Protein AF-A0AAF3J4E7-F1 (afdb_monomer_lite)

Foldseek 3Di:
DDDDDDDDDDDDDDDDDDDDDPDPPPPPPPPPPCPCVVQWDAFPQRDIDGCPPLLNQLLVLLVVLLVLLVVLLVQCVVLVHDVVLNVVSVVVSVLSVLLSLQSSDWPPHDPVSCVVSPRDLVLLVVLVVLLVVLVVVFPDDDADFDQDLDDSLNSLLVSLVSLVSSLVSCVVCVVVVGGDPSSSSNSVSSSSSSNSSSRSSSVRSVTDTHGDDDDPDPPPDDPPPPPPDRPDDVVVCVVPVPPPPCCVVVVVVPDDADQPPPDDPPQQRADAADPDLVVLCVLCVSLVHHSVQFDADDPPPPPQHRGSHGDPDDDDPVNDDPPDPPPDPVPPPPPVDDDRSVVVVPDPPPPPPPPPDCVCVDPVNVVVVCCVPVVVVVVVVCVQCVVPVCRPDPDPDDDDPDDDDPCPVDDDPDDPVVDDPDDDDPDDPDD

Secondary structure (DSSP, 8-state):
--------------------------------TTGGGGSEEE-TTS-EEETTSHHHHHHHHHHHHHHHHHHHHHHHHHTT--HHHHHHHHHHHHHHHHHHHHHTS-TTS-HHHHHHT---THHHHHHHHHHHHHHTTSPPP-S-B-S-SSHHHHHHHHHHHHHHHHHHHHHHHHHTT-S-HHHHHHHHHHHHHHHHHHHHHHHHHTPPPPB----SSTT--------------HHHHHHHHS----THHHHHTT--S---TT---TT----SPP-SHHHHHHHHHHTT--TTT--BPPTT-TTT--TT-B------GGGS-TTS-TT-SSS---SS----HHHHHT-S----SSSS-GGGG-HHHHHHHHHHHHHHHHHHHHHHHHS-TTTT------PPS---S-GGG--SSS-GGGS------------

Structure (mmCIF, N/CA/C/O backbone):
data_AF-A0AAF3J4E7-F1
#
_entry.id   AF-A0AAF3J4E7-F1
#
loop_
_atom_site.group_PDB
_atom_site.id
_atom_site.type_symbol
_atom_site.label_atom_id
_atom_site.label_alt_id
_atom_site.label_comp_id
_atom_site.label_asym_id
_atom_site.label_entity_id
_atom_site.label_seq_id
_atom_site.pdbx_PDB_ins_code
_atom_site.Cartn_x
_atom_site.Cartn_y
_atom_site.Cartn_z
_atom_site.occupancy
_atom_site.B_iso_or_equiv
_atom_site.auth_seq_id
_atom_site.auth_comp_id
_atom_site.auth_asym_id
_atom_site.auth_atom_id
_atom_site.pdbx_PDB_model_num
ATOM 1 N N . MET A 1 1 ? 50.241 21.010 -25.380 1.00 25.53 1 MET A N 1
ATOM 2 C CA . MET A 1 1 ? 51.344 21.781 -25.992 1.00 25.53 1 MET A CA 1
ATOM 3 C C . MET A 1 1 ? 50.719 22.842 -26.893 1.00 25.53 1 MET A C 1
ATOM 5 O O . MET A 1 1 ? 50.174 22.441 -27.906 1.00 25.53 1 MET A O 1
ATOM 9 N N . LYS A 1 2 ? 50.840 24.135 -26.508 1.00 25.86 2 LYS A N 1
ATOM 10 C CA . LYS A 1 2 ? 50.812 25.352 -27.366 1.00 25.86 2 LYS A CA 1
ATOM 11 C C . LYS A 1 2 ? 49.458 25.716 -28.055 1.00 25.86 2 LYS A C 1
ATOM 13 O O . LYS A 1 2 ? 48.811 24.827 -28.572 1.00 25.86 2 LYS A O 1
ATOM 18 N N . VAL A 1 3 ? 48.940 26.955 -28.160 1.00 26.55 3 VAL A N 1
ATOM 19 C CA . VAL A 1 3 ? 49.329 28.378 -27.907 1.00 26.55 3 VAL A CA 1
ATOM 20 C C . VAL A 1 3 ? 47.994 29.191 -27.952 1.00 26.55 3 VAL A C 1
ATOM 22 O O . VAL A 1 3 ? 47.077 28.736 -28.628 1.00 26.55 3 VAL A O 1
ATOM 25 N N . LEU A 1 4 ? 47.749 30.307 -27.247 1.00 24.75 4 LEU A N 1
ATOM 26 C CA . LEU A 1 4 ? 47.992 31.725 -27.637 1.00 24.75 4 LEU A CA 1
ATOM 27 C C . LEU A 1 4 ? 47.392 32.600 -26.516 1.00 24.75 4 LEU A C 1
ATOM 29 O O . LEU A 1 4 ? 46.200 32.505 -26.266 1.00 24.75 4 LEU A O 1
ATOM 33 N N . ASN A 1 5 ? 48.178 33.238 -25.641 1.00 27.92 5 ASN A N 1
ATOM 34 C CA . ASN A 1 5 ? 48.890 34.524 -25.772 1.00 27.92 5 ASN A CA 1
ATOM 35 C C . ASN A 1 5 ? 48.046 35.696 -26.291 1.00 27.92 5 ASN A C 1
ATOM 37 O O . ASN A 1 5 ? 47.769 35.747 -27.483 1.00 27.92 5 ASN A O 1
ATOM 41 N N . PHE A 1 6 ? 47.843 36.703 -25.433 1.00 25.59 6 PHE A N 1
ATOM 42 C CA . PHE A 1 6 ? 47.967 38.113 -25.814 1.00 25.59 6 PHE A CA 1
ATOM 43 C C . PHE A 1 6 ? 48.611 38.929 -24.685 1.00 25.59 6 PHE A C 1
ATOM 45 O O . PHE A 1 6 ? 48.257 38.809 -23.516 1.00 25.59 6 PHE A O 1
ATOM 52 N N . SER A 1 7 ? 49.605 39.717 -25.085 1.00 25.97 7 SER A N 1
ATOM 53 C CA . SER A 1 7 ? 50.438 40.623 -24.302 1.00 25.97 7 SER A CA 1
ATOM 54 C C . SER A 1 7 ? 50.186 42.074 -24.716 1.00 25.97 7 SER A C 1
ATOM 56 O O . SER A 1 7 ? 49.811 42.319 -25.862 1.00 25.97 7 SER A O 1
ATOM 58 N N . ASN A 1 8 ? 50.590 42.977 -23.817 1.00 25.39 8 ASN A N 1
ATOM 59 C CA . ASN A 1 8 ? 50.865 44.416 -23.953 1.00 25.39 8 ASN A CA 1
ATOM 60 C C . ASN A 1 8 ? 49.693 45.377 -23.725 1.00 25.39 8 ASN A C 1
ATOM 62 O O . ASN A 1 8 ? 48.626 45.193 -24.288 1.00 25.39 8 ASN A O 1
ATOM 66 N N . SER A 1 9 ? 49.850 46.523 -23.061 1.00 28.72 9 SER A N 1
ATOM 67 C CA . SER A 1 9 ? 50.732 47.057 -21.998 1.00 28.72 9 SER A CA 1
ATOM 68 C C . SER A 1 9 ? 50.488 48.574 -21.990 1.00 28.72 9 SER A C 1
ATOM 70 O O . SER A 1 9 ? 50.285 49.134 -23.065 1.00 28.72 9 SER A O 1
ATOM 72 N N . GLN A 1 10 ? 50.682 49.200 -20.824 1.00 25.95 10 GLN A N 1
ATOM 73 C CA . GLN A 1 10 ? 50.839 50.645 -20.564 1.00 25.95 10 GLN A CA 1
ATOM 74 C C . GLN A 1 10 ? 49.537 51.454 -20.424 1.00 25.95 10 GLN A C 1
ATOM 76 O O . GLN A 1 10 ? 48.657 51.372 -21.267 1.00 25.95 10 GLN A O 1
ATOM 81 N N . ASP A 1 11 ? 49.342 52.303 -19.415 1.00 25.92 11 ASP A N 1
ATOM 82 C CA . ASP A 1 11 ? 50.140 52.648 -18.233 1.00 25.92 11 ASP A CA 1
ATOM 83 C C . ASP A 1 11 ? 49.268 53.492 -17.272 1.00 25.92 11 ASP A C 1
ATOM 85 O O . ASP A 1 11 ? 48.255 54.067 -17.664 1.00 25.92 11 ASP A O 1
ATOM 89 N N . VAL A 1 12 ? 49.789 53.648 -16.051 1.00 26.62 12 VAL A N 1
ATOM 90 C CA . VAL A 1 12 ? 49.538 54.708 -15.053 1.00 26.62 12 VAL A CA 1
ATOM 91 C C . VAL A 1 12 ? 48.385 54.513 -14.055 1.00 26.62 12 VAL A C 1
ATOM 93 O O . VAL A 1 12 ? 47.196 54.605 -14.341 1.00 26.62 12 VAL A O 1
ATOM 96 N N . GLN A 1 13 ? 48.821 54.332 -12.808 1.00 28.34 13 GLN A N 1
ATOM 97 C CA . GLN A 1 13 ? 48.070 54.370 -11.558 1.00 28.34 13 GLN A CA 1
ATOM 98 C C . GLN A 1 13 ? 47.315 55.695 -11.355 1.00 28.34 13 GLN A C 1
ATOM 100 O O . GLN A 1 13 ? 47.895 56.762 -11.539 1.00 28.34 13 GLN A O 1
ATOM 105 N N . THR A 1 14 ? 46.107 55.653 -10.785 1.00 25.14 14 THR A N 1
ATOM 106 C CA . THR A 1 14 ? 45.877 56.140 -9.407 1.00 25.14 14 THR A CA 1
ATOM 107 C C . THR A 1 14 ? 44.448 55.884 -8.908 1.00 25.14 14 THR A C 1
ATOM 109 O O . THR A 1 14 ? 43.470 56.331 -9.492 1.00 25.14 14 THR A O 1
ATOM 112 N N . SER A 1 15 ? 44.398 55.295 -7.709 1.00 26.27 15 SER A N 1
ATOM 113 C CA . SER A 1 15 ? 43.411 55.495 -6.634 1.00 26.27 15 SER A CA 1
ATOM 114 C C . SER A 1 15 ? 42.134 54.637 -6.549 1.00 26.27 15 SER A C 1
ATOM 116 O O . SER A 1 15 ? 41.403 54.441 -7.508 1.00 26.27 15 SER A O 1
ATOM 118 N N . ALA A 1 16 ? 41.884 54.247 -5.290 1.00 29.11 16 ALA A N 1
ATOM 119 C CA . ALA A 1 16 ? 40.651 53.768 -4.660 1.00 29.11 16 ALA A CA 1
ATOM 120 C C . ALA A 1 16 ? 40.308 52.265 -4.752 1.00 29.11 16 ALA A C 1
ATOM 122 O O . ALA A 1 16 ? 39.504 51.799 -5.546 1.00 29.11 16 ALA A O 1
ATOM 123 N N . PHE A 1 17 ? 40.909 51.544 -3.805 1.00 32.06 17 PHE A N 1
ATOM 124 C CA . PHE A 1 17 ? 40.494 50.274 -3.214 1.00 32.06 17 PHE A CA 1
ATOM 125 C C . PHE A 1 17 ? 38.979 50.150 -2.957 1.00 32.06 17 PHE A C 1
ATOM 127 O O . PHE A 1 17 ? 38.441 50.898 -2.142 1.00 32.06 17 PHE A O 1
ATOM 134 N N . LEU A 1 18 ? 38.348 49.129 -3.545 1.00 30.38 18 LEU A N 1
ATOM 135 C CA . LEU A 1 18 ? 37.616 48.031 -2.879 1.00 30.38 18 LEU A CA 1
ATOM 136 C C . LEU A 1 18 ? 37.072 47.113 -3.987 1.00 30.38 18 LEU A C 1
ATOM 138 O O . LEU A 1 18 ? 36.219 47.520 -4.761 1.00 30.38 18 LEU A O 1
ATOM 142 N N . GLY A 1 19 ? 37.667 45.924 -4.113 1.00 28.09 19 GLY A N 1
ATOM 143 C CA . GLY A 1 19 ? 37.538 45.052 -5.281 1.00 28.09 19 GLY A CA 1
ATOM 144 C C . GLY A 1 19 ? 36.156 44.433 -5.470 1.00 28.09 19 GLY A C 1
ATOM 145 O O . GLY A 1 19 ? 35.598 43.837 -4.547 1.00 28.09 19 GLY A O 1
ATOM 146 N N . ASP A 1 20 ? 35.676 44.531 -6.705 1.00 31.23 20 ASP A N 1
ATOM 147 C CA . ASP A 1 20 ? 34.636 43.688 -7.274 1.00 31.23 20 ASP A CA 1
ATOM 148 C C . ASP A 1 20 ? 35.167 42.250 -7.375 1.00 31.23 20 ASP A C 1
ATOM 150 O O . ASP A 1 20 ? 36.129 41.966 -8.088 1.00 31.23 20 ASP A O 1
ATOM 154 N N . ASN A 1 21 ? 34.564 41.335 -6.616 1.00 32.72 21 ASN A N 1
ATOM 155 C CA . ASN A 1 21 ? 34.711 39.908 -6.868 1.00 32.72 21 ASN A CA 1
ATOM 156 C C . ASN A 1 21 ? 33.745 39.547 -7.999 1.00 32.72 21 ASN A C 1
ATOM 158 O O . ASN A 1 21 ? 32.543 39.408 -7.759 1.00 32.72 21 ASN A O 1
ATOM 162 N N . ASP A 1 22 ? 34.279 39.375 -9.204 1.00 33.97 22 ASP A N 1
ATOM 163 C CA . ASP A 1 22 ? 33.587 38.719 -10.309 1.00 33.97 22 ASP A CA 1
ATOM 164 C C . ASP A 1 22 ? 33.254 37.275 -9.900 1.00 33.97 22 ASP A C 1
ATOM 166 O O . ASP A 1 22 ? 34.072 36.358 -9.978 1.00 33.97 22 ASP A O 1
ATOM 170 N N . PHE A 1 23 ? 32.031 37.070 -9.411 1.00 32.59 23 PHE A N 1
ATOM 171 C CA . PHE A 1 23 ? 31.408 35.755 -9.378 1.00 32.59 23 PHE A CA 1
ATOM 172 C C . PHE A 1 23 ? 31.110 35.373 -10.831 1.00 32.59 23 PHE A C 1
ATOM 174 O O . PHE A 1 23 ? 30.171 35.900 -11.429 1.00 32.59 23 PHE A O 1
ATOM 181 N N . GLU A 1 24 ? 31.885 34.451 -11.404 1.00 37.59 24 GLU A N 1
ATOM 182 C CA . GLU A 1 24 ? 31.443 33.711 -12.585 1.00 37.59 24 GLU A CA 1
ATOM 183 C C . GLU A 1 24 ? 30.153 32.967 -12.210 1.00 37.59 24 GLU A C 1
ATOM 185 O O . GLU A 1 24 ? 30.160 31.927 -11.547 1.00 37.59 24 GLU A O 1
ATOM 190 N N . ILE A 1 25 ? 29.013 33.542 -12.589 1.00 34.62 25 ILE A N 1
ATOM 191 C CA . ILE A 1 25 ? 27.724 32.866 -12.547 1.00 34.62 25 ILE A CA 1
ATOM 192 C C . ILE A 1 25 ? 27.811 31.768 -13.607 1.00 34.62 25 ILE A C 1
ATOM 194 O O . ILE A 1 25 ? 27.752 32.044 -14.805 1.00 34.62 25 ILE A O 1
ATOM 198 N N . PHE A 1 26 ? 27.975 30.519 -13.170 1.00 34.81 26 PHE A N 1
ATOM 199 C CA . PHE A 1 26 ? 27.657 29.367 -14.003 1.00 34.81 26 PHE A CA 1
ATOM 200 C C . PHE A 1 26 ? 26.194 29.515 -14.422 1.00 34.81 26 PHE A C 1
ATOM 202 O O . PHE A 1 26 ? 25.286 29.337 -13.612 1.00 34.81 26 PHE A O 1
ATOM 209 N N . ASP A 1 27 ? 25.974 29.901 -15.675 1.00 40.16 27 ASP A N 1
ATOM 210 C CA . ASP A 1 27 ? 24.656 30.036 -16.285 1.00 40.16 27 ASP A CA 1
ATOM 211 C C . ASP A 1 27 ? 24.089 28.616 -16.507 1.00 40.16 27 ASP A C 1
ATOM 213 O O . ASP A 1 27 ? 24.089 28.066 -17.613 1.00 40.16 27 ASP A O 1
ATOM 217 N N . GLU A 1 28 ? 23.698 27.941 -15.417 1.00 47.34 28 GLU A N 1
ATOM 218 C CA . GLU A 1 28 ? 22.946 26.691 -15.473 1.00 47.34 28 GLU A CA 1
ATOM 219 C C . GLU A 1 28 ? 21.620 26.997 -16.168 1.00 47.34 28 GLU A C 1
ATOM 221 O O . GLU A 1 28 ? 20.701 27.569 -15.577 1.00 47.34 28 GLU A O 1
ATOM 226 N N . LYS A 1 29 ? 21.514 26.617 -17.451 1.00 51.31 29 LYS A N 1
ATOM 227 C CA . LYS A 1 29 ? 20.237 26.618 -18.172 1.00 51.31 29 LYS A CA 1
ATOM 228 C C . LYS A 1 29 ? 19.172 26.027 -17.245 1.00 51.31 29 LYS A C 1
ATOM 230 O O . LYS A 1 29 ? 19.356 24.892 -16.791 1.00 51.31 29 LYS A O 1
ATOM 235 N N . PRO A 1 30 ? 18.060 26.739 -16.982 1.00 56.34 30 PRO A N 1
ATOM 236 C CA . PRO A 1 30 ? 17.019 26.208 -16.124 1.00 56.34 30 PRO A CA 1
ATOM 237 C C . PRO A 1 30 ? 16.583 24.843 -16.670 1.00 56.34 30 PRO A C 1
ATOM 239 O O . PRO A 1 30 ? 16.507 24.678 -17.896 1.00 56.34 30 PRO A O 1
ATOM 242 N N . PRO A 1 31 ? 16.314 23.851 -15.798 1.00 59.53 31 PRO A N 1
ATOM 243 C CA . PRO A 1 31 ? 15.876 22.536 -16.241 1.00 59.53 31 PRO A CA 1
ATOM 244 C C . PRO A 1 31 ? 14.705 22.710 -17.206 1.00 59.53 31 PRO A C 1
ATOM 246 O O . PRO A 1 31 ? 13.832 23.550 -16.986 1.00 59.53 31 PRO A O 1
ATOM 249 N N . ASN A 1 32 ? 14.721 21.963 -18.306 1.00 59.22 32 ASN A N 1
ATOM 250 C CA . ASN A 1 32 ? 13.816 22.160 -19.434 1.00 59.22 32 ASN A CA 1
ATOM 251 C C . ASN A 1 32 ? 12.379 21.722 -19.056 1.00 59.22 32 ASN A C 1
ATOM 253 O O . ASN A 1 32 ? 11.944 20.622 -19.387 1.00 59.22 32 ASN A O 1
ATOM 257 N N . ARG A 1 33 ? 11.652 22.556 -18.298 1.00 56.09 33 ARG A N 1
ATOM 258 C CA . ARG A 1 33 ? 10.346 22.265 -17.663 1.00 56.09 33 ARG A CA 1
ATOM 259 C C . ARG A 1 33 ? 9.130 22.377 -18.608 1.00 56.09 33 ARG A C 1
ATOM 261 O O . ARG A 1 33 ? 8.062 22.757 -18.154 1.00 56.09 33 ARG A O 1
ATOM 268 N N . GLY A 1 34 ? 9.266 22.054 -19.897 1.00 61.00 34 GLY A N 1
ATOM 269 C CA . GLY A 1 34 ? 8.156 22.179 -20.868 1.00 61.00 34 GLY A CA 1
ATOM 270 C C . GLY A 1 34 ? 8.131 21.148 -22.000 1.00 61.00 34 GLY A C 1
ATOM 271 O O . GLY A 1 34 ? 7.199 21.112 -22.800 1.00 61.00 34 GLY A O 1
ATOM 272 N N . SER A 1 35 ? 9.122 20.253 -22.087 1.00 72.50 35 SER A N 1
ATOM 273 C CA . SER A 1 35 ? 9.148 19.241 -23.154 1.00 72.50 35 SER A CA 1
ATOM 274 C C . SER A 1 35 ? 7.946 18.283 -23.077 1.00 72.50 35 SER A C 1
ATOM 276 O O . SER A 1 35 ? 7.470 17.797 -24.105 1.00 72.50 35 SER A O 1
ATOM 278 N N . GLY A 1 36 ? 7.407 18.056 -21.876 1.00 82.81 36 GLY A N 1
ATOM 279 C CA . GLY A 1 36 ? 6.269 17.173 -21.618 1.00 82.81 36 GLY A CA 1
ATOM 280 C C . GLY A 1 36 ? 4.877 17.748 -21.911 1.00 82.81 36 GLY A C 1
ATOM 281 O O . GLY A 1 36 ? 3.909 16.983 -21.843 1.00 82.81 36 GLY A O 1
ATOM 282 N N . ASP A 1 37 ? 4.759 19.043 -22.221 1.00 89.62 37 ASP A N 1
ATOM 283 C CA . ASP A 1 37 ? 3.466 19.743 -22.360 1.00 89.62 37 ASP A CA 1
ATOM 284 C C . ASP A 1 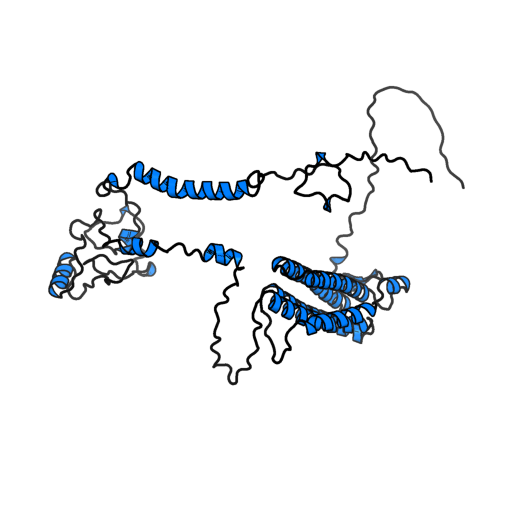37 ? 2.725 19.349 -23.640 1.00 89.62 37 ASP A C 1
ATOM 286 O O . ASP A 1 37 ? 1.500 19.325 -23.692 1.00 89.62 37 ASP A O 1
ATOM 290 N N . SER A 1 38 ? 3.484 18.929 -24.653 1.00 88.50 38 SER A N 1
ATOM 291 C CA . SER A 1 38 ? 2.968 18.358 -25.905 1.00 88.50 38 SER A CA 1
ATOM 292 C C . SER A 1 38 ? 2.307 16.978 -25.744 1.00 88.50 38 SER A C 1
ATOM 294 O O . SER A 1 38 ? 1.882 16.389 -26.732 1.00 88.50 38 SER A O 1
ATOM 296 N N . GLY A 1 39 ? 2.252 16.426 -24.525 1.00 91.19 39 GLY A N 1
ATOM 297 C CA . GLY A 1 39 ? 1.720 15.083 -24.263 1.00 91.19 39 GLY A CA 1
ATOM 298 C C . GLY A 1 39 ? 2.700 13.946 -24.575 1.00 91.19 39 GLY A C 1
ATOM 299 O O . GLY A 1 39 ? 2.369 12.782 -24.366 1.00 91.19 39 GLY A O 1
ATOM 300 N N . GLN A 1 40 ? 3.917 14.266 -25.019 1.00 93.25 40 GLN A N 1
ATOM 301 C CA . GLN A 1 40 ? 4.980 13.297 -25.285 1.00 93.25 40 GLN A CA 1
ATOM 302 C C . GLN A 1 40 ? 6.036 13.286 -24.180 1.00 93.25 40 GLN A C 1
ATOM 304 O O . GLN A 1 40 ? 6.322 14.310 -23.560 1.00 93.25 40 GLN A O 1
ATOM 309 N N . SER A 1 41 ? 6.661 12.133 -23.969 1.00 92.81 41 SER A N 1
ATOM 310 C CA . SER A 1 41 ? 7.810 11.962 -23.079 1.00 92.81 41 SER A CA 1
ATOM 311 C C . SER A 1 41 ? 8.889 11.128 -23.770 1.00 92.81 41 SER A C 1
ATOM 313 O O . SER A 1 41 ? 8.612 10.449 -24.757 1.00 92.81 41 SER A O 1
ATOM 315 N N . ALA A 1 42 ? 10.129 11.223 -23.295 1.00 92.00 42 ALA A N 1
ATOM 316 C CA . ALA A 1 42 ? 11.257 10.473 -23.840 1.00 92.00 42 ALA A CA 1
ATOM 317 C C . ALA A 1 42 ? 11.521 9.202 -23.020 1.00 92.00 42 ALA A C 1
ATOM 319 O O . ALA A 1 42 ? 11.446 9.230 -21.791 1.00 92.00 42 ALA A O 1
ATOM 320 N N . LEU A 1 43 ? 11.833 8.104 -23.707 1.00 90.94 43 LEU A N 1
ATOM 321 C CA . LEU A 1 43 ? 12.370 6.879 -23.115 1.00 90.94 43 LEU A CA 1
ATOM 322 C C . LEU A 1 43 ? 13.867 7.034 -22.815 1.00 90.94 43 LEU A C 1
ATOM 324 O O . LEU A 1 43 ? 14.499 8.025 -23.182 1.00 90.94 43 LEU A O 1
ATOM 328 N N . PHE A 1 44 ? 14.471 6.026 -22.185 1.00 89.44 44 PHE A N 1
ATOM 329 C CA . PHE A 1 44 ? 15.886 6.070 -21.811 1.00 89.44 44 PHE A CA 1
ATOM 330 C C . PHE A 1 44 ? 16.840 6.163 -23.019 1.00 89.44 44 PHE A C 1
ATOM 332 O O . PHE A 1 44 ? 17.984 6.600 -22.890 1.00 89.44 44 PHE A O 1
ATOM 339 N N . ASN A 1 45 ? 16.391 5.776 -24.218 1.00 88.31 45 ASN A N 1
ATOM 340 C CA . ASN A 1 45 ? 17.119 5.915 -25.485 1.00 88.31 45 ASN A CA 1
ATOM 341 C C . ASN A 1 45 ? 16.891 7.270 -26.196 1.00 88.31 45 ASN A C 1
ATOM 343 O O . ASN A 1 45 ? 17.333 7.403 -27.332 1.00 88.31 45 ASN A O 1
ATOM 347 N N . ASP A 1 46 ? 16.229 8.235 -25.549 1.00 87.38 46 ASP A N 1
ATOM 348 C CA . ASP A 1 46 ? 15.850 9.549 -26.095 1.00 87.38 46 ASP A CA 1
ATOM 349 C C . ASP A 1 46 ? 14.748 9.505 -27.181 1.00 87.38 46 ASP A C 1
ATOM 351 O O . ASP A 1 46 ? 14.382 10.532 -27.758 1.00 87.38 46 ASP A O 1
ATOM 355 N N . GLU A 1 47 ? 14.153 8.333 -27.431 1.00 89.62 47 GLU A N 1
ATOM 356 C CA . GLU A 1 47 ? 12.984 8.174 -28.300 1.00 89.62 47 GLU A CA 1
ATOM 357 C C . GLU A 1 47 ? 11.748 8.786 -27.637 1.00 89.62 47 GLU A C 1
ATOM 359 O O . GLU A 1 47 ? 11.405 8.440 -26.504 1.00 89.62 47 GLU A O 1
ATOM 364 N N . ARG A 1 48 ? 11.057 9.696 -28.335 1.00 92.19 48 ARG A N 1
ATOM 365 C CA . ARG A 1 48 ? 9.831 10.315 -27.817 1.00 92.19 48 ARG A CA 1
ATOM 366 C C . ARG A 1 48 ? 8.606 9.500 -28.202 1.00 92.19 48 ARG A C 1
ATOM 368 O O . ARG A 1 48 ? 8.386 9.243 -29.383 1.00 92.19 48 ARG A O 1
ATOM 375 N N . ARG A 1 49 ? 7.776 9.165 -27.216 1.00 93.00 49 ARG A N 1
ATOM 376 C CA . ARG A 1 49 ? 6.465 8.533 -27.412 1.00 93.00 49 ARG A CA 1
ATOM 377 C C . ARG A 1 49 ? 5.377 9.313 -26.683 1.00 93.00 49 ARG A C 1
ATOM 379 O O . ARG A 1 49 ? 5.665 10.152 -25.825 1.00 93.00 49 ARG A O 1
ATOM 386 N N . TRP A 1 50 ? 4.127 9.073 -27.056 1.00 95.25 50 TRP A N 1
ATOM 387 C CA . TRP A 1 50 ? 2.975 9.642 -26.361 1.00 95.25 50 TRP A CA 1
ATOM 388 C C . TRP A 1 50 ? 2.850 9.049 -24.957 1.00 95.25 50 TRP A C 1
ATOM 390 O O . TRP A 1 50 ? 3.162 7.882 -24.755 1.00 95.25 50 TRP A O 1
ATOM 400 N N . LYS A 1 51 ? 2.428 9.855 -23.977 1.00 94.69 51 LYS A N 1
ATOM 401 C CA . LYS A 1 51 ? 2.342 9.442 -22.563 1.00 94.69 51 LYS A CA 1
ATOM 402 C C . LYS A 1 51 ? 1.329 8.318 -22.293 1.00 94.69 51 LYS A C 1
ATOM 404 O O . LYS A 1 51 ? 1.390 7.733 -21.220 1.00 94.69 51 LYS A O 1
ATOM 409 N N . ASP A 1 52 ? 0.419 8.041 -23.224 1.00 95.38 52 ASP A N 1
ATOM 410 C CA . ASP A 1 52 ? -0.562 6.951 -23.169 1.00 95.38 52 ASP A CA 1
ATOM 411 C C . ASP A 1 52 ? -0.050 5.625 -23.768 1.00 95.38 52 ASP A C 1
ATOM 413 O O . ASP A 1 52 ? -0.761 4.622 -23.707 1.00 95.38 52 ASP A O 1
ATOM 417 N N . ASP A 1 53 ? 1.179 5.598 -24.305 1.00 95.62 53 ASP A N 1
ATOM 418 C CA . ASP A 1 53 ? 1.856 4.375 -24.755 1.00 95.62 53 ASP A CA 1
ATOM 419 C C . ASP A 1 53 ? 1.949 3.350 -23.615 1.00 95.62 53 ASP A C 1
ATOM 421 O O . ASP A 1 53 ? 2.214 3.689 -22.457 1.00 95.62 53 ASP A O 1
ATOM 425 N N . GLU A 1 54 ? 1.793 2.071 -23.956 1.00 95.88 54 GLU A N 1
ATOM 426 C CA . GLU A 1 54 ? 1.846 0.955 -23.007 1.00 95.88 54 GLU A CA 1
ATOM 427 C C . GLU A 1 54 ? 3.132 0.931 -22.171 1.00 95.88 54 GLU A C 1
ATOM 429 O O . GLU A 1 54 ? 3.121 0.528 -21.008 1.00 95.88 54 GLU A O 1
ATOM 434 N N . THR A 1 55 ? 4.239 1.420 -22.731 1.00 95.38 55 THR A N 1
ATOM 435 C CA . THR A 1 55 ? 5.526 1.538 -22.039 1.00 95.38 55 THR A CA 1
ATOM 436 C C . THR A 1 55 ? 5.422 2.511 -20.867 1.00 95.38 55 THR A C 1
ATOM 438 O O . THR A 1 55 ? 5.816 2.184 -19.748 1.00 95.38 55 THR A O 1
ATOM 441 N N . PHE A 1 56 ? 4.833 3.689 -21.090 1.00 96.31 56 PHE A N 1
ATOM 442 C CA . PHE A 1 56 ? 4.621 4.672 -20.030 1.00 96.31 56 PHE A CA 1
ATOM 443 C C . PHE A 1 56 ? 3.521 4.246 -19.058 1.00 96.31 56 PHE A C 1
ATOM 445 O O . PHE A 1 56 ? 3.659 4.510 -17.865 1.00 96.31 56 PHE A O 1
ATOM 452 N N . ASN A 1 57 ? 2.493 3.524 -19.515 1.00 96.62 57 ASN A N 1
ATOM 453 C CA . ASN A 1 57 ? 1.494 2.928 -18.621 1.00 96.62 57 ASN A CA 1
ATOM 454 C C . ASN A 1 57 ? 2.128 1.909 -17.660 1.00 96.62 57 ASN A C 1
ATOM 456 O O . ASN A 1 57 ? 1.835 1.929 -16.463 1.00 96.62 57 ASN A O 1
ATOM 460 N N . ALA A 1 58 ? 3.021 1.042 -18.151 1.00 96.62 58 ALA A N 1
ATOM 461 C CA . ALA A 1 58 ? 3.732 0.072 -17.319 1.00 96.62 58 ALA A CA 1
ATOM 462 C C . ALA A 1 58 ? 4.691 0.748 -16.328 1.00 96.62 58 ALA A C 1
ATOM 464 O O . ALA A 1 58 ? 4.693 0.395 -15.147 1.00 96.62 58 ALA A O 1
ATOM 465 N N . ILE A 1 59 ? 5.457 1.748 -16.785 1.00 96.62 59 ILE A N 1
ATOM 466 C CA . ILE A 1 59 ? 6.340 2.556 -15.929 1.00 96.62 59 ILE A CA 1
ATOM 467 C C . ILE A 1 59 ? 5.517 3.261 -14.846 1.00 96.62 59 ILE A C 1
ATOM 469 O O . ILE A 1 59 ? 5.813 3.126 -13.665 1.00 96.62 59 ILE A O 1
ATOM 473 N N . GLY A 1 60 ? 4.441 3.952 -15.223 1.00 97.25 60 GLY A N 1
ATOM 474 C CA . GLY A 1 60 ? 3.585 4.670 -14.281 1.00 97.25 60 GLY A CA 1
ATOM 475 C C . GLY A 1 60 ? 2.937 3.747 -13.248 1.00 97.25 60 GLY A C 1
ATOM 476 O O . GLY A 1 60 ? 2.901 4.076 -12.066 1.00 97.25 60 GLY A O 1
ATOM 477 N N . ALA A 1 61 ? 2.482 2.559 -13.655 1.00 97.69 61 ALA A N 1
ATOM 478 C CA . ALA A 1 61 ? 1.896 1.592 -12.729 1.00 97.69 61 ALA A CA 1
ATOM 479 C C . ALA A 1 61 ? 2.925 1.004 -11.743 1.00 97.69 61 ALA A C 1
ATOM 481 O O . ALA A 1 61 ? 2.588 0.744 -10.584 1.00 97.69 61 ALA A O 1
ATOM 482 N N . ALA A 1 62 ? 4.170 0.786 -12.180 1.00 97.38 62 ALA A N 1
ATOM 483 C CA . ALA A 1 62 ? 5.254 0.341 -11.306 1.00 97.38 62 ALA A CA 1
ATOM 484 C C . ALA A 1 62 ? 5.732 1.457 -10.354 1.00 97.38 62 ALA A C 1
ATOM 486 O O . ALA A 1 62 ? 6.018 1.178 -9.190 1.00 97.38 62 ALA A O 1
ATOM 487 N N . ASP A 1 63 ? 5.745 2.713 -10.804 1.00 97.94 63 ASP A N 1
ATOM 488 C CA . ASP A 1 63 ? 6.094 3.878 -9.980 1.00 97.94 63 ASP A CA 1
ATOM 489 C C . ASP A 1 63 ? 5.016 4.166 -8.924 1.00 97.94 63 ASP A C 1
ATOM 491 O O . ASP A 1 63 ? 5.310 4.406 -7.751 1.00 97.94 63 ASP A O 1
ATOM 495 N N . GLU A 1 64 ? 3.741 4.017 -9.296 1.00 98.31 64 GLU A N 1
ATOM 496 C CA . GLU A 1 64 ? 2.620 4.087 -8.359 1.00 98.31 64 GLU A CA 1
ATOM 497 C C . GLU A 1 64 ? 2.750 3.029 -7.250 1.00 98.31 64 GLU A C 1
ATOM 499 O O . GLU A 1 64 ? 2.534 3.328 -6.072 1.00 98.31 64 GLU A O 1
ATOM 504 N N . LEU A 1 65 ? 3.154 1.802 -7.604 1.00 98.25 65 LEU A N 1
ATOM 505 C CA . LEU A 1 65 ? 3.448 0.758 -6.623 1.00 98.25 65 LEU A CA 1
ATOM 506 C C . LEU A 1 65 ? 4.609 1.167 -5.712 1.00 98.25 65 LEU A C 1
ATOM 508 O O . LEU A 1 65 ? 4.454 1.125 -4.493 1.00 98.25 65 LEU A O 1
ATOM 512 N N . ALA A 1 66 ? 5.749 1.566 -6.281 1.00 97.50 66 ALA A N 1
ATOM 513 C CA . ALA A 1 66 ? 6.942 1.940 -5.523 1.00 97.50 66 ALA A CA 1
ATOM 514 C C . ALA A 1 66 ? 6.662 3.088 -4.539 1.00 97.50 66 ALA A C 1
ATOM 516 O O . ALA A 1 66 ? 7.040 3.011 -3.365 1.00 97.50 66 ALA A O 1
ATOM 517 N N . SER A 1 67 ? 5.921 4.103 -4.985 1.00 97.81 67 SER A N 1
ATOM 518 C CA . SER A 1 67 ? 5.470 5.227 -4.164 1.00 97.81 67 SER A CA 1
ATOM 519 C C . SER A 1 67 ? 4.558 4.768 -3.024 1.00 97.81 67 SER A C 1
ATOM 521 O O . SER A 1 67 ? 4.761 5.133 -1.862 1.00 97.81 67 SER A O 1
ATOM 523 N N . TYR A 1 68 ? 3.582 3.905 -3.317 1.00 98.31 68 TYR A N 1
ATOM 524 C CA . TYR A 1 68 ? 2.647 3.416 -2.308 1.00 98.31 68 TYR A CA 1
ATOM 525 C C . TYR A 1 68 ? 3.297 2.464 -1.287 1.00 98.31 68 TYR A C 1
ATOM 527 O O . TYR A 1 68 ? 2.904 2.440 -0.117 1.00 98.31 68 TYR A O 1
ATOM 535 N N . LEU A 1 69 ? 4.351 1.731 -1.665 1.00 97.81 69 LEU A N 1
ATOM 536 C CA . LEU A 1 69 ? 5.159 0.970 -0.704 1.00 97.81 69 LEU A CA 1
ATOM 537 C C . LEU A 1 69 ? 5.857 1.877 0.319 1.00 97.81 69 LEU A C 1
ATOM 539 O O . LEU A 1 69 ? 6.036 1.463 1.464 1.00 97.81 69 LEU A O 1
ATOM 543 N N . GLY A 1 70 ? 6.162 3.128 -0.043 1.00 96.94 70 GLY A N 1
ATOM 544 C CA . GLY A 1 70 ? 6.639 4.139 0.901 1.00 96.94 70 GLY A CA 1
ATOM 545 C C . GLY A 1 70 ? 5.603 4.421 1.988 1.00 96.94 70 GLY A C 1
ATOM 546 O O . GLY A 1 70 ? 5.926 4.390 3.172 1.00 96.94 70 GLY A O 1
ATOM 547 N N . VAL A 1 71 ? 4.331 4.575 1.604 1.00 96.94 71 VAL A N 1
ATOM 548 C CA . VAL A 1 71 ? 3.213 4.728 2.553 1.00 96.94 71 VAL A CA 1
ATOM 549 C C . VAL A 1 71 ? 3.073 3.489 3.441 1.00 96.94 71 VAL A C 1
ATOM 551 O O . VAL A 1 71 ? 2.917 3.614 4.656 1.00 96.94 71 VAL A O 1
ATOM 554 N N . CYS A 1 72 ? 3.183 2.290 2.861 1.00 97.31 72 CYS A N 1
ATOM 555 C CA . CYS A 1 72 ? 3.130 1.035 3.617 1.00 97.31 72 CYS A CA 1
ATOM 556 C C . CYS A 1 72 ? 4.259 0.937 4.651 1.00 97.31 72 CYS A C 1
ATOM 558 O O . CYS A 1 72 ? 4.027 0.477 5.769 1.00 97.31 72 CYS A O 1
ATOM 560 N N . ARG A 1 73 ? 5.467 1.393 4.302 1.00 96.38 73 ARG A N 1
ATOM 561 C CA . ARG A 1 73 ? 6.622 1.426 5.203 1.00 96.38 73 ARG A CA 1
ATOM 562 C C . ARG A 1 73 ? 6.390 2.381 6.372 1.00 96.38 73 ARG A C 1
ATOM 564 O O . ARG A 1 73 ? 6.575 1.975 7.515 1.00 96.38 73 ARG A O 1
ATOM 571 N N . GLU A 1 74 ? 5.915 3.599 6.116 1.00 95.88 74 GLU A N 1
ATOM 572 C CA . GLU A 1 74 ? 5.590 4.556 7.187 1.00 95.88 74 GLU A CA 1
ATOM 573 C C . GLU A 1 74 ? 4.471 4.031 8.102 1.00 95.88 74 GLU A C 1
ATOM 575 O O . GLU A 1 74 ? 4.545 4.149 9.328 1.00 95.88 74 GLU A O 1
ATOM 580 N N . ALA A 1 75 ? 3.456 3.375 7.529 1.00 93.75 75 ALA A N 1
ATOM 581 C CA . ALA A 1 75 ? 2.420 2.696 8.304 1.00 93.75 75 ALA A CA 1
ATOM 582 C C . ALA A 1 75 ? 2.984 1.528 9.132 1.00 93.75 75 ALA A C 1
ATOM 584 O O . ALA A 1 75 ? 2.490 1.257 10.227 1.00 93.75 75 ALA A O 1
ATOM 585 N N . ALA A 1 76 ? 4.015 0.831 8.644 1.00 92.75 76 ALA A N 1
ATOM 586 C CA . ALA A 1 76 ? 4.663 -0.247 9.382 1.00 92.75 76 ALA A CA 1
ATOM 587 C C . ALA A 1 76 ? 5.468 0.271 10.583 1.00 92.75 76 ALA A C 1
ATOM 589 O O . ALA A 1 76 ? 5.357 -0.279 11.681 1.00 92.75 76 ALA A O 1
ATOM 590 N N . VAL A 1 77 ? 6.210 1.367 10.394 1.00 92.19 77 VAL A N 1
ATOM 591 C CA . VAL A 1 77 ? 6.953 2.050 11.464 1.00 92.19 77 VAL A CA 1
ATOM 592 C C . VAL A 1 77 ? 5.995 2.571 12.537 1.00 92.19 77 VAL A C 1
ATOM 594 O O . VAL A 1 77 ? 6.207 2.322 13.723 1.00 92.19 77 VAL A O 1
ATOM 597 N N . ARG A 1 78 ? 4.891 3.218 12.135 1.00 91.38 78 ARG A N 1
ATOM 598 C CA . ARG A 1 78 ? 3.867 3.725 13.066 1.00 91.38 78 ARG A CA 1
ATOM 599 C C . ARG A 1 78 ? 3.223 2.621 13.903 1.00 91.38 78 ARG A C 1
ATOM 601 O O . ARG A 1 78 ? 2.921 2.839 15.071 1.00 91.38 78 ARG A O 1
ATOM 608 N N . ALA A 1 79 ? 3.018 1.446 13.313 1.00 89.38 79 ALA A N 1
ATOM 609 C CA . ALA A 1 79 ? 2.474 0.282 14.005 1.00 89.38 79 ALA A CA 1
ATOM 610 C C . ALA A 1 79 ? 3.520 -0.478 14.849 1.00 89.38 79 ALA A C 1
ATOM 612 O O . ALA A 1 79 ? 3.197 -1.534 15.391 1.00 89.38 79 ALA A O 1
ATOM 613 N N . CYS A 1 80 ? 4.755 0.034 14.957 1.00 91.62 80 CYS A N 1
ATOM 614 C CA . CYS A 1 80 ? 5.871 -0.582 15.683 1.00 91.62 80 CYS A CA 1
ATOM 615 C C . CYS A 1 80 ? 6.119 -2.045 15.274 1.00 91.62 80 CYS A C 1
ATOM 617 O O . CYS A 1 80 ? 6.402 -2.904 16.112 1.00 91.62 80 CYS A O 1
ATOM 619 N N . LEU A 1 81 ? 5.981 -2.341 13.978 1.00 91.69 81 LEU A N 1
ATOM 620 C CA . LEU A 1 81 ? 6.271 -3.665 13.436 1.00 91.69 81 LEU A CA 1
ATOM 621 C C . LEU A 1 81 ? 7.774 -3.984 13.506 1.00 91.69 81 LEU A C 1
ATOM 623 O O . LEU A 1 81 ? 8.599 -3.070 13.546 1.00 91.69 81 LEU A O 1
ATOM 627 N N . PRO A 1 82 ? 8.147 -5.278 13.484 1.00 92.31 82 PRO A N 1
ATOM 628 C CA . PRO A 1 82 ? 9.544 -5.685 13.398 1.00 92.31 82 PRO A CA 1
ATOM 629 C C . PRO A 1 82 ? 10.273 -5.009 12.220 1.00 92.31 82 PRO A C 1
ATOM 631 O O . PRO A 1 82 ? 9.691 -4.914 11.131 1.00 92.31 82 PRO A O 1
ATOM 634 N N . PRO A 1 83 ? 11.544 -4.594 12.396 1.00 92.94 83 PRO A N 1
ATOM 635 C CA . PRO A 1 83 ? 12.293 -3.834 11.388 1.00 92.94 83 PRO A CA 1
ATOM 636 C C . PRO A 1 83 ? 12.439 -4.584 10.060 1.00 92.94 83 PRO A C 1
ATOM 638 O O . PRO A 1 83 ? 12.428 -3.960 9.002 1.00 92.94 83 PRO A O 1
ATOM 641 N N . GLU A 1 84 ? 12.441 -5.921 10.098 1.00 94.75 84 GLU A N 1
ATOM 642 C CA . GLU A 1 84 ? 12.485 -6.784 8.911 1.00 94.75 84 GLU A CA 1
ATOM 643 C C . GLU A 1 84 ? 11.396 -6.460 7.874 1.00 94.75 84 GLU A C 1
ATOM 645 O O . GLU A 1 84 ? 11.622 -6.624 6.677 1.00 94.75 84 GLU A O 1
ATOM 650 N N . VAL A 1 85 ? 10.219 -5.974 8.292 1.00 94.75 85 VAL A N 1
ATOM 651 C CA . VAL A 1 85 ? 9.148 -5.587 7.360 1.00 94.75 85 VAL A CA 1
ATOM 652 C C . VAL A 1 85 ? 9.548 -4.329 6.594 1.00 94.75 85 VAL A C 1
ATOM 654 O O . VAL A 1 85 ? 9.440 -4.293 5.371 1.00 94.75 85 VAL A O 1
ATOM 657 N N . ALA A 1 86 ? 10.041 -3.310 7.300 1.00 94.94 86 ALA A N 1
ATOM 658 C CA . ALA A 1 86 ? 10.472 -2.059 6.685 1.00 94.94 86 ALA A CA 1
ATOM 659 C C . ALA A 1 86 ? 11.698 -2.270 5.782 1.00 94.94 86 ALA A C 1
ATOM 661 O O . ALA A 1 86 ? 11.721 -1.757 4.667 1.00 94.94 86 ALA A O 1
ATOM 662 N N . GLU A 1 87 ? 12.669 -3.076 6.218 1.00 96.00 87 GLU A N 1
ATOM 663 C CA . GLU A 1 87 ? 13.850 -3.439 5.424 1.00 96.00 87 GLU A CA 1
ATOM 664 C C . GLU A 1 87 ? 13.474 -4.177 4.134 1.00 96.00 87 GLU A C 1
ATOM 666 O O . GLU A 1 87 ? 13.978 -3.846 3.058 1.00 96.00 87 GLU A O 1
ATOM 671 N N . THR A 1 88 ? 12.543 -5.135 4.220 1.00 97.19 88 THR A N 1
ATOM 672 C CA . THR A 1 88 ? 12.040 -5.860 3.042 1.00 97.19 88 THR A CA 1
ATOM 673 C C . THR A 1 88 ? 11.365 -4.897 2.065 1.00 97.19 88 THR A C 1
ATOM 675 O O . THR A 1 88 ? 11.642 -4.946 0.869 1.00 97.19 88 THR A O 1
ATOM 678 N N . LEU A 1 89 ? 10.527 -3.977 2.560 1.00 97.38 89 LEU A N 1
ATOM 679 C CA . LEU A 1 89 ? 9.860 -2.974 1.724 1.00 97.38 89 LEU A CA 1
ATOM 680 C C . LEU A 1 89 ? 10.855 -2.024 1.045 1.00 97.38 89 LEU A C 1
ATOM 682 O O . LEU A 1 89 ? 10.689 -1.741 -0.137 1.00 97.38 89 LEU A O 1
ATOM 686 N N . ILE A 1 90 ? 11.900 -1.576 1.748 1.00 97.31 90 ILE A N 1
ATOM 687 C CA . ILE A 1 90 ? 12.960 -0.735 1.166 1.00 97.31 90 ILE A CA 1
ATOM 688 C C . ILE A 1 90 ? 13.674 -1.481 0.037 1.00 97.31 90 ILE A C 1
ATOM 690 O O . ILE A 1 90 ? 13.820 -0.937 -1.055 1.00 97.31 90 ILE A O 1
ATOM 694 N N . ARG A 1 91 ? 14.065 -2.744 0.258 1.00 96.75 91 ARG A N 1
ATOM 695 C CA . ARG A 1 91 ? 14.685 -3.559 -0.799 1.00 96.75 91 ARG A CA 1
ATOM 696 C C . ARG A 1 91 ? 13.771 -3.730 -2.006 1.00 96.75 91 ARG A C 1
ATOM 698 O O . ARG A 1 91 ? 14.232 -3.563 -3.128 1.00 96.75 91 ARG A O 1
ATOM 705 N N . VAL A 1 92 ? 12.484 -4.004 -1.788 1.00 97.38 92 VAL A N 1
ATOM 706 C CA . VAL A 1 92 ? 11.504 -4.091 -2.881 1.00 97.38 92 VAL A CA 1
ATOM 707 C C . VAL A 1 92 ? 11.412 -2.770 -3.649 1.00 97.38 92 VAL A C 1
ATOM 709 O O . VAL A 1 92 ? 11.353 -2.805 -4.874 1.00 97.38 92 VAL A O 1
ATOM 712 N N . GLN A 1 93 ? 11.420 -1.616 -2.972 1.00 96.94 93 GLN A N 1
ATOM 713 C CA . GLN A 1 93 ? 11.422 -0.310 -3.643 1.00 96.94 93 GLN A CA 1
ATOM 714 C C . GLN A 1 93 ? 12.668 -0.124 -4.520 1.00 96.94 93 GLN A C 1
ATOM 716 O O . GLN A 1 93 ? 12.539 0.336 -5.651 1.00 96.94 93 GLN A O 1
ATOM 721 N N . CYS A 1 94 ? 13.849 -0.534 -4.046 1.00 95.69 94 CYS A N 1
ATOM 722 C CA . CYS A 1 94 ? 15.068 -0.525 -4.858 1.00 95.69 94 CYS A CA 1
ATOM 723 C C . CYS A 1 94 ? 14.939 -1.439 -6.086 1.00 95.69 94 CYS A C 1
ATOM 725 O O . CYS A 1 94 ? 15.176 -0.988 -7.200 1.00 95.69 94 CYS A O 1
ATOM 727 N N . CYS A 1 95 ? 14.476 -2.680 -5.914 1.00 95.81 95 CYS A N 1
ATOM 728 C CA . CYS A 1 95 ? 14.266 -3.597 -7.039 1.00 95.81 95 CYS A CA 1
ATOM 729 C C . CYS A 1 95 ? 13.218 -3.072 -8.037 1.00 95.81 95 CYS A C 1
ATOM 731 O O . CYS A 1 95 ? 13.351 -3.269 -9.242 1.00 95.81 95 CYS A O 1
ATOM 733 N N . LEU A 1 96 ? 12.171 -2.384 -7.567 1.00 96.19 96 LEU A N 1
ATOM 734 C CA . LEU A 1 96 ? 11.195 -1.743 -8.451 1.00 96.19 96 LEU A CA 1
ATOM 735 C C . LEU A 1 96 ? 11.808 -0.593 -9.251 1.00 96.19 96 LEU A C 1
ATOM 737 O O . LEU A 1 96 ? 11.409 -0.399 -10.394 1.00 96.19 96 LEU A O 1
ATOM 741 N N . GLN A 1 97 ? 12.791 0.125 -8.704 1.00 95.25 97 GLN A N 1
ATOM 742 C CA . GLN A 1 97 ? 13.539 1.125 -9.466 1.00 95.25 97 GLN A CA 1
ATOM 743 C C . GLN A 1 97 ? 14.310 0.486 -10.629 1.00 95.25 97 GLN A C 1
ATOM 745 O O . GLN A 1 97 ? 14.324 1.041 -11.729 1.00 95.25 97 GLN A O 1
ATOM 750 N N . ASP A 1 98 ? 14.878 -0.703 -10.424 1.00 94.44 98 ASP A N 1
ATOM 751 C CA . ASP A 1 98 ? 15.538 -1.462 -11.491 1.00 94.44 98 ASP A CA 1
ATOM 752 C C . ASP A 1 98 ? 14.525 -1.943 -12.545 1.00 94.44 98 ASP A C 1
ATOM 754 O O . ASP A 1 98 ? 14.770 -1.830 -13.748 1.00 94.44 98 ASP A O 1
ATOM 758 N N . VAL A 1 99 ? 13.339 -2.400 -12.117 1.00 94.88 99 VAL A N 1
ATOM 759 C CA . VAL A 1 99 ? 12.226 -2.747 -13.025 1.00 94.88 99 VAL A CA 1
ATOM 760 C C . VAL A 1 99 ? 11.775 -1.533 -13.843 1.00 94.88 99 VAL A C 1
ATOM 762 O O . VAL A 1 99 ? 11.563 -1.653 -15.049 1.00 94.88 99 VAL A O 1
ATOM 765 N N . LEU A 1 100 ? 11.656 -0.360 -13.217 1.00 94.88 100 LEU A N 1
ATOM 766 C CA . LEU A 1 100 ? 11.300 0.894 -13.884 1.00 94.88 100 LEU A CA 1
ATOM 767 C C . LEU A 1 100 ? 12.337 1.281 -14.941 1.00 94.88 100 LEU A C 1
ATOM 769 O O . LEU A 1 100 ? 11.973 1.626 -16.065 1.00 94.88 100 LEU A O 1
ATOM 773 N N . ALA A 1 101 ? 13.623 1.189 -14.601 1.00 94.19 101 ALA A N 1
ATOM 774 C CA . ALA A 1 101 ? 14.714 1.479 -15.524 1.00 94.19 101 ALA A CA 1
ATOM 775 C C . ALA A 1 101 ? 14.728 0.514 -16.723 1.00 94.19 101 ALA A C 1
ATOM 777 O O . ALA A 1 101 ? 14.958 0.936 -17.861 1.00 94.19 101 ALA A O 1
ATOM 778 N N . HIS A 1 102 ? 14.425 -0.763 -16.480 1.00 93.94 102 HIS A N 1
ATOM 779 C CA . HIS A 1 102 ? 14.271 -1.775 -17.524 1.00 93.94 102 HIS A CA 1
ATOM 780 C C . HIS A 1 102 ? 13.076 -1.478 -18.439 1.00 93.94 102 HIS A C 1
ATOM 782 O O . HIS A 1 102 ? 13.235 -1.445 -19.655 1.00 93.94 102 HIS A O 1
ATOM 788 N N . PHE A 1 103 ? 11.899 -1.159 -17.887 1.00 94.31 103 PHE A N 1
ATOM 789 C CA . PHE A 1 103 ? 10.721 -0.782 -18.686 1.00 94.31 103 PHE A CA 1
ATOM 790 C C . PHE A 1 103 ? 10.934 0.501 -19.497 1.00 94.31 103 PHE A C 1
ATOM 792 O O . PHE A 1 103 ? 10.437 0.612 -20.615 1.00 94.31 103 PHE A O 1
ATOM 799 N N . ALA A 1 104 ? 11.707 1.454 -18.975 1.00 93.56 104 ALA A N 1
ATOM 800 C CA . ALA A 1 104 ? 12.073 2.674 -19.692 1.00 93.56 104 ALA A CA 1
ATOM 801 C C . ALA A 1 104 ? 13.073 2.447 -20.839 1.00 93.56 104 ALA A C 1
ATOM 803 O O . ALA A 1 104 ? 13.315 3.374 -21.621 1.00 93.56 104 ALA A O 1
ATOM 804 N N . THR A 1 105 ? 13.659 1.250 -20.952 1.00 92.75 105 THR A N 1
ATOM 805 C CA . THR A 1 105 ? 14.702 0.935 -21.929 1.00 92.75 105 THR A CA 1
ATOM 806 C C . THR A 1 105 ? 14.162 0.036 -23.042 1.00 92.75 105 THR A C 1
ATOM 808 O O . THR A 1 105 ? 14.022 -1.170 -22.857 1.00 92.75 105 THR A O 1
ATOM 811 N N . PRO A 1 106 ? 13.895 0.585 -24.238 1.00 88.69 106 PRO A N 1
ATOM 812 C CA . PRO A 1 106 ? 13.388 -0.209 -25.351 1.00 88.69 106 PRO A CA 1
ATOM 813 C C . PRO A 1 106 ? 14.455 -1.157 -25.939 1.00 88.69 106 PRO A C 1
ATOM 815 O O . PRO A 1 106 ? 15.662 -0.903 -25.836 1.00 88.69 106 PRO A O 1
ATOM 818 N N . PRO A 1 107 ? 14.042 -2.227 -26.649 1.00 87.06 107 PRO A N 1
ATOM 819 C CA . PRO A 1 107 ? 14.954 -3.234 -27.203 1.00 87.06 107 PRO A CA 1
ATOM 820 C C . PRO A 1 107 ? 15.878 -2.699 -28.309 1.00 87.06 107 PRO A C 1
ATOM 822 O O . PRO A 1 107 ? 16.895 -3.319 -28.613 1.00 87.06 107 PRO A O 1
ATOM 825 N N . ASN A 1 108 ? 15.580 -1.539 -28.898 1.00 87.81 108 ASN A N 1
ATOM 826 C CA . ASN A 1 108 ? 16.434 -0.850 -29.874 1.00 87.81 108 ASN A CA 1
ATOM 827 C C . ASN A 1 108 ? 17.538 0.016 -29.220 1.00 87.81 108 ASN A C 1
ATOM 829 O O . ASN A 1 108 ? 18.335 0.624 -29.932 1.00 87.81 108 ASN A O 1
ATOM 833 N N . ALA A 1 109 ? 17.609 0.090 -27.885 1.00 88.50 109 ALA A N 1
ATOM 834 C CA . ALA A 1 109 ? 18.613 0.883 -27.182 1.00 88.50 109 ALA A CA 1
ATOM 835 C C . ALA A 1 109 ? 20.045 0.345 -27.378 1.00 88.50 109 ALA A C 1
ATOM 837 O O . ALA A 1 109 ? 20.269 -0.843 -27.625 1.00 88.50 109 ALA A O 1
ATOM 838 N N . THR A 1 110 ? 21.035 1.226 -27.211 1.00 89.12 110 THR A N 1
ATOM 839 C CA . THR A 1 110 ? 22.461 0.872 -27.263 1.00 89.12 110 THR A CA 1
ATOM 840 C C . THR A 1 110 ? 22.818 -0.167 -26.196 1.00 89.12 110 THR A C 1
ATOM 842 O O . THR A 1 110 ? 22.354 -0.071 -25.060 1.00 89.12 110 THR A O 1
ATOM 845 N N . ASP A 1 111 ? 23.738 -1.083 -26.504 1.00 87.31 111 ASP A N 1
ATOM 846 C CA . ASP A 1 111 ? 24.192 -2.133 -25.577 1.00 87.31 111 ASP A CA 1
ATOM 847 C C . ASP A 1 111 ? 24.686 -1.591 -24.231 1.00 87.31 111 ASP A C 1
ATOM 849 O O . ASP A 1 111 ? 24.479 -2.212 -23.191 1.00 87.31 111 ASP A O 1
ATOM 853 N N . ARG A 1 112 ? 25.293 -0.396 -24.218 1.00 88.69 112 ARG A N 1
ATOM 854 C CA . ARG A 1 112 ? 25.676 0.292 -22.977 1.00 88.69 112 ARG A CA 1
ATOM 855 C C . ARG A 1 112 ? 24.462 0.608 -22.094 1.00 88.69 112 ARG A C 1
ATOM 857 O O . ARG A 1 112 ? 24.520 0.363 -20.894 1.00 88.69 112 ARG A O 1
ATOM 864 N N . LYS A 1 113 ? 23.383 1.148 -22.678 1.00 87.50 113 LYS A N 1
ATOM 865 C CA . LYS A 1 113 ? 22.145 1.503 -21.960 1.00 87.50 113 LYS A CA 1
ATOM 866 C C . LYS A 1 113 ? 21.419 0.239 -21.474 1.00 87.50 113 LYS A C 1
ATOM 868 O O . LYS A 1 113 ? 20.979 0.206 -20.330 1.00 87.50 113 LYS A O 1
ATOM 873 N N . LYS A 1 114 ? 21.401 -0.826 -22.286 1.00 86.56 114 LYS A N 1
ATOM 874 C CA . LYS A 1 114 ? 20.855 -2.146 -21.912 1.00 86.56 114 LYS A CA 1
ATOM 875 C C . LYS A 1 114 ? 21.613 -2.812 -20.765 1.00 86.56 114 LYS A C 1
ATOM 877 O O . LYS A 1 114 ? 20.998 -3.356 -19.863 1.00 86.56 114 LYS A O 1
ATOM 882 N N . LYS A 1 115 ? 22.950 -2.755 -20.765 1.00 86.94 115 LYS A N 1
ATOM 883 C CA . LYS A 1 115 ? 23.763 -3.305 -19.665 1.00 86.94 115 LYS A CA 1
ATOM 884 C C . LYS A 1 115 ? 23.521 -2.584 -18.340 1.00 86.94 115 LYS A C 1
ATOM 886 O O . LYS A 1 115 ? 23.550 -3.231 -17.302 1.00 86.94 115 LYS A O 1
ATOM 891 N N . LEU A 1 116 ? 23.294 -1.269 -18.379 1.00 86.94 116 LEU A N 1
ATOM 892 C CA . LEU A 1 116 ? 23.029 -0.468 -17.181 1.00 86.94 116 LEU A CA 1
ATOM 893 C C . LEU A 1 116 ? 21.658 -0.772 -16.560 1.00 86.94 116 LEU A C 1
ATOM 895 O O . LEU A 1 116 ? 21.505 -0.679 -15.352 1.00 86.94 116 LEU A O 1
ATOM 899 N N . THR A 1 117 ? 20.682 -1.127 -17.391 1.00 85.88 117 THR A N 1
ATOM 900 C CA . THR A 1 117 ? 19.284 -1.379 -17.001 1.00 85.88 117 THR A CA 1
ATOM 901 C C . THR A 1 117 ? 18.944 -2.867 -17.002 1.00 85.88 117 THR A C 1
ATOM 903 O O . THR A 1 117 ? 17.781 -3.252 -17.071 1.00 85.88 117 THR A O 1
ATOM 906 N N . ASN A 1 118 ? 19.970 -3.719 -16.946 1.00 85.75 118 ASN A N 1
ATOM 907 C CA . ASN A 1 118 ? 19.800 -5.158 -17.025 1.00 85.75 118 ASN A CA 1
ATOM 908 C C . ASN A 1 118 ? 19.069 -5.691 -15.788 1.00 85.75 118 ASN A C 1
ATOM 910 O O . ASN A 1 118 ? 19.486 -5.448 -14.656 1.00 85.75 118 ASN A O 1
ATOM 914 N N . PHE A 1 119 ? 18.022 -6.478 -16.016 1.00 87.56 119 PHE A N 1
ATOM 915 C CA . PHE A 1 119 ? 17.258 -7.098 -14.947 1.00 87.56 119 PHE A CA 1
ATOM 916 C C . PHE A 1 119 ? 18.004 -8.315 -14.373 1.00 87.56 119 PHE A C 1
ATOM 918 O O . PHE A 1 119 ? 18.170 -9.342 -15.037 1.00 87.56 119 PHE A O 1
ATOM 925 N N . ASP A 1 120 ? 18.449 -8.222 -13.119 1.00 90.62 120 ASP A N 1
ATOM 926 C CA . ASP A 1 120 ? 19.115 -9.333 -12.437 1.00 90.62 120 ASP A CA 1
ATOM 927 C C . ASP A 1 120 ? 18.109 -10.391 -11.948 1.00 90.62 120 ASP A C 1
ATOM 929 O O . ASP A 1 120 ? 17.235 -10.135 -11.119 1.00 90.62 120 ASP A O 1
ATOM 933 N N . SER A 1 121 ? 18.275 -11.636 -12.406 1.00 89.06 121 SER A N 1
ATOM 934 C CA . SER A 1 121 ? 17.495 -12.779 -11.916 1.00 89.06 121 SER A CA 1
ATOM 935 C C . SER A 1 121 ? 17.659 -13.049 -10.420 1.00 89.06 121 SER A C 1
ATOM 937 O O . SER A 1 121 ? 16.761 -13.650 -9.832 1.00 89.06 121 SER A O 1
ATOM 939 N N . ALA A 1 122 ? 18.753 -12.603 -9.791 1.00 93.94 122 ALA A N 1
ATOM 940 C CA . ALA A 1 122 ? 18.943 -12.711 -8.344 1.00 93.94 122 ALA A CA 1
ATOM 941 C C . ALA A 1 122 ? 17.798 -12.062 -7.553 1.00 93.94 122 ALA A C 1
ATOM 943 O O . ALA A 1 122 ? 17.441 -12.559 -6.486 1.00 93.94 122 ALA A O 1
ATOM 944 N N . MET A 1 123 ? 17.165 -11.018 -8.103 1.00 94.62 123 MET A N 1
ATOM 945 C CA . MET A 1 123 ? 16.008 -10.371 -7.485 1.00 94.62 123 MET A CA 1
ATOM 946 C C . MET A 1 123 ? 14.824 -11.326 -7.327 1.00 94.62 123 MET A C 1
ATOM 948 O O . MET A 1 123 ? 14.166 -11.302 -6.294 1.00 94.62 123 MET A O 1
ATOM 952 N N . VAL A 1 124 ? 14.564 -12.186 -8.319 1.00 95.94 124 VAL A N 1
ATOM 953 C CA . VAL A 1 124 ? 13.458 -13.159 -8.269 1.00 95.94 124 VAL A CA 1
ATOM 954 C C . VAL A 1 124 ? 13.735 -14.224 -7.213 1.00 95.94 124 VAL A C 1
ATOM 956 O O . VAL A 1 124 ? 12.873 -14.486 -6.382 1.00 95.94 124 VAL A O 1
ATOM 959 N N . TYR A 1 125 ? 14.954 -14.773 -7.190 1.00 96.12 125 TYR A N 1
ATOM 960 C CA . TYR A 1 125 ? 15.346 -15.776 -6.194 1.00 96.12 125 TYR A CA 1
ATOM 961 C C . TYR A 1 125 ? 15.324 -15.221 -4.769 1.00 96.12 125 TYR A C 1
ATOM 963 O O . TYR A 1 125 ? 14.883 -15.901 -3.846 1.00 96.12 125 TYR A O 1
ATOM 971 N N . TRP A 1 126 ? 15.772 -13.975 -4.584 1.00 96.81 126 TRP A N 1
ATOM 972 C CA . TRP A 1 126 ? 15.650 -13.296 -3.298 1.00 96.81 126 TRP A CA 1
ATOM 973 C C . TRP A 1 126 ? 14.181 -13.185 -2.881 1.00 96.81 126 TRP A C 1
ATOM 975 O O . TRP A 1 126 ? 13.847 -13.500 -1.743 1.00 96.81 126 TRP A O 1
ATOM 985 N N . LEU A 1 127 ? 13.298 -12.801 -3.805 1.00 97.12 127 LEU A N 1
ATOM 986 C CA . LEU A 1 127 ? 11.879 -12.618 -3.518 1.00 97.12 127 LEU A CA 1
ATOM 987 C C . LEU A 1 127 ? 11.170 -13.940 -3.185 1.00 97.12 127 LEU A C 1
ATOM 989 O O . LEU A 1 127 ? 10.365 -13.968 -2.257 1.00 97.12 127 LEU A O 1
ATOM 993 N N . ASP A 1 128 ? 11.512 -15.032 -3.873 1.00 97.00 128 ASP A N 1
ATOM 994 C CA . ASP A 1 128 ? 11.047 -16.382 -3.529 1.00 97.00 128 ASP A CA 1
ATOM 995 C C . ASP A 1 128 ? 11.501 -16.778 -2.106 1.00 97.00 128 ASP A C 1
ATOM 997 O O . ASP A 1 128 ? 10.687 -17.239 -1.305 1.00 97.00 128 ASP A O 1
ATOM 1001 N N . GLY A 1 129 ? 12.755 -16.494 -1.733 1.00 97.69 129 GLY A N 1
ATOM 1002 C CA . GLY A 1 129 ? 13.251 -16.731 -0.371 1.00 97.69 129 GLY A CA 1
ATOM 1003 C C . GLY A 1 129 ? 12.542 -15.887 0.699 1.00 97.69 129 GLY A C 1
ATOM 1004 O O . GLY A 1 129 ? 12.267 -16.364 1.800 1.00 97.69 129 GLY A O 1
ATOM 1005 N N . GLU A 1 130 ? 12.187 -14.639 0.388 1.00 97.50 130 GLU A N 1
ATOM 1006 C CA . GLU A 1 130 ? 11.394 -13.786 1.283 1.00 97.50 130 GLU A CA 1
ATOM 1007 C C . GLU A 1 130 ? 9.962 -14.310 1.459 1.00 97.50 130 GLU A C 1
ATOM 1009 O O . GLU A 1 130 ? 9.431 -14.296 2.574 1.00 97.50 130 GLU A O 1
ATOM 1014 N N . ILE A 1 131 ? 9.343 -14.803 0.381 1.00 97.94 131 ILE A N 1
ATOM 1015 C CA . ILE A 1 131 ? 8.023 -15.444 0.418 1.00 97.94 131 ILE A CA 1
ATOM 1016 C C . ILE A 1 131 ? 8.057 -16.646 1.361 1.00 97.94 131 ILE A C 1
ATOM 1018 O O . ILE A 1 131 ? 7.223 -16.719 2.262 1.00 97.94 131 ILE A O 1
ATOM 1022 N N . GLU A 1 132 ? 9.030 -17.546 1.210 1.00 97.38 132 GLU A N 1
ATOM 1023 C CA . GLU A 1 132 ? 9.196 -18.707 2.095 1.00 97.38 132 GLU A CA 1
ATOM 1024 C C . GLU A 1 132 ? 9.375 -18.270 3.557 1.00 97.38 132 GLU A C 1
ATOM 1026 O O . GLU A 1 132 ? 8.632 -18.706 4.442 1.00 97.38 132 GLU A O 1
ATOM 1031 N N . ARG A 1 133 ? 10.265 -17.300 3.801 1.00 96.88 133 ARG A N 1
ATOM 1032 C CA . ARG A 1 133 ? 10.558 -16.765 5.139 1.00 96.88 133 ARG A CA 1
ATOM 1033 C C . ARG A 1 133 ? 9.329 -16.197 5.853 1.00 96.88 133 ARG A C 1
ATOM 1035 O O . ARG A 1 133 ? 9.198 -16.350 7.068 1.00 96.88 133 ARG A O 1
ATOM 1042 N N . PHE A 1 134 ? 8.447 -15.487 5.146 1.00 96.75 134 PHE A N 1
ATOM 1043 C CA . PHE A 1 134 ? 7.217 -14.952 5.745 1.00 96.75 134 PHE A CA 1
ATOM 1044 C C . PHE A 1 134 ? 6.082 -15.980 5.780 1.00 96.75 134 PHE A C 1
ATOM 1046 O O . PHE A 1 134 ? 5.275 -15.939 6.710 1.00 96.75 134 PHE A O 1
ATOM 1053 N N . ALA A 1 135 ? 6.030 -16.920 4.834 1.00 96.31 135 ALA A N 1
ATOM 1054 C CA . ALA A 1 135 ? 5.044 -17.996 4.827 1.00 96.31 135 ALA A CA 1
ATOM 1055 C C . ALA A 1 135 ? 5.167 -18.897 6.064 1.00 96.31 135 ALA A C 1
ATOM 1057 O O . ALA A 1 135 ? 4.147 -19.238 6.658 1.00 96.31 135 ALA A O 1
ATOM 1058 N N . GLU A 1 136 ? 6.388 -19.210 6.510 1.00 96.44 136 GLU A N 1
ATOM 1059 C CA . GLU A 1 136 ? 6.631 -20.008 7.724 1.00 96.44 136 GLU A CA 1
ATOM 1060 C C . GLU A 1 136 ? 6.155 -19.322 9.014 1.00 96.44 136 GLU A C 1
ATOM 1062 O O . GLU A 1 136 ? 5.763 -19.980 9.978 1.00 96.44 136 GLU A O 1
ATOM 1067 N N . LYS A 1 137 ? 6.173 -17.985 9.043 1.00 95.06 137 LYS A N 1
ATOM 1068 C CA . LYS A 1 137 ? 5.808 -17.193 10.226 1.00 95.06 137 LYS A CA 1
ATOM 1069 C C . LYS A 1 137 ? 4.300 -17.004 10.385 1.00 95.06 137 LYS A C 1
ATOM 1071 O O . LYS A 1 137 ? 3.855 -16.627 11.468 1.00 95.06 137 LYS A O 1
ATOM 1076 N N . VAL A 1 138 ? 3.523 -17.185 9.319 1.00 94.50 138 VAL A N 1
ATOM 1077 C CA . VAL A 1 138 ? 2.086 -16.885 9.282 1.00 94.50 138 VAL A CA 1
ATOM 1078 C C . VAL A 1 138 ? 1.286 -18.190 9.343 1.00 94.50 138 VAL A C 1
ATOM 1080 O O . VAL A 1 138 ? 1.645 -19.162 8.682 1.00 94.50 138 VAL A O 1
ATOM 1083 N N . PRO A 1 139 ? 0.166 -18.253 10.089 1.00 91.00 139 PRO A N 1
ATOM 1084 C CA . PRO A 1 139 ? -0.646 -19.462 10.147 1.00 91.00 139 PRO A CA 1
ATOM 1085 C C . PRO A 1 139 ? -1.175 -19.875 8.759 1.00 91.00 139 PRO A C 1
ATOM 1087 O O . PRO A 1 139 ? -1.567 -19.013 7.952 1.00 91.00 139 PRO A O 1
ATOM 1090 N N . PRO A 1 140 ? -1.254 -21.193 8.484 1.00 89.81 140 PRO A N 1
ATOM 1091 C CA . PRO A 1 140 ? -1.685 -21.704 7.191 1.00 89.81 140 PRO A CA 1
ATOM 1092 C C . PRO A 1 140 ? -3.119 -21.266 6.883 1.00 89.81 140 PRO A C 1
ATOM 1094 O O . PRO A 1 140 ? -4.027 -21.394 7.709 1.00 89.81 140 PRO A O 1
ATOM 1097 N N . LEU A 1 141 ? -3.326 -20.752 5.671 1.00 88.88 141 LEU A N 1
ATOM 1098 C CA . LEU A 1 141 ? -4.616 -20.238 5.226 1.00 88.88 141 LEU A CA 1
ATOM 1099 C C . LEU A 1 141 ? -5.481 -21.365 4.654 1.00 88.88 141 LEU A C 1
ATOM 1101 O O . LEU A 1 141 ? -5.063 -22.064 3.737 1.00 88.88 141 LEU A O 1
ATOM 1105 N N . ARG A 1 142 ? -6.707 -21.526 5.167 1.00 84.25 142 ARG A N 1
ATOM 1106 C CA . ARG A 1 142 ? -7.667 -22.541 4.680 1.00 84.25 142 ARG A CA 1
ATOM 1107 C C . ARG A 1 142 ? -8.846 -21.958 3.900 1.00 84.25 142 ARG A C 1
ATOM 1109 O O . ARG A 1 142 ? -9.573 -22.700 3.249 1.00 84.25 142 ARG A O 1
ATOM 1116 N N . GLN A 1 143 ? -9.080 -20.654 4.015 1.00 87.44 143 GLN A N 1
ATOM 1117 C CA . GLN A 1 143 ? -10.233 -19.953 3.448 1.00 87.44 143 GLN A CA 1
ATOM 1118 C C . GLN A 1 143 ? -9.787 -18.584 2.932 1.00 87.44 143 GLN A C 1
ATOM 1120 O O . GLN A 1 143 ? -8.763 -18.067 3.368 1.00 87.44 143 GLN A O 1
ATOM 1125 N N . PHE A 1 144 ? -10.544 -17.986 2.012 1.00 89.50 144 PHE A N 1
ATOM 1126 C CA . PHE A 1 144 ? -10.241 -16.631 1.553 1.00 89.50 144 PHE A CA 1
ATOM 1127 C C . PHE A 1 144 ? -10.383 -15.626 2.698 1.00 89.50 144 PHE A C 1
ATOM 1129 O O . PHE A 1 144 ? -11.301 -15.731 3.511 1.00 89.50 144 PHE A O 1
ATOM 1136 N N . ILE A 1 145 ? -9.492 -14.639 2.727 1.00 91.88 145 ILE A N 1
ATOM 1137 C CA . ILE A 1 145 ? -9.556 -13.509 3.655 1.00 91.88 145 ILE A CA 1
ATOM 1138 C C . ILE A 1 145 ? -9.963 -12.243 2.914 1.00 91.88 145 ILE A C 1
ATOM 1140 O O . ILE A 1 145 ? -9.640 -12.053 1.740 1.00 91.88 145 ILE A O 1
ATOM 1144 N N . LEU A 1 146 ? -10.697 -11.386 3.609 1.00 91.50 146 LEU A N 1
ATOM 1145 C CA . LEU A 1 146 ? -11.020 -10.044 3.163 1.00 91.50 146 LEU A CA 1
ATOM 1146 C C . LEU A 1 146 ? -9.847 -9.112 3.460 1.00 91.50 146 LEU A C 1
ATOM 1148 O O . LEU A 1 146 ? -9.171 -9.242 4.483 1.00 91.50 146 LEU A O 1
ATOM 1152 N N . SER A 1 147 ? -9.642 -8.137 2.578 1.00 92.44 147 SER A N 1
ATOM 1153 C CA . SER A 1 147 ? -8.631 -7.106 2.781 1.00 92.44 147 SER A CA 1
ATOM 1154 C C . SER A 1 147 ? -8.964 -6.231 3.978 1.00 92.44 147 SER A C 1
ATOM 1156 O O . SER A 1 147 ? -10.000 -5.569 3.999 1.00 92.44 147 SER A O 1
ATOM 1158 N N . GLY A 1 148 ? -8.087 -6.251 4.980 1.00 89.12 148 GLY A N 1
ATOM 1159 C CA . GLY A 1 148 ? -8.302 -5.613 6.273 1.00 89.12 148 GLY A CA 1
ATOM 1160 C C . GLY A 1 148 ? -7.312 -6.119 7.321 1.00 89.12 148 GLY A C 1
ATOM 1161 O O . GLY A 1 148 ? -6.229 -6.588 6.976 1.00 89.12 148 GLY A O 1
ATOM 1162 N N . GLY A 1 149 ? -7.682 -6.037 8.601 1.00 84.88 149 GLY A N 1
ATOM 1163 C CA . GLY A 1 149 ? -6.829 -6.508 9.703 1.00 84.88 149 GLY A CA 1
ATOM 1164 C C . GLY A 1 149 ? -5.819 -5.467 10.206 1.00 84.88 149 GLY A C 1
ATOM 1165 O O . GLY A 1 149 ? -4.693 -5.811 10.545 1.00 84.88 149 GLY A O 1
ATOM 1166 N N . GLY A 1 150 ? -6.204 -4.187 10.222 1.00 90.44 150 GLY A N 1
ATOM 1167 C CA . GLY A 1 150 ? -5.357 -3.059 10.639 1.00 90.44 150 GLY A CA 1
ATOM 1168 C C . GLY A 1 150 ? -4.893 -2.182 9.473 1.00 90.44 150 GLY A C 1
ATOM 1169 O O . GLY A 1 150 ? -4.953 -2.599 8.318 1.00 90.44 150 GLY A O 1
ATOM 1170 N N . GLU A 1 151 ? -4.437 -0.961 9.774 1.00 93.19 151 GLU A N 1
ATOM 1171 C CA . GLU A 1 151 ? -4.028 0.041 8.769 1.00 93.19 151 GLU A CA 1
ATOM 1172 C C . GLU A 1 151 ? -2.884 -0.474 7.883 1.00 93.19 151 GLU A C 1
ATOM 1174 O O . GLU A 1 151 ? -2.969 -0.407 6.655 1.00 93.19 151 GLU A O 1
ATOM 1179 N N . THR A 1 152 ? -1.847 -1.061 8.490 1.00 93.94 152 THR A N 1
ATOM 1180 C CA . THR A 1 152 ? -0.683 -1.579 7.759 1.00 93.94 152 THR A CA 1
ATOM 1181 C C . THR A 1 152 ? -1.045 -2.788 6.897 1.00 93.94 152 THR A C 1
ATOM 1183 O O . THR A 1 152 ? -0.674 -2.834 5.728 1.00 93.94 152 THR A O 1
ATOM 1186 N N . SER A 1 153 ? -1.814 -3.746 7.435 1.00 95.69 153 SER A N 1
ATOM 1187 C CA . SER A 1 153 ? -2.270 -4.921 6.673 1.00 95.69 153 SER A CA 1
ATOM 1188 C C . SER A 1 153 ? -3.165 -4.511 5.503 1.00 95.69 153 SER A C 1
ATOM 1190 O O . SER A 1 153 ? -2.953 -4.960 4.378 1.00 95.69 153 SER A O 1
ATOM 1192 N N . ALA A 1 154 ? -4.133 -3.619 5.738 1.00 95.94 154 ALA A N 1
ATOM 1193 C CA . ALA A 1 154 ? -5.014 -3.115 4.690 1.00 95.94 154 ALA A CA 1
ATOM 1194 C C . ALA A 1 154 ? -4.222 -2.401 3.586 1.00 95.94 154 ALA A C 1
ATOM 1196 O O . ALA A 1 154 ? -4.456 -2.665 2.407 1.00 95.94 154 ALA A O 1
ATOM 1197 N N . SER A 1 155 ? -3.247 -1.571 3.967 1.00 96.88 155 SER A N 1
ATOM 1198 C CA . SER A 1 155 ? -2.356 -0.894 3.020 1.00 96.88 155 SER A CA 1
ATOM 1199 C C . SER A 1 155 ? -1.546 -1.900 2.202 1.00 96.88 155 SER A C 1
ATOM 1201 O O . SER A 1 155 ? -1.601 -1.880 0.980 1.00 96.88 155 SER A O 1
ATOM 1203 N N . LEU A 1 156 ? -0.885 -2.877 2.825 1.00 97.69 156 LEU A N 1
ATOM 1204 C CA . LEU A 1 156 ? -0.120 -3.904 2.099 1.00 97.69 156 LEU A CA 1
ATOM 1205 C C . LEU A 1 156 ? -0.996 -4.737 1.148 1.00 97.69 156 LEU A C 1
ATOM 1207 O O . LEU A 1 156 ? -0.602 -5.042 0.020 1.00 97.69 156 LEU A O 1
ATOM 1211 N N . GLN A 1 157 ? -2.223 -5.057 1.558 1.00 96.94 157 GLN A N 1
ATOM 1212 C CA . GLN A 1 157 ? -3.174 -5.762 0.702 1.00 96.94 157 GLN A CA 1
ATOM 1213 C C . GLN A 1 157 ? -3.704 -4.903 -0.452 1.00 96.94 157 GLN A C 1
ATOM 1215 O O . GLN A 1 157 ? -4.058 -5.461 -1.493 1.00 96.94 157 GLN A O 1
ATOM 1220 N N . PHE A 1 158 ? -3.732 -3.577 -0.302 1.00 98.12 158 PHE A N 1
ATOM 1221 C CA . PHE A 1 158 ? -3.973 -2.648 -1.404 1.00 98.12 158 PHE A CA 1
ATOM 1222 C C . PHE A 1 158 ? -2.749 -2.554 -2.323 1.00 98.12 158 PHE A C 1
ATOM 1224 O O . PHE A 1 158 ? -2.889 -2.682 -3.533 1.00 98.12 158 PHE A O 1
ATOM 1231 N N . ALA A 1 159 ? -1.532 -2.478 -1.779 1.00 98.25 159 ALA A N 1
ATOM 1232 C CA . ALA A 1 159 ? -0.300 -2.515 -2.571 1.00 98.25 159 ALA A CA 1
ATOM 1233 C C . ALA A 1 159 ? -0.236 -3.767 -3.463 1.00 98.25 159 ALA A C 1
ATOM 1235 O O . ALA A 1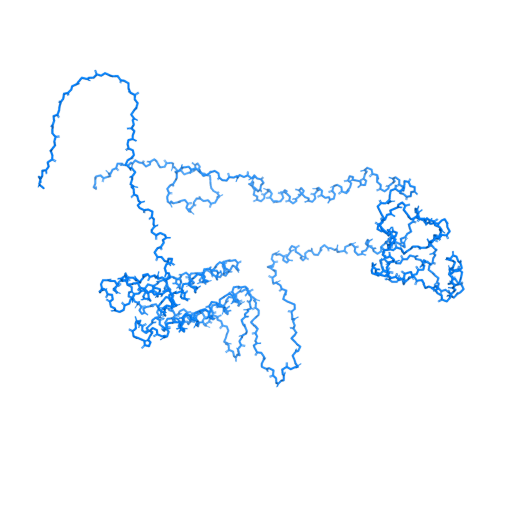 159 ? 0.133 -3.691 -4.632 1.00 98.25 159 ALA A O 1
ATOM 1236 N N . ARG A 1 160 ? -0.696 -4.919 -2.959 1.00 98.06 160 ARG A N 1
ATOM 1237 C CA . ARG A 1 160 ? -0.837 -6.153 -3.748 1.00 98.06 160 ARG A CA 1
ATOM 1238 C C . ARG A 1 160 ? -1.722 -5.983 -4.990 1.00 98.06 160 ARG A C 1
ATOM 1240 O O . ARG A 1 160 ? -1.441 -6.595 -6.022 1.00 98.06 160 ARG A O 1
ATOM 1247 N N . THR A 1 161 ? -2.813 -5.218 -4.916 1.00 98.12 161 THR A N 1
ATOM 1248 C CA . THR A 1 161 ? -3.685 -5.001 -6.085 1.00 98.12 161 THR A CA 1
ATOM 1249 C C . THR A 1 161 ? -3.037 -4.056 -7.094 1.00 98.12 161 THR A C 1
ATOM 1251 O O . THR A 1 161 ? -3.178 -4.294 -8.297 1.00 98.12 161 THR A O 1
ATOM 1254 N N . ILE A 1 162 ? -2.268 -3.066 -6.623 1.00 98.38 162 ILE A N 1
ATOM 1255 C CA . ILE A 1 162 ? -1.430 -2.202 -7.465 1.00 98.38 162 ILE A CA 1
ATOM 1256 C C . ILE A 1 162 ? -0.347 -3.033 -8.162 1.00 98.38 162 ILE A C 1
ATOM 1258 O O . ILE A 1 162 ? -0.196 -2.919 -9.373 1.00 98.38 162 ILE A O 1
ATOM 1262 N N . ALA A 1 163 ? 0.325 -3.949 -7.457 1.00 98.31 163 ALA A N 1
ATOM 1263 C CA . ALA A 1 163 ? 1.316 -4.848 -8.054 1.00 98.31 163 ALA A CA 1
ATOM 1264 C C . ALA A 1 163 ? 0.717 -5.698 -9.182 1.00 98.31 163 ALA A C 1
ATOM 1266 O O . ALA A 1 163 ? 1.268 -5.758 -10.277 1.00 98.31 163 ALA A O 1
ATOM 1267 N N . ARG A 1 164 ? -0.484 -6.252 -8.972 1.00 98.31 164 ARG A N 1
ATOM 1268 C CA . ARG A 1 164 ? -1.231 -6.950 -10.031 1.00 98.31 164 ARG A CA 1
ATOM 1269 C C . ARG A 1 164 ? -1.656 -6.027 -11.178 1.00 98.31 164 ARG A C 1
ATOM 1271 O O . ARG A 1 164 ? -1.859 -6.497 -12.293 1.00 98.31 164 ARG A O 1
ATOM 1278 N N . ARG A 1 165 ? -1.875 -4.731 -10.930 1.00 98.25 165 ARG A N 1
ATOM 1279 C CA . ARG A 1 165 ? -2.155 -3.746 -11.990 1.00 98.25 165 ARG A CA 1
ATOM 1280 C C . ARG A 1 165 ? -0.899 -3.452 -12.808 1.00 98.25 165 ARG A C 1
ATOM 1282 O O . ARG A 1 165 ? -1.001 -3.474 -14.029 1.00 98.25 165 ARG A O 1
ATOM 1289 N N . ALA A 1 166 ? 0.248 -3.258 -12.159 1.00 97.88 166 ALA A N 1
ATOM 1290 C CA . ALA A 1 166 ? 1.540 -3.100 -12.822 1.00 97.88 166 ALA A CA 1
ATOM 1291 C C . ALA A 1 166 ? 1.893 -4.332 -13.668 1.00 97.88 166 ALA A C 1
ATOM 1293 O O . ALA A 1 166 ? 2.277 -4.194 -14.823 1.00 97.88 166 ALA A O 1
ATOM 1294 N N . GLU A 1 167 ? 1.651 -5.536 -13.142 1.00 98.06 167 GLU A N 1
ATOM 1295 C CA . GLU A 1 167 ? 1.792 -6.788 -13.892 1.00 98.06 167 GLU A CA 1
ATOM 1296 C C . GLU A 1 167 ? 0.949 -6.766 -15.176 1.00 98.06 167 GLU A C 1
ATOM 1298 O O . GLU A 1 167 ? 1.480 -6.967 -16.264 1.00 98.06 167 GLU A O 1
ATOM 1303 N N . ARG A 1 168 ? -0.352 -6.448 -15.084 1.00 98.12 168 ARG A N 1
ATOM 1304 C CA . ARG A 1 168 ? -1.231 -6.367 -16.266 1.00 98.12 168 ARG A CA 1
ATOM 1305 C C . ARG A 1 168 ? -0.784 -5.308 -17.273 1.00 98.12 168 ARG A C 1
ATOM 1307 O O . ARG A 1 168 ? -0.898 -5.563 -18.465 1.00 98.12 168 ARG A O 1
ATOM 1314 N N . ALA A 1 169 ? -0.287 -4.162 -16.810 1.00 97.38 169 ALA A N 1
ATOM 1315 C CA . ALA A 1 169 ? 0.245 -3.111 -17.679 1.00 97.38 169 ALA A CA 1
ATOM 1316 C C . ALA A 1 169 ? 1.540 -3.543 -18.393 1.00 97.38 169 ALA A C 1
ATOM 1318 O O . ALA A 1 169 ? 1.798 -3.113 -19.510 1.00 97.38 169 ALA A O 1
ATOM 1319 N N . ALA A 1 170 ? 2.325 -4.446 -17.797 1.00 96.62 170 ALA A N 1
ATOM 1320 C CA . ALA A 1 170 ? 3.530 -5.001 -18.413 1.00 96.62 170 ALA A CA 1
ATOM 1321 C C . ALA A 1 170 ? 3.251 -6.161 -19.396 1.00 96.62 170 ALA A C 1
ATOM 1323 O O . ALA A 1 170 ? 4.089 -6.463 -20.246 1.00 96.62 170 ALA A O 1
ATOM 1324 N N . VAL A 1 171 ? 2.083 -6.817 -19.332 1.00 97.19 171 VAL A N 1
ATOM 1325 C CA . VAL A 1 171 ? 1.736 -7.945 -20.227 1.00 97.19 171 VAL A CA 1
ATOM 1326 C C . VAL A 1 171 ? 1.763 -7.574 -21.722 1.00 97.19 171 VAL A C 1
ATOM 1328 O O . VAL A 1 171 ? 2.312 -8.363 -22.497 1.00 97.19 171 VAL A O 1
ATOM 1331 N N . PRO A 1 172 ? 1.215 -6.427 -22.178 1.00 96.56 172 PRO A N 1
ATOM 1332 C CA . PRO A 1 172 ? 1.352 -5.990 -23.569 1.00 96.56 172 PRO A CA 1
ATOM 1333 C C . PRO A 1 172 ? 2.813 -5.869 -24.016 1.00 96.56 172 PRO A C 1
ATOM 1335 O O . PRO A 1 172 ? 3.152 -6.316 -25.110 1.00 96.56 172 PRO A O 1
ATOM 1338 N N . LEU A 1 173 ? 3.689 -5.351 -23.149 1.00 94.94 173 LEU A N 1
ATOM 1339 C CA . LEU A 1 173 ? 5.120 -5.217 -23.435 1.00 94.94 173 LEU A CA 1
ATOM 1340 C C . LEU A 1 173 ? 5.810 -6.576 -23.556 1.00 94.94 173 LEU A C 1
ATOM 1342 O O . LEU A 1 173 ? 6.651 -6.758 -24.434 1.00 94.94 173 LEU A O 1
ATOM 1346 N N . LEU A 1 174 ? 5.427 -7.547 -22.719 1.00 95.00 174 LEU A N 1
ATOM 1347 C CA . LEU A 1 174 ? 5.924 -8.919 -22.830 1.00 95.00 174 LEU A CA 1
ATOM 1348 C C . LEU A 1 174 ? 5.498 -9.559 -24.156 1.00 95.00 174 LEU A C 1
ATOM 1350 O O . LEU A 1 174 ? 6.307 -10.199 -24.821 1.00 95.00 174 LEU A O 1
ATOM 1354 N N . ARG A 1 175 ? 4.233 -9.378 -24.557 1.00 95.38 175 ARG A N 1
ATOM 1355 C CA . ARG A 1 175 ? 3.708 -9.896 -25.833 1.00 95.38 175 ARG A CA 1
ATOM 1356 C C . ARG A 1 175 ? 4.397 -9.284 -27.049 1.00 95.38 175 ARG A C 1
ATOM 1358 O O . ARG A 1 175 ? 4.499 -9.951 -28.070 1.00 95.38 175 ARG A O 1
ATOM 1365 N N . ALA A 1 176 ? 4.843 -8.038 -26.931 1.00 93.31 176 ALA A N 1
ATOM 1366 C CA . ALA A 1 176 ? 5.622 -7.343 -27.948 1.00 93.31 176 ALA A CA 1
ATOM 1367 C C . ALA A 1 176 ? 7.132 -7.653 -27.879 1.00 93.31 176 ALA A C 1
ATOM 1369 O O . ALA A 1 176 ? 7.899 -7.023 -28.602 1.00 93.31 176 ALA A O 1
ATOM 1370 N N . GLU A 1 177 ? 7.563 -8.566 -26.997 1.00 90.44 177 GLU A N 1
ATOM 1371 C CA . GLU A 1 177 ? 8.974 -8.913 -26.753 1.00 90.44 177 GLU A CA 1
ATOM 1372 C C . GLU A 1 177 ? 9.853 -7.693 -26.406 1.00 90.44 177 GLU A C 1
ATOM 1374 O O . GLU A 1 177 ? 11.062 -7.676 -26.635 1.00 90.44 177 GLU A O 1
ATOM 1379 N N . ALA A 1 178 ? 9.246 -6.651 -25.830 1.00 89.75 178 ALA A N 1
ATOM 1380 C CA . ALA A 1 178 ? 9.924 -5.403 -25.493 1.00 89.75 178 ALA A CA 1
ATOM 1381 C C . ALA A 1 178 ? 10.646 -5.454 -24.137 1.00 89.75 178 ALA A C 1
ATOM 1383 O O . ALA A 1 178 ? 11.491 -4.604 -23.870 1.00 89.75 178 ALA A O 1
ATOM 1384 N N . ILE A 1 179 ? 10.317 -6.433 -23.286 1.00 92.19 179 ILE A N 1
ATOM 1385 C CA . ILE A 1 179 ? 10.859 -6.589 -21.929 1.00 92.19 179 ILE A CA 1
ATOM 1386 C C . ILE A 1 179 ? 11.306 -8.032 -21.664 1.00 92.19 179 ILE A C 1
ATOM 1388 O O . ILE A 1 179 ? 10.735 -8.983 -22.195 1.00 92.19 179 ILE A O 1
ATOM 1392 N N . ASP A 1 180 ? 12.294 -8.199 -20.782 1.00 92.00 180 ASP A N 1
ATOM 1393 C CA . ASP A 1 180 ? 12.659 -9.506 -20.212 1.00 92.00 180 ASP A CA 1
ATOM 1394 C C . ASP A 1 180 ? 11.459 -10.140 -19.459 1.00 92.00 180 ASP A C 1
ATOM 1396 O O . ASP A 1 180 ? 10.924 -9.515 -18.532 1.00 92.00 180 ASP A O 1
ATOM 1400 N N . PRO A 1 181 ? 11.058 -11.387 -19.787 1.00 93.81 181 PRO A N 1
ATOM 1401 C CA . PRO A 1 181 ? 10.021 -12.132 -19.071 1.00 93.81 181 PRO A CA 1
ATOM 1402 C C . PRO A 1 181 ? 10.208 -12.204 -17.550 1.00 93.81 181 PRO A C 1
ATOM 1404 O O . PRO A 1 181 ? 9.225 -12.277 -16.808 1.00 93.81 181 PRO A O 1
ATOM 1407 N N . LYS A 1 182 ? 11.452 -12.164 -17.058 1.00 93.56 182 LYS A N 1
ATOM 1408 C CA . LYS A 1 182 ? 11.763 -12.221 -15.623 1.00 93.56 182 LYS A CA 1
ATOM 1409 C C . LYS A 1 182 ? 11.199 -11.034 -14.842 1.00 93.56 182 LYS A C 1
ATOM 1411 O O . LYS A 1 182 ? 10.820 -11.213 -13.686 1.00 93.56 182 LYS A O 1
ATOM 1416 N N . ALA A 1 183 ? 11.074 -9.862 -15.466 1.00 94.12 183 ALA A N 1
ATOM 1417 C CA . ALA A 1 183 ? 10.462 -8.697 -14.830 1.00 94.12 183 ALA A CA 1
ATOM 1418 C C . ALA A 1 183 ? 8.975 -8.948 -14.512 1.00 94.12 183 ALA A C 1
ATOM 1420 O O . ALA A 1 183 ? 8.485 -8.561 -13.451 1.00 94.12 183 ALA A O 1
ATOM 1421 N N . LEU A 1 184 ? 8.261 -9.670 -15.386 1.00 95.25 184 LEU A N 1
ATOM 1422 C CA . LEU A 1 184 ? 6.873 -10.057 -15.127 1.00 95.25 184 LEU A CA 1
ATOM 1423 C C . LEU A 1 184 ? 6.782 -11.108 -14.009 1.00 95.25 184 LEU A C 1
ATOM 1425 O O . LEU A 1 184 ? 5.917 -11.010 -13.139 1.00 95.25 184 LEU A O 1
ATOM 1429 N N . VAL A 1 185 ? 7.706 -12.078 -13.989 1.00 96.38 185 VAL A N 1
ATOM 1430 C CA . VAL A 1 185 ? 7.804 -13.068 -12.899 1.00 96.38 185 VAL A CA 1
ATOM 1431 C C . VAL A 1 185 ? 8.019 -12.371 -11.555 1.00 96.38 185 VAL A C 1
ATOM 1433 O O . VAL A 1 185 ? 7.340 -12.705 -10.585 1.00 96.38 185 VAL A O 1
ATOM 1436 N N . PHE A 1 186 ? 8.895 -11.364 -11.508 1.00 97.31 186 PHE A N 1
ATOM 1437 C CA . PHE A 1 186 ? 9.128 -10.552 -10.317 1.00 97.31 186 PHE A CA 1
ATOM 1438 C C . PHE A 1 186 ? 7.851 -9.859 -9.822 1.00 97.31 186 PHE A C 1
ATOM 1440 O O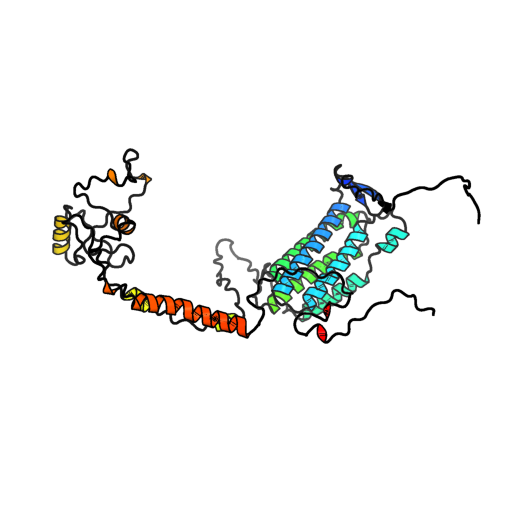 . PHE A 1 186 ? 7.515 -9.993 -8.648 1.00 97.31 186 PHE A O 1
ATOM 1447 N N . LEU A 1 187 ? 7.097 -9.177 -10.695 1.00 97.12 187 LEU A N 1
ATOM 1448 C CA . LEU A 1 187 ? 5.847 -8.499 -10.309 1.00 97.12 187 LEU A CA 1
ATOM 1449 C C . LEU A 1 187 ? 4.779 -9.477 -9.795 1.00 97.12 187 LEU A C 1
ATOM 1451 O O . LEU A 1 187 ? 4.089 -9.184 -8.813 1.00 97.12 187 LEU A O 1
ATOM 1455 N N . ASN A 1 188 ? 4.671 -10.654 -10.417 1.00 97.56 188 ASN A N 1
ATOM 1456 C CA . ASN A 1 188 ? 3.760 -11.706 -9.973 1.00 97.56 188 ASN A CA 1
ATOM 1457 C C . ASN A 1 188 ? 4.111 -12.184 -8.551 1.00 97.56 188 ASN A C 1
ATOM 1459 O O . ASN A 1 188 ? 3.258 -12.146 -7.658 1.00 97.56 188 ASN A O 1
ATOM 1463 N N . ARG A 1 189 ? 5.386 -12.535 -8.312 1.00 98.00 189 ARG A N 1
ATOM 1464 C CA . ARG A 1 189 ? 5.896 -12.946 -6.990 1.00 98.00 189 ARG A CA 1
ATOM 1465 C C . ARG A 1 189 ? 5.771 -11.842 -5.950 1.00 98.00 189 ARG A C 1
ATOM 1467 O O . ARG A 1 189 ? 5.377 -12.103 -4.816 1.00 98.00 189 ARG A O 1
ATOM 1474 N N . LEU A 1 190 ? 6.010 -10.592 -6.338 1.00 98.00 190 LEU A N 1
ATOM 1475 C CA . LEU A 1 190 ? 5.847 -9.445 -5.454 1.00 98.00 190 LEU A CA 1
ATOM 1476 C C . LEU A 1 190 ? 4.416 -9.342 -4.919 1.00 98.00 190 LEU A C 1
ATOM 1478 O O . LEU A 1 190 ? 4.214 -9.038 -3.745 1.00 98.00 190 LEU A O 1
ATOM 1482 N N . SER A 1 191 ? 3.410 -9.653 -5.737 1.00 98.06 191 SER A N 1
ATOM 1483 C CA . SER A 1 191 ? 2.024 -9.656 -5.267 1.00 98.06 191 SER A CA 1
ATOM 1484 C C . SER A 1 191 ? 1.766 -10.717 -4.179 1.00 98.06 191 SER A C 1
ATOM 1486 O O . SER A 1 191 ? 0.995 -10.464 -3.248 1.00 98.06 191 SER A O 1
ATOM 1488 N N . ASP A 1 192 ? 2.445 -11.864 -4.236 1.00 97.62 192 ASP A N 1
ATOM 1489 C CA . ASP A 1 192 ? 2.351 -12.916 -3.218 1.00 97.62 192 ASP A CA 1
ATOM 1490 C C . ASP A 1 192 ? 3.109 -12.529 -1.937 1.00 97.62 192 ASP A C 1
ATOM 1492 O O . ASP A 1 192 ? 2.581 -12.685 -0.833 1.00 97.62 192 ASP A O 1
ATOM 1496 N N . LEU A 1 193 ? 4.293 -11.919 -2.065 1.00 98.25 193 LEU A N 1
ATOM 1497 C CA . LEU A 1 193 ? 5.035 -11.373 -0.925 1.00 98.25 193 LEU A CA 1
ATOM 1498 C C . LEU A 1 193 ? 4.222 -10.301 -0.184 1.00 98.25 193 LEU A C 1
ATOM 1500 O O . LEU A 1 193 ? 4.111 -10.348 1.039 1.00 98.25 193 LEU A O 1
ATOM 1504 N N . LEU A 1 194 ? 3.602 -9.360 -0.904 1.00 98.19 194 LEU A N 1
ATOM 1505 C CA . LEU A 1 194 ? 2.767 -8.311 -0.303 1.00 98.19 194 LEU A CA 1
ATOM 1506 C C . LEU A 1 194 ? 1.534 -8.888 0.403 1.00 98.19 194 LEU A C 1
ATOM 1508 O O . LEU A 1 194 ? 1.114 -8.370 1.440 1.00 98.19 194 LEU A O 1
ATOM 1512 N N . PHE A 1 195 ? 0.971 -9.981 -0.122 1.00 97.19 195 PHE A N 1
ATOM 1513 C CA . PHE A 1 195 ? -0.093 -10.715 0.558 1.00 97.19 195 PHE A CA 1
ATOM 1514 C C . PHE A 1 195 ? 0.387 -11.285 1.899 1.00 97.19 195 PHE A C 1
ATOM 1516 O O . PHE A 1 195 ? -0.260 -11.063 2.924 1.00 97.19 195 PHE A O 1
ATOM 1523 N N . LEU A 1 196 ? 1.532 -11.973 1.907 1.00 97.19 196 LEU A N 1
ATOM 1524 C CA . LEU A 1 196 ? 2.113 -12.556 3.119 1.00 97.19 196 LEU A CA 1
ATOM 1525 C C . LEU A 1 196 ? 2.526 -11.495 4.138 1.00 97.19 196 LEU A C 1
ATOM 1527 O O . LEU A 1 196 ? 2.229 -11.653 5.320 1.00 97.19 196 LEU A O 1
ATOM 1531 N N . LEU A 1 197 ? 3.135 -10.394 3.694 1.00 97.19 197 LEU A N 1
ATOM 1532 C CA . LEU A 1 197 ? 3.474 -9.260 4.551 1.00 97.19 197 LEU A CA 1
ATOM 1533 C C . LEU A 1 197 ? 2.224 -8.658 5.198 1.00 97.19 197 LEU A C 1
ATOM 1535 O O . LEU A 1 197 ? 2.237 -8.399 6.396 1.00 97.19 197 LEU A O 1
ATOM 1539 N N . GLY A 1 198 ? 1.126 -8.498 4.451 1.00 96.50 198 GLY A N 1
ATOM 1540 C CA . GLY A 1 198 ? -0.143 -8.025 5.013 1.00 96.50 198 GLY A CA 1
ATOM 1541 C C . GLY A 1 198 ? -0.645 -8.924 6.147 1.00 96.50 198 GLY A C 1
ATOM 1542 O O . GLY A 1 198 ? -0.946 -8.441 7.241 1.00 96.50 198 GLY A O 1
ATOM 1543 N N . ARG A 1 199 ? -0.646 -10.244 5.926 1.00 96.06 199 ARG A N 1
ATOM 1544 C CA . ARG A 1 199 ? -1.028 -11.239 6.945 1.00 96.06 199 ARG A CA 1
ATOM 1545 C C . ARG A 1 199 ? -0.092 -11.235 8.152 1.00 96.06 199 ARG A C 1
ATOM 1547 O O . ARG A 1 199 ? -0.540 -11.228 9.299 1.00 96.06 199 ARG A O 1
ATOM 1554 N N . TYR A 1 200 ? 1.213 -11.178 7.906 1.00 96.19 200 TYR A N 1
ATOM 1555 C CA . TYR A 1 200 ? 2.227 -11.090 8.950 1.00 96.19 200 TYR A CA 1
ATOM 1556 C C . TYR A 1 200 ? 2.048 -9.832 9.807 1.00 96.19 200 TYR A C 1
ATOM 1558 O O . TYR A 1 200 ? 2.065 -9.911 11.038 1.00 96.19 200 TYR A O 1
ATOM 1566 N N . SER A 1 201 ? 1.793 -8.683 9.176 1.00 95.50 201 SER A N 1
ATOM 1567 C CA . SER A 1 201 ? 1.510 -7.430 9.870 1.00 95.50 201 SER A CA 1
ATOM 1568 C C . SER A 1 201 ? 0.230 -7.499 10.702 1.00 95.50 201 SER A C 1
ATOM 1570 O O . SER A 1 201 ? 0.239 -7.050 11.849 1.00 95.50 201 SER A O 1
ATOM 1572 N N . CYS A 1 202 ? -0.847 -8.097 10.179 1.00 94.44 202 CYS A N 1
ATOM 1573 C CA . CYS A 1 202 ? -2.090 -8.330 10.925 1.00 94.44 202 CYS A CA 1
ATOM 1574 C C . CYS A 1 202 ? -1.835 -9.170 12.188 1.00 94.44 202 CYS A C 1
ATOM 1576 O O . CYS A 1 202 ? -2.246 -8.797 13.287 1.00 94.44 202 CYS A O 1
ATOM 1578 N N . MET A 1 203 ? -1.081 -10.266 12.048 1.00 94.12 203 MET A N 1
ATOM 1579 C CA . MET A 1 203 ? -0.721 -11.144 13.161 1.00 94.12 203 MET A CA 1
ATOM 1580 C C . MET A 1 203 ? 0.114 -10.416 14.224 1.00 94.12 203 MET A C 1
ATOM 1582 O O . MET A 1 203 ? -0.164 -10.537 15.416 1.00 94.12 203 MET A O 1
ATOM 1586 N N . LYS A 1 204 ? 1.130 -9.645 13.818 1.00 93.81 204 LYS A N 1
ATOM 1587 C CA . LYS A 1 204 ? 2.022 -8.936 14.752 1.00 93.81 204 LYS A CA 1
ATOM 1588 C C . LYS A 1 204 ? 1.350 -7.784 15.490 1.00 93.81 204 LYS A C 1
ATOM 1590 O O . LYS A 1 204 ? 1.690 -7.532 16.640 1.00 93.81 204 LYS A O 1
ATOM 1595 N N . THR A 1 205 ? 0.387 -7.125 14.858 1.00 90.50 205 THR A N 1
ATOM 1596 C CA . THR A 1 205 ? -0.417 -6.064 15.487 1.00 90.50 205 THR A CA 1
ATOM 1597 C C . THR A 1 205 ? -1.558 -6.613 16.355 1.00 90.50 205 THR A C 1
ATOM 1599 O O . THR A 1 205 ? -2.223 -5.847 17.049 1.00 90.50 205 THR A O 1
ATOM 1602 N N . GLY A 1 206 ? -1.773 -7.935 16.368 1.00 89.81 206 GLY A N 1
ATOM 1603 C CA . GLY A 1 206 ? -2.821 -8.586 17.160 1.00 89.81 206 GLY A CA 1
ATOM 1604 C C . GLY A 1 206 ? -4.233 -8.387 16.602 1.00 89.81 206 GLY A C 1
ATOM 1605 O O . GLY A 1 206 ? -5.210 -8.558 17.332 1.00 89.81 206 GLY A O 1
ATOM 1606 N N . HIS A 1 207 ? -4.359 -8.006 15.330 1.00 89.69 207 HIS A N 1
ATOM 1607 C CA . HIS A 1 207 ? -5.644 -7.886 14.651 1.00 89.69 207 HIS A CA 1
ATOM 1608 C C . HIS A 1 207 ? -6.130 -9.243 14.114 1.00 89.69 207 HIS A C 1
ATOM 1610 O O . HIS A 1 207 ? -5.340 -10.134 13.804 1.00 89.69 207 HIS A O 1
ATOM 1616 N N . GLU A 1 208 ? -7.452 -9.401 13.999 1.00 87.31 208 GLU A N 1
ATOM 1617 C CA . GLU A 1 208 ? -8.090 -10.620 13.483 1.00 87.31 208 GLU A CA 1
ATOM 1618 C C . GLU A 1 208 ? -8.287 -10.512 11.958 1.00 87.31 208 GLU A C 1
ATOM 1620 O O . GLU A 1 208 ? -8.828 -9.519 11.461 1.00 87.31 208 GLU A O 1
ATOM 1625 N N . GLU A 1 209 ? -7.857 -11.534 11.211 1.00 89.06 209 GLU A N 1
ATOM 1626 C CA . GLU A 1 209 ? -8.108 -11.634 9.769 1.00 89.06 209 GLU A CA 1
ATOM 1627 C C . GLU A 1 209 ? -9.595 -11.936 9.520 1.00 89.06 209 GLU A C 1
ATOM 1629 O O . GLU A 1 209 ? -10.148 -12.906 10.043 1.00 89.06 209 GLU A O 1
ATOM 1634 N N . LEU A 1 210 ? -10.260 -11.123 8.694 1.00 87.31 210 LEU A N 1
ATOM 1635 C CA . LEU A 1 210 ? -11.664 -11.343 8.354 1.00 87.31 210 LEU A CA 1
ATOM 1636 C C . LEU A 1 210 ? -11.789 -12.437 7.297 1.00 87.31 210 LEU A C 1
ATOM 1638 O O . LEU A 1 210 ? -11.343 -12.279 6.163 1.00 87.31 210 LEU A O 1
ATOM 1642 N N . VAL A 1 211 ? -12.445 -13.533 7.654 1.00 87.44 211 VAL A N 1
ATOM 1643 C CA . VAL A 1 211 ? -12.673 -14.664 6.756 1.00 87.44 211 VAL A CA 1
ATOM 1644 C C . VAL A 1 211 ? -13.860 -14.389 5.830 1.00 87.44 211 VAL A C 1
ATOM 1646 O O . VAL A 1 211 ? -14.932 -13.964 6.266 1.00 87.44 211 VAL A O 1
ATOM 1649 N N . TYR A 1 212 ? -13.687 -14.661 4.539 1.00 85.38 212 TYR A N 1
ATOM 1650 C CA . TYR A 1 212 ? -14.757 -14.571 3.554 1.00 85.38 212 TYR A CA 1
ATOM 1651 C C . TYR A 1 212 ? -15.783 -15.689 3.769 1.00 85.38 212 TYR A C 1
ATOM 1653 O O . TYR A 1 212 ? -15.507 -16.873 3.569 1.00 85.38 212 TYR A O 1
ATOM 1661 N N . MET A 1 213 ? -17.006 -15.298 4.121 1.00 81.31 213 MET A N 1
ATOM 1662 C CA . MET A 1 213 ? -18.149 -16.200 4.226 1.00 81.31 213 MET A CA 1
ATOM 1663 C C . MET A 1 213 ? -18.976 -16.131 2.944 1.00 81.31 213 MET A C 1
ATOM 1665 O O . MET A 1 213 ? -19.602 -15.107 2.672 1.00 81.31 213 MET A O 1
ATOM 1669 N N . ARG A 1 214 ? -19.033 -17.225 2.176 1.00 79.56 214 ARG A N 1
ATOM 1670 C CA . ARG A 1 214 ? -19.941 -17.335 1.025 1.00 79.56 214 ARG A CA 1
ATOM 1671 C C . ARG A 1 214 ? -21.384 -17.536 1.527 1.00 79.56 214 ARG A C 1
ATOM 1673 O O . ARG A 1 214 ? -21.665 -18.598 2.089 1.00 79.56 214 ARG A O 1
ATOM 1680 N N . PRO A 1 215 ? -22.308 -16.572 1.345 1.00 71.19 215 PRO A N 1
ATOM 1681 C CA . PRO A 1 215 ? -23.705 -16.779 1.714 1.00 71.19 215 PRO A CA 1
ATOM 1682 C C . PRO A 1 215 ? -24.374 -17.811 0.798 1.00 71.19 215 PRO A C 1
ATOM 1684 O O . PRO A 1 215 ? -24.063 -17.885 -0.390 1.00 71.19 215 PRO A O 1
ATOM 1687 N N . LYS A 1 216 ? -25.329 -18.582 1.339 1.00 72.31 216 LYS A N 1
ATOM 1688 C CA . LYS A 1 216 ? -26.223 -19.436 0.531 1.00 72.31 216 LYS A CA 1
ATOM 1689 C C . LYS A 1 216 ? -27.305 -18.613 -0.187 1.00 72.31 216 LYS A C 1
ATOM 1691 O O . LYS A 1 216 ? -27.690 -18.955 -1.295 1.00 72.31 216 LYS A O 1
ATOM 1696 N N . GLU A 1 217 ? -27.748 -17.515 0.429 1.00 63.12 217 GLU A N 1
ATOM 1697 C CA . GLU A 1 217 ? -28.714 -16.538 -0.096 1.00 63.12 217 GLU A CA 1
ATOM 1698 C C . GLU A 1 217 ? -28.218 -15.124 0.266 1.00 63.12 217 GLU A C 1
ATOM 1700 O O . GLU A 1 217 ? -27.842 -14.890 1.417 1.00 63.12 217 GLU A O 1
ATOM 1705 N N . PHE A 1 218 ? -28.207 -14.179 -0.685 1.00 64.88 218 PHE A N 1
ATOM 1706 C CA . PHE A 1 218 ? -27.635 -12.826 -0.509 1.00 64.88 218 PHE A CA 1
ATOM 1707 C C . PHE A 1 218 ? -28.301 -12.009 0.619 1.00 64.88 218 PHE A C 1
ATOM 1709 O O . PHE A 1 218 ? -27.666 -11.161 1.238 1.00 64.88 218 PHE A O 1
ATOM 1716 N N . THR A 1 219 ? -29.569 -12.286 0.930 1.00 60.31 219 THR A N 1
ATOM 1717 C CA . THR A 1 219 ? -30.417 -11.488 1.834 1.00 60.31 219 THR A CA 1
ATOM 1718 C C . THR A 1 219 ? -30.341 -11.875 3.316 1.00 60.31 219 THR A C 1
ATOM 1720 O O . THR A 1 219 ? -30.848 -11.136 4.157 1.00 60.31 219 THR A O 1
ATOM 1723 N N . LYS A 1 220 ? -29.698 -12.994 3.682 1.00 54.75 220 LYS A N 1
ATOM 1724 C CA . LYS A 1 220 ? -29.647 -13.502 5.073 1.00 54.75 220 LYS A CA 1
ATOM 1725 C C . LYS A 1 220 ? -28.280 -13.337 5.744 1.00 54.75 220 LYS A C 1
ATOM 1727 O O . LYS A 1 220 ? -27.804 -14.248 6.420 1.00 54.75 220 LYS A O 1
ATOM 1732 N N . GLN A 1 221 ? -27.634 -12.183 5.598 1.00 53.72 221 GLN A N 1
ATOM 1733 C CA . GLN A 1 221 ? -26.421 -11.884 6.365 1.00 53.72 221 GLN A CA 1
ATOM 1734 C C . GLN A 1 221 ? -26.641 -10.723 7.327 1.00 53.72 221 GLN A C 1
ATOM 1736 O O . GLN A 1 221 ? -26.673 -9.559 6.943 1.00 53.72 221 GLN A O 1
ATOM 1741 N N . ARG A 1 222 ? -26.728 -11.053 8.618 1.00 50.12 222 ARG A N 1
ATOM 1742 C CA . ARG A 1 222 ? -26.515 -10.086 9.692 1.00 50.12 222 ARG A CA 1
ATOM 1743 C C . ARG A 1 222 ? -25.056 -10.211 10.111 1.00 50.12 222 ARG A C 1
ATOM 1745 O O . ARG A 1 222 ? -24.694 -11.128 10.843 1.00 50.12 222 ARG A O 1
ATOM 1752 N N . TRP A 1 223 ? -24.211 -9.328 9.591 1.00 53.97 223 TRP A N 1
ATOM 1753 C CA . TRP A 1 223 ? -22.813 -9.253 9.999 1.00 53.97 223 TRP A CA 1
ATOM 1754 C C . TRP A 1 223 ? -22.783 -8.858 11.475 1.00 53.97 223 TRP A C 1
ATOM 1756 O O . TRP A 1 223 ? -23.212 -7.762 11.836 1.00 53.97 223 TRP A O 1
ATOM 1766 N N . GLN A 1 224 ? -22.339 -9.763 12.350 1.00 47.91 224 GLN A N 1
ATOM 1767 C CA . GLN A 1 224 ? -22.041 -9.394 13.727 1.00 47.91 224 GLN A CA 1
ATOM 1768 C C . GLN A 1 224 ? -20.816 -8.488 13.685 1.00 47.91 224 GLN A C 1
ATOM 1770 O O . GLN A 1 224 ? -19.681 -8.958 13.714 1.00 47.91 224 GLN A O 1
ATOM 1775 N N . SER A 1 225 ? -21.033 -7.178 13.579 1.00 43.19 225 SER A N 1
ATOM 1776 C CA . SER A 1 225 ? -19.981 -6.209 13.830 1.00 43.19 225 SER A CA 1
ATOM 1777 C C . SER A 1 225 ? -19.599 -6.354 15.302 1.00 43.19 225 SER A C 1
ATOM 1779 O O . SER A 1 225 ? -20.192 -5.712 16.174 1.00 43.19 225 SER A O 1
ATOM 1781 N N . LYS A 1 226 ? -18.617 -7.210 15.614 1.00 46.72 226 LYS A N 1
ATOM 1782 C CA . LYS A 1 226 ? -17.794 -6.968 16.798 1.00 46.72 226 LYS A CA 1
ATOM 1783 C C . LYS A 1 226 ? -17.332 -5.526 16.616 1.00 46.72 226 LYS A C 1
ATOM 1785 O O . LYS A 1 226 ? -16.707 -5.225 15.600 1.00 46.72 226 LYS A O 1
ATOM 1790 N N . LYS A 1 227 ? -17.763 -4.615 17.499 1.00 41.72 227 LYS A N 1
ATOM 1791 C CA . LYS A 1 227 ? -17.311 -3.217 17.473 1.00 41.72 227 LYS A CA 1
ATOM 1792 C C . LYS A 1 227 ? -15.802 -3.267 17.247 1.00 41.72 227 LYS A C 1
ATOM 1794 O O . LYS A 1 227 ? -15.123 -3.959 18.001 1.00 41.72 227 LYS A O 1
ATOM 1799 N N . LEU A 1 228 ? -15.314 -2.618 16.191 1.00 43.00 228 LEU A N 1
ATOM 1800 C CA . LEU A 1 228 ? -13.888 -2.400 15.959 1.00 43.00 228 LEU A CA 1
ATOM 1801 C C . LEU A 1 228 ? -13.382 -1.549 17.127 1.00 43.00 228 LEU A C 1
ATOM 1803 O O . LEU A 1 228 ? -13.345 -0.326 17.065 1.00 43.00 228 LEU A O 1
ATOM 1807 N N . VAL A 1 229 ? -13.112 -2.197 18.254 1.00 44.38 229 VAL A N 1
ATOM 1808 C CA . VAL A 1 229 ? -12.449 -1.584 19.390 1.00 44.38 229 VAL A CA 1
ATOM 1809 C C . VAL A 1 229 ? -10.979 -1.618 19.013 1.00 44.38 229 VAL A C 1
ATOM 1811 O O . VAL A 1 229 ? -10.395 -2.696 18.912 1.00 44.38 229 VAL A O 1
ATOM 1814 N N . MET A 1 230 ? -10.401 -0.450 18.732 1.00 38.12 230 MET A N 1
ATOM 1815 C CA . MET A 1 230 ? -8.950 -0.315 18.619 1.00 38.12 230 MET A CA 1
ATOM 1816 C C . MET A 1 230 ? -8.309 -0.996 19.839 1.00 38.12 230 MET A C 1
ATOM 1818 O O . MET A 1 230 ? -8.693 -0.663 20.966 1.00 38.12 230 MET A O 1
ATOM 1822 N N . PRO A 1 231 ? -7.362 -1.934 19.660 1.00 41.09 231 PRO A N 1
ATOM 1823 C CA . PRO A 1 231 ? -6.591 -2.456 20.772 1.00 41.09 231 PRO A CA 1
ATOM 1824 C C . PRO A 1 231 ? -5.690 -1.322 21.273 1.00 41.09 231 PRO A C 1
ATOM 1826 O O . PRO A 1 231 ? -4.594 -1.096 20.772 1.00 41.09 231 PRO A O 1
ATOM 1829 N N . LEU A 1 232 ? -6.185 -0.544 22.234 1.00 43.41 232 LEU A N 1
ATOM 1830 C CA . LEU A 1 232 ? -5.367 0.409 22.975 1.00 43.41 232 LEU A CA 1
ATOM 1831 C C . LEU A 1 232 ? -4.248 -0.380 23.669 1.00 43.41 232 LEU A C 1
ATOM 1833 O O . LEU A 1 232 ? -4.518 -1.331 24.404 1.00 43.41 232 LEU A O 1
ATOM 1837 N N . HIS A 1 233 ? -2.998 0.013 23.413 1.00 46.53 233 HIS A N 1
ATOM 1838 C CA . HIS A 1 233 ? -1.789 -0.595 23.972 1.00 46.53 233 HIS A CA 1
ATOM 1839 C C . HIS A 1 233 ? -1.917 -0.792 25.505 1.00 46.53 233 HIS A C 1
ATOM 1841 O O . HIS A 1 233 ? -2.470 0.085 26.181 1.00 46.53 233 HIS A O 1
ATOM 1847 N N . PRO A 1 234 ? -1.399 -1.885 26.106 1.00 45.00 234 PRO A N 1
ATOM 1848 C CA . PRO A 1 234 ? -1.604 -2.209 27.528 1.00 45.00 234 PRO A CA 1
ATOM 1849 C C . PRO A 1 234 ? -1.194 -1.098 28.511 1.00 45.00 234 PRO A C 1
ATOM 1851 O O . PRO A 1 234 ? -1.737 -1.005 29.613 1.00 45.00 234 PRO A O 1
ATOM 1854 N N . SER A 1 235 ? -0.262 -0.226 28.116 1.00 46.78 235 SER A N 1
ATOM 1855 C CA . SER A 1 235 ? 0.140 0.953 28.895 1.00 46.78 235 SER A CA 1
ATOM 1856 C C . SER A 1 235 ? -0.947 2.036 28.945 1.00 46.78 235 SER A C 1
ATOM 1858 O O . SER A 1 235 ? -1.209 2.579 30.017 1.00 46.78 235 SER A O 1
ATOM 1860 N N . LEU A 1 236 ? -1.653 2.285 27.837 1.00 45.31 236 LEU A N 1
ATOM 1861 C CA . LEU A 1 236 ? -2.819 3.178 27.773 1.00 45.31 236 LEU A CA 1
ATOM 1862 C C . LEU A 1 236 ? -3.998 2.605 28.560 1.00 45.31 236 LEU A C 1
ATOM 1864 O O . LEU A 1 236 ? -4.705 3.335 29.251 1.00 45.31 236 LEU A O 1
ATOM 1868 N N . LEU A 1 237 ? -4.155 1.281 28.535 1.00 41.34 237 LEU A N 1
ATOM 1869 C CA . LEU A 1 237 ? -5.152 0.580 29.335 1.00 41.34 237 LEU A CA 1
ATOM 1870 C C . LEU A 1 237 ? -4.844 0.669 30.835 1.00 41.34 237 LEU A C 1
ATOM 1872 O O . LEU A 1 237 ? -5.777 0.722 31.613 1.00 41.34 237 LEU A O 1
ATOM 1876 N N . ARG A 1 238 ? -3.587 0.797 31.279 1.00 43.53 238 ARG A N 1
ATOM 1877 C CA . ARG A 1 238 ? -3.269 1.078 32.697 1.00 43.53 238 ARG A CA 1
ATOM 1878 C C . ARG A 1 238 ? -3.632 2.499 33.128 1.00 43.53 238 ARG A C 1
ATOM 1880 O O . ARG A 1 238 ? -4.053 2.695 34.267 1.00 43.53 238 ARG A O 1
ATOM 1887 N N . VAL A 1 239 ? -3.501 3.466 32.221 1.00 47.69 239 VAL A N 1
ATOM 1888 C CA . VAL A 1 239 ? -3.888 4.866 32.461 1.00 47.69 239 VAL A CA 1
ATOM 1889 C C . VAL A 1 239 ? -5.414 5.025 32.435 1.00 47.69 239 VAL A C 1
ATOM 1891 O O . VAL A 1 239 ? -5.962 5.756 33.254 1.00 47.69 239 VAL A O 1
ATOM 1894 N N . LEU A 1 240 ? -6.115 4.273 31.578 1.00 41.88 240 LEU A N 1
ATOM 1895 C CA . LEU A 1 240 ? -7.578 4.306 31.443 1.00 41.88 240 LEU A CA 1
ATOM 1896 C C . LEU A 1 240 ? -8.326 3.317 32.367 1.00 41.88 240 LEU A C 1
ATOM 1898 O O . LEU A 1 240 ? -9.481 3.559 32.712 1.00 41.88 240 LEU A O 1
ATOM 1902 N N . ALA A 1 241 ? -7.699 2.213 32.799 1.00 37.38 241 ALA A N 1
ATOM 1903 C CA . ALA A 1 241 ? -8.294 1.209 33.699 1.00 37.38 241 ALA A CA 1
ATOM 1904 C C . ALA A 1 241 ? -8.171 1.560 35.181 1.00 37.38 241 ALA A C 1
ATOM 1906 O O . ALA A 1 241 ? -8.835 0.932 36.009 1.00 37.38 241 ALA A O 1
ATOM 1907 N N . ARG A 1 242 ? -7.445 2.628 35.532 1.00 37.75 242 ARG A N 1
ATOM 1908 C CA . ARG A 1 242 ? -7.848 3.420 36.694 1.00 37.75 242 ARG A CA 1
ATOM 1909 C C . ARG A 1 242 ? -9.139 4.124 36.310 1.00 37.75 242 ARG A C 1
ATOM 1911 O O . ARG A 1 242 ? -9.120 5.301 35.983 1.00 37.75 242 ARG A O 1
ATOM 1918 N N . ARG A 1 243 ? -10.252 3.378 36.320 1.00 34.97 243 ARG A N 1
ATOM 1919 C CA . ARG A 1 243 ? -11.597 3.949 36.297 1.00 34.97 243 ARG A CA 1
ATOM 1920 C C . ARG A 1 243 ? -11.575 5.085 37.321 1.00 34.97 243 ARG A C 1
ATOM 1922 O O . ARG A 1 243 ? -11.483 4.772 38.513 1.00 34.97 243 ARG A O 1
ATOM 1929 N N . PRO A 1 244 ? -11.650 6.371 36.932 1.00 35.97 244 PRO A N 1
ATOM 1930 C CA . PRO A 1 244 ? -12.160 7.329 37.883 1.00 35.97 244 PRO A CA 1
ATOM 1931 C C . PRO A 1 244 ? -13.545 6.777 38.198 1.00 35.97 244 PRO A C 1
ATOM 1933 O O . PRO A 1 244 ? -14.351 6.551 37.291 1.00 35.97 244 PRO A O 1
ATOM 1936 N N . LEU A 1 245 ? -13.769 6.404 39.457 1.00 38.16 245 LEU A N 1
ATOM 1937 C CA . LEU A 1 245 ? -15.110 6.145 39.949 1.00 38.16 245 LEU A CA 1
ATOM 1938 C C . LEU A 1 245 ? -15.960 7.293 39.409 1.00 38.16 245 LEU A C 1
ATOM 1940 O O . LEU A 1 245 ? -15.724 8.447 39.763 1.00 38.16 245 LEU A O 1
ATOM 1944 N N . TYR A 1 246 ? -16.863 6.979 38.480 1.00 36.59 246 TYR A N 1
ATOM 1945 C CA . TYR A 1 246 ? -17.879 7.888 37.977 1.00 36.59 246 TYR A CA 1
ATOM 1946 C C . TYR A 1 246 ? -18.799 8.195 39.165 1.00 36.59 246 TYR A C 1
ATOM 1948 O O . TYR A 1 246 ? -19.891 7.658 39.309 1.00 36.59 246 TYR A O 1
ATOM 1956 N N . THR A 1 247 ? -18.323 9.046 40.068 1.00 36.03 247 THR A N 1
ATOM 1957 C CA . THR A 1 247 ? -19.086 9.653 41.154 1.00 36.03 247 THR A CA 1
ATOM 1958 C C . THR A 1 247 ? -19.959 10.789 40.628 1.00 36.03 247 THR A C 1
ATOM 1960 O O . THR A 1 247 ? -20.738 11.358 41.386 1.00 36.03 247 THR A O 1
ATOM 1963 N N . SER A 1 248 ? -19.917 11.092 39.324 1.00 37.91 248 SER A N 1
ATOM 1964 C CA . SER A 1 248 ? -20.837 12.042 38.700 1.00 37.91 248 SER A CA 1
ATOM 1965 C C . SER A 1 248 ? -22.276 11.525 38.647 1.00 37.91 248 SER A C 1
ATOM 1967 O O . SER A 1 248 ? -23.180 12.341 38.760 1.00 37.91 248 SER A O 1
ATOM 1969 N N . GLY A 1 249 ? -22.510 10.205 38.587 1.00 33.69 249 GLY A N 1
ATOM 1970 C CA . GLY A 1 249 ? -23.869 9.636 38.615 1.00 33.69 249 GLY A CA 1
ATOM 1971 C C . GLY A 1 249 ? -24.575 9.785 39.970 1.00 33.69 249 GLY A C 1
ATOM 1972 O O . GLY A 1 249 ? -25.790 9.949 40.035 1.00 33.69 249 GLY A O 1
ATOM 1973 N N . VAL A 1 250 ? -23.811 9.793 41.067 1.00 36.22 250 VAL A N 1
ATOM 1974 C CA . VAL A 1 250 ? -24.355 9.980 42.425 1.00 36.22 250 VAL A CA 1
ATOM 1975 C C . VAL A 1 250 ? -24.606 11.464 42.721 1.00 36.22 250 VAL A C 1
ATOM 1977 O O . VAL A 1 250 ? -25.508 11.800 43.485 1.00 36.22 250 VAL A O 1
ATOM 1980 N N . VAL A 1 251 ? -23.851 12.364 42.083 1.00 36.97 251 VAL A N 1
ATOM 1981 C CA . VAL A 1 251 ? -24.038 13.817 42.218 1.00 36.97 251 VAL A CA 1
ATOM 1982 C C . VAL A 1 251 ? -25.124 14.339 41.265 1.00 36.97 251 VAL A C 1
ATOM 1984 O O . VAL A 1 251 ? -25.849 15.261 41.632 1.00 36.97 251 VAL A O 1
ATOM 1987 N N . SER A 1 252 ? -25.317 13.733 40.086 1.00 37.78 252 SER A N 1
ATOM 1988 C CA . SER A 1 252 ? -26.382 14.124 39.149 1.00 37.78 252 SER A CA 1
ATOM 1989 C C . SER A 1 252 ? -27.777 13.676 39.593 1.00 37.78 252 SER A C 1
ATOM 1991 O O . SER A 1 252 ? -28.731 14.421 39.395 1.00 37.78 252 SER A O 1
ATOM 1993 N N . ASN A 1 253 ? -27.897 12.518 40.253 1.00 37.72 253 ASN A N 1
ATOM 1994 C CA . ASN A 1 253 ? -29.178 12.002 40.764 1.00 37.72 253 ASN A CA 1
ATOM 1995 C C . ASN A 1 253 ? -29.600 12.600 42.120 1.00 37.72 253 ASN A C 1
ATOM 1997 O O . ASN A 1 253 ? -30.605 12.186 42.689 1.00 37.72 253 ASN A O 1
ATOM 2001 N N . ARG A 1 254 ? -28.852 13.579 42.647 1.00 34.44 254 ARG A N 1
ATOM 2002 C CA . ARG A 1 254 ? -29.231 14.372 43.832 1.00 34.44 254 ARG A CA 1
ATOM 2003 C C . ARG A 1 254 ? -29.802 15.749 43.489 1.00 34.44 254 ARG A C 1
ATOM 2005 O O . ARG A 1 254 ? -29.939 16.587 44.375 1.00 34.44 254 ARG A O 1
ATOM 2012 N N . ARG A 1 255 ? -30.139 16.011 42.225 1.00 40.91 255 ARG A N 1
ATOM 2013 C CA . ARG A 1 255 ? -30.967 17.172 41.891 1.00 40.91 255 ARG A CA 1
ATOM 2014 C C . ARG A 1 255 ? -32.423 16.785 42.128 1.00 40.91 255 ARG A C 1
ATOM 2016 O O . ARG A 1 255 ? -32.946 15.926 41.428 1.00 40.91 255 ARG A O 1
ATOM 2023 N N . GLY A 1 256 ? -33.045 17.385 43.143 1.00 42.34 256 GLY A N 1
ATOM 2024 C CA . GLY A 1 256 ? -34.502 17.377 43.280 1.00 42.34 256 GLY A CA 1
ATOM 2025 C C . GLY A 1 256 ? -35.183 17.992 42.044 1.00 42.34 256 GLY A C 1
ATOM 2026 O O . GLY A 1 256 ? -34.487 18.449 41.130 1.00 42.34 256 GLY A O 1
ATOM 2027 N N . PRO A 1 257 ? -36.527 18.011 41.984 1.00 44.75 257 PRO A N 1
ATOM 2028 C CA . PRO A 1 257 ? -37.241 18.659 40.884 1.00 44.75 257 PRO A CA 1
ATOM 2029 C C . PRO A 1 257 ? -36.721 20.090 40.690 1.00 44.75 257 PRO A C 1
ATOM 2031 O O . PRO A 1 257 ? -36.513 20.814 41.662 1.00 44.75 257 PRO A O 1
ATOM 2034 N N . LEU A 1 258 ? -36.463 20.484 39.441 1.00 47.97 258 LEU A N 1
ATOM 2035 C CA . LEU A 1 258 ? -35.993 21.830 39.110 1.00 47.97 258 LEU A CA 1
ATOM 2036 C C . LEU A 1 258 ? -37.080 22.855 39.468 1.00 47.97 258 LEU A C 1
ATOM 2038 O O . LEU A 1 258 ? -38.035 23.043 38.719 1.00 47.97 258 LEU A O 1
ATOM 2042 N N . THR A 1 259 ? -36.940 23.534 40.606 1.00 45.12 259 THR A N 1
ATOM 2043 C CA . THR A 1 259 ? -37.802 24.657 40.989 1.00 45.12 259 THR A CA 1
ATOM 2044 C C . THR A 1 259 ? -37.195 25.959 40.470 1.00 45.12 259 THR A C 1
ATOM 2046 O O . THR A 1 259 ? -36.216 26.470 41.008 1.00 45.12 259 THR A O 1
ATOM 2049 N N . PHE A 1 260 ? -37.748 26.505 39.386 1.00 50.62 260 PHE A N 1
ATOM 2050 C CA . PHE A 1 260 ? -37.358 27.825 38.881 1.00 50.62 260 PHE A CA 1
ATOM 2051 C C . PHE A 1 260 ? -38.082 28.922 39.676 1.00 50.62 260 PHE A C 1
ATOM 2053 O O . PHE A 1 260 ? -39.168 29.340 39.299 1.00 50.62 260 PHE A O 1
ATOM 2060 N N . ASP A 1 261 ? -37.516 29.405 40.781 1.00 47.78 261 ASP A N 1
ATOM 2061 C CA . ASP A 1 261 ? -38.213 30.359 41.668 1.00 47.78 261 ASP A CA 1
ATOM 2062 C C . ASP A 1 261 ? -38.365 31.798 41.125 1.00 47.78 261 ASP A C 1
ATOM 2064 O O . ASP A 1 261 ? -38.916 32.658 41.804 1.00 47.78 261 ASP A O 1
ATOM 2068 N N . GLY A 1 262 ? -37.929 32.084 39.894 1.00 50.53 262 GLY A N 1
ATOM 2069 C CA . GLY A 1 262 ? -37.755 33.465 39.434 1.00 50.53 262 GLY A CA 1
ATOM 2070 C C . GLY A 1 262 ? -38.815 34.062 38.506 1.00 50.53 262 GLY A C 1
ATOM 2071 O O . GLY A 1 262 ? -38.934 35.281 38.489 1.00 50.53 262 GLY A O 1
ATOM 2072 N N . TRP A 1 263 ? -39.545 33.290 37.687 1.00 52.12 263 TRP A N 1
ATOM 2073 C CA . TRP A 1 263 ? -40.241 33.909 36.538 1.00 52.12 263 TRP A CA 1
ATOM 2074 C C . TRP A 1 263 ? -41.406 33.091 35.963 1.00 52.12 263 TRP A C 1
ATOM 2076 O O . TRP A 1 263 ? -41.461 32.799 34.769 1.00 52.12 263 TRP A O 1
ATOM 2086 N N . TYR A 1 264 ? -42.372 32.740 36.808 1.00 56.66 264 TYR A N 1
ATOM 2087 C CA . TYR A 1 264 ? -43.691 32.348 36.310 1.00 56.66 264 TYR A CA 1
ATOM 2088 C C . TYR A 1 264 ? -44.572 33.599 36.197 1.00 56.66 264 TYR A C 1
ATOM 2090 O O . TYR A 1 264 ? -44.540 34.432 37.111 1.00 56.66 264 TYR A O 1
ATOM 2098 N N . PRO A 1 265 ? -45.375 33.759 35.122 1.00 56.53 265 PRO A N 1
ATOM 2099 C CA . PRO A 1 265 ? -46.537 34.645 35.173 1.00 56.53 265 PRO A CA 1
ATOM 2100 C C . PRO A 1 265 ? -47.292 34.305 36.458 1.00 56.53 265 PRO A C 1
ATOM 2102 O O . PRO A 1 265 ? -47.407 33.122 36.772 1.00 56.53 265 PRO A O 1
ATOM 2105 N N . ARG A 1 266 ? -47.684 35.322 37.228 1.00 52.62 266 ARG A N 1
ATOM 2106 C CA . ARG A 1 266 ? -47.895 35.285 38.691 1.00 52.62 266 ARG A CA 1
ATOM 2107 C C . ARG A 1 266 ? -48.727 34.094 39.227 1.00 52.62 266 ARG A C 1
ATOM 2109 O O . ARG A 1 266 ? -48.531 33.715 40.378 1.00 52.62 266 ARG A O 1
ATOM 2116 N N . ASP A 1 267 ? -49.533 33.454 38.378 1.00 57.53 267 ASP A N 1
ATOM 2117 C CA . ASP A 1 267 ? -50.471 32.372 38.707 1.00 57.53 267 ASP A CA 1
ATOM 2118 C C . ASP A 1 267 ? -50.070 30.967 38.180 1.00 57.53 267 ASP A C 1
ATOM 2120 O O . ASP A 1 267 ? -50.710 29.968 38.503 1.00 57.53 267 ASP A O 1
ATOM 2124 N N . HIS A 1 268 ? -48.988 30.838 37.402 1.00 69.44 268 HIS A N 1
ATOM 2125 C CA . HIS A 1 268 ? -48.619 29.599 36.690 1.00 69.44 268 HIS A CA 1
ATOM 2126 C C . HIS A 1 268 ? -47.414 28.844 37.269 1.00 69.44 268 HIS A C 1
ATOM 2128 O O . HIS A 1 268 ? -46.831 27.996 36.588 1.00 69.44 268 HIS A O 1
ATOM 2134 N N . LYS A 1 269 ? -47.035 29.116 38.525 1.00 74.00 269 LYS A N 1
ATOM 2135 C CA . LYS A 1 269 ? -45.942 28.394 39.196 1.00 74.00 269 LYS A CA 1
ATOM 2136 C C . LYS A 1 269 ? -46.266 26.894 39.295 1.00 74.00 269 LYS A C 1
ATOM 2138 O O . LYS A 1 269 ? -47.321 26.568 39.845 1.00 74.00 269 LYS A O 1
ATOM 2143 N N . PRO A 1 270 ? -45.392 25.988 38.820 1.00 78.31 270 PRO A N 1
ATOM 2144 C CA . PRO A 1 270 ? -45.637 24.565 38.896 1.00 78.31 270 PRO A CA 1
ATOM 2145 C C . PRO A 1 270 ? -45.693 24.077 40.341 1.00 78.31 270 PRO A C 1
ATOM 2147 O O . PRO A 1 270 ? -44.824 24.393 41.157 1.00 78.31 270 PRO A O 1
ATOM 2150 N N . GLY A 1 271 ? -46.745 23.335 40.646 1.00 81.31 271 GLY A N 1
ATOM 2151 C CA . GLY A 1 271 ? -46.927 22.538 41.844 1.00 81.31 271 GLY A CA 1
ATOM 2152 C C . GLY A 1 271 ? -46.440 21.091 41.664 1.00 81.31 271 GLY A C 1
ATOM 2153 O O . GLY A 1 271 ? -45.754 20.770 40.689 1.00 81.31 271 GLY A O 1
ATOM 2154 N N . PRO A 1 272 ? -46.758 20.205 42.624 1.00 85.38 272 PRO A N 1
ATOM 2155 C CA . PRO A 1 272 ? -46.417 18.787 42.542 1.00 85.38 272 PRO A CA 1
ATOM 2156 C C . PRO A 1 272 ? -47.149 18.099 41.382 1.00 85.38 272 PRO A C 1
ATOM 2158 O O . PRO A 1 272 ? -48.209 18.543 40.960 1.00 85.38 272 PRO A O 1
ATOM 2161 N N . TYR A 1 273 ? -46.586 17.001 40.879 1.00 87.56 273 TYR A N 1
ATOM 2162 C CA . TYR A 1 273 ? -47.189 16.225 39.795 1.00 87.56 273 TYR A CA 1
ATOM 2163 C C . TYR A 1 273 ? -48.572 15.673 40.203 1.00 87.56 273 TYR A C 1
ATOM 2165 O O . TYR A 1 273 ? -48.655 15.069 41.274 1.00 87.56 273 TYR A O 1
ATOM 2173 N N . PRO A 1 274 ? -49.633 15.840 39.387 1.00 89.12 274 PRO A N 1
ATOM 2174 C CA . PRO A 1 274 ? -50.959 15.320 39.711 1.00 89.12 274 PRO A CA 1
ATOM 2175 C C . PRO A 1 274 ? -50.982 13.795 39.552 1.00 89.12 274 PRO A C 1
ATOM 2177 O O . PRO A 1 274 ? -50.795 13.278 38.450 1.00 89.12 274 PRO A O 1
ATOM 2180 N N . GLU A 1 275 ? -51.223 13.063 40.641 1.00 87.56 275 GLU A N 1
ATOM 2181 C CA . GLU A 1 275 ? -51.320 11.595 40.611 1.00 87.56 275 GLU A CA 1
ATOM 2182 C C . GLU A 1 275 ? -52.784 11.137 40.506 1.00 87.56 275 GLU A C 1
ATOM 2184 O O . GLU A 1 275 ? -53.073 10.084 39.931 1.00 87.56 275 GLU A O 1
ATOM 2189 N N . THR A 1 276 ? -53.724 11.958 40.984 1.00 93.12 276 THR A N 1
ATOM 2190 C CA . THR A 1 276 ? -55.166 11.684 40.924 1.00 93.12 276 THR A CA 1
ATOM 2191 C C . THR A 1 276 ? -55.884 12.457 39.810 1.00 93.12 276 THR A C 1
ATOM 2193 O O . THR A 1 276 ? -55.437 13.494 39.321 1.00 93.12 276 THR A O 1
ATOM 2196 N N . GLU A 1 277 ? -57.048 11.950 39.397 1.00 87.69 277 GLU A N 1
ATOM 2197 C CA . GLU A 1 277 ? -57.939 12.613 38.431 1.00 87.69 277 GLU A CA 1
ATOM 2198 C C . GLU A 1 277 ? -58.428 13.982 38.930 1.00 87.69 277 GLU A C 1
ATOM 2200 O O . GLU A 1 277 ? -58.565 14.923 38.150 1.00 87.69 277 GLU A O 1
ATOM 2205 N N . GLU A 1 278 ? -58.679 14.103 40.233 1.00 90.12 278 GLU A N 1
ATOM 2206 C CA . GLU A 1 278 ? -59.155 15.336 40.861 1.00 90.12 278 GLU A CA 1
ATOM 2207 C C . GLU A 1 278 ? -58.066 16.413 40.870 1.00 90.12 278 GLU A C 1
ATOM 2209 O O . GLU A 1 278 ? -58.324 17.551 40.474 1.00 90.12 278 GLU A O 1
ATOM 2214 N N . GLU A 1 279 ? -56.829 16.041 41.212 1.00 90.38 279 GLU A N 1
ATOM 2215 C CA . GLU A 1 279 ? -55.660 16.924 41.117 1.00 90.38 279 GLU A CA 1
ATOM 2216 C C . GLU A 1 279 ? -55.391 17.346 39.674 1.00 90.38 279 GLU A C 1
ATOM 2218 O O . GLU A 1 279 ? -55.065 18.505 39.420 1.00 90.38 279 GLU A O 1
ATOM 2223 N N . ARG A 1 280 ? -55.587 16.438 38.711 1.00 90.38 280 ARG A N 1
ATOM 2224 C CA . ARG A 1 280 ? -55.449 16.758 37.289 1.00 90.38 280 ARG A CA 1
ATOM 2225 C C . ARG A 1 280 ? -56.468 17.803 36.840 1.00 90.38 280 ARG A C 1
ATOM 2227 O O . ARG A 1 280 ? -56.113 18.742 36.134 1.00 90.38 280 ARG A O 1
ATOM 2234 N N . ARG A 1 281 ? -57.727 17.671 37.266 1.00 89.38 281 ARG A N 1
ATOM 2235 C CA . ARG A 1 281 ? -58.786 18.653 36.976 1.00 89.38 281 ARG A CA 1
ATOM 2236 C C . ARG A 1 281 ? -58.493 20.000 37.628 1.00 89.38 281 ARG A C 1
ATOM 2238 O O . ARG A 1 281 ? -58.672 21.028 36.983 1.00 89.38 281 ARG A O 1
ATOM 2245 N N . ALA A 1 282 ? -58.007 20.002 38.868 1.00 89.94 282 ALA A N 1
ATOM 2246 C CA . ALA A 1 282 ? -57.601 21.222 39.560 1.00 89.94 282 ALA A CA 1
ATOM 2247 C C . ALA A 1 282 ? -56.417 21.913 38.859 1.00 89.94 282 ALA A C 1
ATOM 2249 O O . ALA A 1 282 ? -56.435 23.132 38.686 1.00 89.94 282 ALA A O 1
ATOM 2250 N N . ALA A 1 283 ? -55.430 21.141 38.392 1.00 89.38 283 ALA A N 1
ATOM 2251 C CA . ALA A 1 283 ? -54.314 21.652 37.602 1.00 89.38 283 ALA A CA 1
ATOM 2252 C C . ALA A 1 283 ? -54.787 22.213 36.250 1.00 89.38 283 ALA A C 1
ATOM 2254 O O . ALA A 1 283 ? -54.400 23.318 35.883 1.00 89.38 283 ALA A O 1
ATOM 2255 N N . ALA A 1 284 ? -55.691 21.523 35.548 1.00 88.31 284 ALA A N 1
ATOM 2256 C CA . ALA A 1 284 ? -56.288 22.029 34.311 1.00 88.31 284 ALA A CA 1
ATOM 2257 C C . ALA A 1 284 ? -56.963 23.396 34.524 1.00 88.31 284 ALA A C 1
ATOM 2259 O O . ALA A 1 284 ? -56.677 24.346 33.797 1.00 88.31 284 ALA A O 1
ATOM 2260 N N . ILE A 1 285 ? -57.767 23.529 35.588 1.00 88.25 285 ILE A N 1
ATOM 2261 C CA . ILE A 1 285 ? -58.439 24.784 35.959 1.00 88.25 285 ILE A CA 1
ATOM 2262 C C . ILE A 1 285 ? -57.425 25.884 36.304 1.00 88.25 285 ILE A C 1
ATOM 2264 O O . ILE A 1 285 ? -57.576 27.013 35.841 1.00 88.25 285 ILE A O 1
ATOM 2268 N N . LYS A 1 286 ? -56.370 25.563 37.065 1.00 86.06 286 LYS A N 1
ATOM 2269 C CA . LYS A 1 286 ? -55.280 26.495 37.418 1.00 86.06 286 LYS A CA 1
ATOM 2270 C C . LYS A 1 286 ? -54.608 27.104 36.183 1.00 86.06 286 LYS A C 1
ATOM 2272 O O . LYS A 1 286 ? -54.169 28.250 36.216 1.00 86.06 286 LYS A O 1
ATOM 2277 N N . TYR A 1 287 ? -54.535 26.340 35.100 1.00 82.81 287 TYR A N 1
ATOM 2278 C CA . TYR A 1 287 ? -53.933 26.753 33.837 1.00 82.81 287 TYR A CA 1
ATOM 2279 C C . TYR A 1 287 ? -54.954 27.238 32.796 1.00 82.81 287 TYR A C 1
ATOM 2281 O O . TYR A 1 287 ? -54.579 27.529 31.666 1.00 82.81 287 TYR A O 1
ATOM 2289 N N . GLY A 1 288 ? -56.239 27.351 33.156 1.00 83.06 288 GLY A N 1
ATOM 2290 C CA . GLY A 1 288 ? -57.295 27.789 32.237 1.00 83.06 288 GLY A CA 1
ATOM 2291 C C . GLY A 1 288 ? -57.574 26.810 31.089 1.00 83.06 288 GLY A C 1
ATOM 2292 O O . GLY A 1 288 ? -58.179 27.193 30.089 1.00 83.06 288 GLY A O 1
ATOM 2293 N N . LEU A 1 289 ? -57.137 25.555 31.220 1.00 84.06 289 LEU A N 1
ATOM 2294 C CA . LEU A 1 289 ? -57.331 24.487 30.244 1.00 84.06 289 LEU A CA 1
ATOM 2295 C C . LEU A 1 289 ? -58.569 23.661 30.593 1.00 84.06 289 LEU A C 1
ATOM 2297 O O . LEU A 1 289 ? -58.944 23.504 31.759 1.00 84.06 289 LEU A O 1
ATOM 2301 N N . ARG A 1 290 ? -59.197 23.075 29.573 1.00 86.62 290 ARG A N 1
ATOM 2302 C CA . ARG A 1 290 ? -60.240 22.074 29.800 1.00 86.62 290 ARG A CA 1
ATOM 2303 C C . ARG A 1 290 ? -59.599 20.809 30.381 1.00 86.62 290 ARG A C 1
ATOM 2305 O O . ARG A 1 290 ? -58.498 20.454 29.961 1.00 86.62 290 ARG A O 1
ATOM 2312 N N . PRO A 1 291 ? -60.270 20.088 31.297 1.00 87.31 291 PRO A N 1
ATOM 2313 C CA . PRO A 1 291 ? -59.734 18.846 31.855 1.00 87.31 291 PRO A CA 1
ATOM 2314 C C . PRO A 1 291 ? -59.344 17.786 30.820 1.00 87.31 291 PRO A C 1
ATOM 2316 O O . PRO A 1 291 ? -58.454 16.983 31.079 1.00 87.31 291 PRO A O 1
ATOM 2319 N N . GLU A 1 292 ? -60.016 17.786 29.669 1.00 88.69 292 GLU A N 1
ATOM 2320 C CA . GLU A 1 292 ? -59.765 16.886 28.539 1.00 88.69 292 GLU A CA 1
ATOM 2321 C C . GLU A 1 292 ? -58.490 17.225 27.750 1.00 88.69 292 GLU A C 1
ATOM 2323 O O . GLU A 1 292 ? -57.813 16.315 27.277 1.00 88.69 292 GLU A O 1
ATOM 2328 N N . ASP A 1 293 ? -58.126 18.507 27.675 1.00 86.19 293 ASP A N 1
ATOM 2329 C CA . ASP A 1 293 ? -56.957 18.990 26.926 1.00 86.19 293 ASP A CA 1
ATOM 2330 C C . ASP A 1 293 ? -55.688 19.050 27.793 1.00 86.19 293 ASP A C 1
ATOM 2332 O O . ASP A 1 293 ? -54.573 19.196 27.288 1.00 86.19 293 ASP A O 1
ATOM 2336 N N . TYR A 1 294 ? -55.838 18.953 29.117 1.00 89.25 294 TYR A N 1
ATOM 2337 C CA . TYR A 1 294 ? -54.715 19.001 30.041 1.00 89.25 294 TYR A CA 1
ATOM 2338 C C . TYR A 1 294 ? -53.968 17.664 30.084 1.00 89.25 294 TYR A C 1
ATOM 2340 O O . TYR A 1 294 ? -54.491 16.632 30.513 1.00 89.25 294 TYR A O 1
ATOM 2348 N N . LYS A 1 295 ? -52.684 17.715 29.729 1.00 88.56 295 LYS A N 1
ATOM 2349 C CA . LYS A 1 295 ? -51.750 16.597 29.847 1.00 88.56 295 LYS A CA 1
ATOM 2350 C C . LYS A 1 295 ? -50.506 17.043 30.621 1.00 88.56 295 LYS A C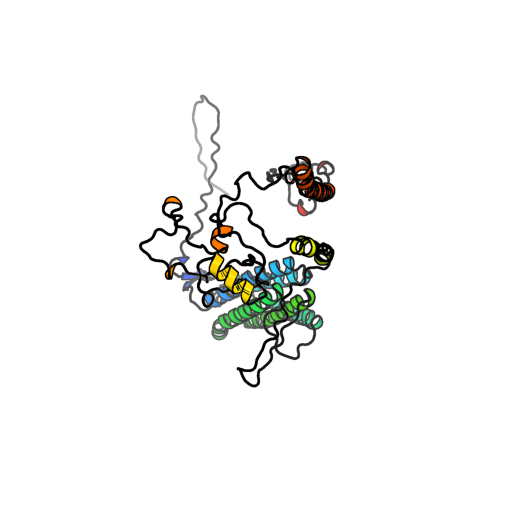 1
ATOM 2352 O O . LYS A 1 295 ? -49.839 17.969 30.165 1.00 88.56 295 LYS A O 1
ATOM 2357 N N . PRO A 1 296 ? -50.172 16.429 31.769 1.00 87.31 296 PRO A N 1
ATOM 2358 C CA . PRO A 1 296 ? -48.949 16.757 32.494 1.00 87.31 296 PRO A CA 1
ATOM 2359 C C . PRO A 1 296 ? -47.722 16.119 31.821 1.00 87.31 296 PRO A C 1
ATOM 2361 O O . PRO A 1 296 ? -47.820 15.055 31.207 1.00 87.31 296 PRO A O 1
ATOM 2364 N N . ILE A 1 297 ? -46.556 16.751 31.964 1.00 85.12 297 ILE A N 1
ATOM 2365 C CA . ILE A 1 297 ? -45.284 16.259 31.405 1.00 85.12 297 ILE A CA 1
ATOM 2366 C C . ILE A 1 297 ? -44.853 14.959 32.098 1.00 85.12 297 ILE A C 1
ATOM 2368 O O . ILE A 1 297 ? -44.923 14.861 33.318 1.00 85.12 297 ILE A O 1
ATOM 2372 N N . ASP A 1 298 ? -44.355 13.972 31.350 1.00 85.00 298 ASP A N 1
ATOM 2373 C CA . ASP A 1 298 ? -43.939 12.678 31.910 1.00 85.00 298 ASP A CA 1
ATOM 2374 C C . ASP A 1 298 ? -42.912 12.821 33.056 1.00 85.00 298 ASP A C 1
ATOM 2376 O O . ASP A 1 298 ? -41.913 13.537 32.945 1.00 85.00 298 ASP A O 1
ATOM 2380 N N . LYS A 1 299 ? -43.145 12.096 34.160 1.00 82.44 299 LYS A N 1
ATOM 2381 C CA . LYS A 1 299 ? -42.304 12.108 35.371 1.00 82.44 299 LYS A CA 1
ATOM 2382 C C . LYS A 1 299 ? -40.876 11.610 35.122 1.00 82.44 299 LYS A C 1
ATOM 2384 O O . LYS A 1 299 ? -39.962 11.979 35.855 1.00 82.44 299 LYS A O 1
ATOM 2389 N N . ASN A 1 300 ? -40.678 10.777 34.103 1.00 79.94 300 ASN A N 1
ATOM 2390 C CA . ASN A 1 300 ? -39.384 10.218 33.728 1.00 79.94 300 ASN A CA 1
ATOM 2391 C C . ASN A 1 300 ? -38.621 11.093 32.718 1.00 79.94 300 ASN A C 1
ATOM 2393 O O . ASN A 1 300 ? -37.468 10.780 32.406 1.00 79.94 300 ASN A O 1
ATOM 2397 N N . ASP A 1 301 ? -39.219 12.174 32.199 1.00 76.06 301 ASP A N 1
ATOM 2398 C CA . ASP A 1 301 ? -38.532 13.083 31.280 1.00 76.06 301 ASP A CA 1
ATOM 2399 C C . ASP A 1 301 ? -37.516 13.950 32.039 1.00 76.06 301 ASP A C 1
ATOM 2401 O O . ASP A 1 301 ? -37.824 14.987 32.622 1.00 76.06 301 ASP A O 1
ATOM 2405 N N . VAL A 1 302 ? -36.253 13.530 31.986 1.00 67.62 302 VAL A N 1
ATOM 2406 C CA . VAL A 1 302 ? -35.117 14.189 32.652 1.00 67.62 302 VAL A CA 1
ATOM 2407 C C . VAL A 1 302 ? -34.928 15.646 32.203 1.00 67.62 302 VAL A C 1
ATOM 2409 O O . VAL A 1 302 ? -34.300 16.445 32.902 1.00 67.62 302 VAL A O 1
ATOM 2412 N N . VAL A 1 303 ? -35.413 16.004 31.014 1.00 66.12 303 VAL A N 1
ATOM 2413 C CA . VAL A 1 303 ? -35.166 17.304 30.388 1.00 66.12 303 VAL A CA 1
ATOM 2414 C C . VAL A 1 303 ? -36.326 18.262 30.643 1.00 66.12 303 VAL A C 1
ATOM 2416 O O . VAL A 1 303 ? -36.070 19.434 30.927 1.00 66.12 303 VAL A O 1
ATOM 2419 N N . ARG A 1 304 ? -37.568 17.786 30.545 1.00 70.50 304 ARG A N 1
ATOM 2420 C CA . ARG A 1 304 ? -38.763 18.644 30.532 1.00 70.50 304 ARG A CA 1
ATOM 2421 C C . ARG A 1 304 ? -39.600 18.590 31.794 1.00 70.50 304 ARG A C 1
ATOM 2423 O O . ARG A 1 304 ? -40.443 19.465 31.969 1.00 70.50 304 ARG A O 1
ATOM 2430 N N . TYR A 1 305 ? -39.396 17.588 32.647 1.00 81.00 305 TYR A N 1
ATOM 2431 C CA . TYR A 1 305 ? -40.226 17.394 33.828 1.00 81.00 305 TYR A CA 1
ATOM 2432 C C . TYR A 1 305 ? -40.281 18.651 34.707 1.00 81.00 305 TYR A C 1
ATOM 2434 O O . TYR A 1 305 ? -39.258 19.149 35.185 1.00 81.00 305 TYR A O 1
ATOM 2442 N N . ALA A 1 306 ? -41.504 19.141 34.922 1.00 77.19 306 ALA A N 1
ATOM 2443 C CA . ALA A 1 306 ? -41.787 20.374 35.646 1.00 77.19 306 ALA A CA 1
ATOM 2444 C C . ALA A 1 306 ? -43.110 20.284 36.431 1.00 77.19 306 ALA A C 1
ATOM 2446 O O . ALA A 1 306 ? -43.954 21.166 36.329 1.00 77.19 306 ALA A O 1
ATOM 2447 N N . GLY A 1 307 ? -43.305 19.216 37.214 1.00 84.38 307 GLY A N 1
ATOM 2448 C CA . GLY A 1 307 ? -44.445 19.106 38.136 1.00 84.38 307 GLY A CA 1
ATOM 2449 C C . GLY A 1 307 ? -45.809 19.043 37.436 1.00 84.38 307 GLY A C 1
ATOM 2450 O O . GLY A 1 307 ? -45.983 18.250 36.515 1.00 84.38 307 GLY A O 1
ATOM 2451 N N . ASP A 1 308 ? -46.770 19.862 37.875 1.00 86.50 308 ASP A N 1
ATOM 2452 C CA . ASP A 1 308 ? -48.114 19.993 37.274 1.00 86.50 308 ASP A CA 1
ATOM 2453 C C . ASP A 1 308 ? -48.161 20.860 36.000 1.00 86.50 308 ASP A C 1
ATOM 2455 O O . ASP A 1 308 ? -49.250 21.151 35.497 1.00 86.50 308 ASP A O 1
ATOM 2459 N N . TYR A 1 309 ? -47.023 21.294 35.455 1.00 86.25 309 TYR A N 1
ATOM 2460 C CA . TYR A 1 309 ? -47.031 22.124 34.254 1.00 86.25 309 TYR A CA 1
ATOM 2461 C C . TYR A 1 309 ? -47.526 21.323 33.032 1.00 86.25 309 TYR A C 1
ATOM 2463 O O . TYR A 1 309 ? -47.064 20.196 32.815 1.00 86.25 309 TYR A O 1
ATOM 2471 N N . PRO A 1 310 ? -48.448 21.870 32.217 1.00 86.56 310 PRO A N 1
ATOM 2472 C CA . PRO A 1 310 ? -48.985 21.150 31.068 1.00 86.56 310 PRO A CA 1
ATOM 2473 C C . PRO A 1 310 ? -47.975 21.012 29.923 1.00 86.56 310 PRO A C 1
ATOM 2475 O O . PRO A 1 310 ? -47.127 21.874 29.675 1.00 86.56 310 PRO A O 1
ATOM 2478 N N . GLU A 1 311 ? -48.100 19.910 29.191 1.00 85.75 311 GLU A N 1
ATOM 2479 C CA . GLU A 1 311 ? -47.315 19.588 28.009 1.00 85.75 311 GLU A CA 1
ATOM 2480 C C . GLU A 1 311 ? -47.895 20.294 26.774 1.00 85.75 311 GLU A C 1
ATOM 2482 O O . GLU A 1 311 ? -48.781 19.784 26.089 1.00 85.75 311 GLU A O 1
ATOM 2487 N N . PHE A 1 312 ? -47.353 21.467 26.450 1.00 74.62 312 PHE A N 1
ATOM 2488 C CA . PHE A 1 312 ? -47.523 22.066 25.127 1.00 74.62 312 PHE A CA 1
ATOM 2489 C C . PHE A 1 312 ? -46.542 21.383 24.185 1.00 74.62 312 PHE A C 1
ATOM 2491 O O . PHE A 1 312 ? -45.331 21.563 24.324 1.00 74.62 312 PHE A O 1
ATOM 2498 N N . GLY A 1 313 ? -47.048 20.552 23.273 1.00 72.62 313 GLY A N 1
ATOM 2499 C CA . GLY A 1 313 ? -46.226 19.830 22.303 1.00 72.62 313 GLY A CA 1
ATOM 2500 C C . GLY A 1 313 ? -45.220 20.726 21.564 1.00 72.62 313 GLY A C 1
ATOM 2501 O O . GLY A 1 313 ? -45.302 21.955 21.555 1.00 72.62 313 GLY A O 1
ATOM 2502 N N . ILE A 1 314 ? -44.234 20.105 20.921 1.00 68.88 314 ILE A N 1
ATOM 2503 C CA . ILE A 1 314 ? -43.204 20.850 20.193 1.00 68.88 314 ILE A CA 1
ATOM 2504 C C . ILE A 1 314 ? -43.811 21.414 18.904 1.00 68.88 314 ILE A C 1
ATOM 2506 O O . ILE A 1 314 ? -44.078 20.666 17.967 1.00 68.88 314 ILE A O 1
ATOM 2510 N N . VAL A 1 315 ? -43.973 22.734 18.833 1.00 63.16 315 VAL A N 1
ATOM 2511 C CA . VAL A 1 315 ? -44.305 23.434 17.585 1.00 63.16 315 VAL A CA 1
ATOM 2512 C C . VAL A 1 315 ? -43.000 23.738 16.851 1.00 63.16 315 VAL A C 1
ATOM 2514 O O . VAL A 1 315 ? -42.176 24.526 17.330 1.00 63.16 315 VAL A O 1
ATOM 2517 N N . THR A 1 316 ? -42.774 23.083 15.710 1.00 65.06 316 THR A N 1
ATOM 2518 C CA . THR A 1 316 ? -41.642 23.401 14.828 1.00 65.06 316 THR A CA 1
ATOM 2519 C C . THR A 1 316 ? -41.806 24.802 14.243 1.00 65.06 316 THR A C 1
ATOM 2521 O O . THR A 1 316 ? -42.900 25.362 14.226 1.00 65.06 316 THR A O 1
ATOM 2524 N N . PHE A 1 317 ? -40.704 25.397 13.782 1.00 62.16 317 PHE A N 1
ATOM 2525 C CA . PHE A 1 317 ? -40.719 26.750 13.221 1.00 62.16 317 PHE A CA 1
ATOM 2526 C C . PHE A 1 317 ? -41.718 26.891 12.057 1.00 62.16 317 PHE A C 1
ATOM 2528 O O . PHE A 1 317 ? -42.394 27.906 11.967 1.00 62.16 317 PHE A O 1
ATOM 2535 N N . ASP A 1 318 ? -41.893 25.837 11.257 1.00 72.00 318 ASP A N 1
ATOM 2536 C CA . ASP A 1 318 ? -42.786 25.811 10.088 1.00 72.00 318 ASP A CA 1
ATOM 2537 C C . ASP A 1 318 ? -44.283 25.899 10.431 1.00 72.00 318 ASP A C 1
ATOM 2539 O O . ASP A 1 318 ? -45.098 26.235 9.577 1.00 72.00 318 ASP A O 1
ATOM 2543 N N . HIS A 1 319 ? -44.661 25.581 11.673 1.00 68.50 319 HIS A N 1
ATOM 2544 C CA . HIS A 1 319 ? -46.047 25.658 12.149 1.00 68.50 319 HIS A CA 1
ATOM 2545 C C . HIS A 1 319 ? -46.387 27.003 12.801 1.00 68.50 319 HIS A C 1
ATOM 2547 O O . HIS A 1 319 ? -47.517 27.199 13.247 1.00 68.50 319 HIS A O 1
ATOM 2553 N N . LYS A 1 320 ? -45.415 27.912 12.896 1.00 66.69 320 LYS A N 1
ATOM 2554 C CA . LYS A 1 320 ? -45.604 29.249 13.452 1.00 66.69 320 LYS A CA 1
ATOM 2555 C C . LYS A 1 320 ? -46.084 30.206 12.368 1.00 66.69 320 LYS A C 1
ATOM 2557 O O . LYS A 1 320 ? -45.741 30.035 11.202 1.00 66.69 320 LYS A O 1
ATOM 2562 N N . ASP A 1 321 ? -46.867 31.208 12.757 1.00 70.69 321 ASP A N 1
ATOM 2563 C CA . ASP A 1 321 ? -47.338 32.231 11.822 1.00 70.69 321 ASP A CA 1
ATOM 2564 C C . ASP A 1 321 ? -46.131 32.972 11.207 1.00 70.69 321 ASP A C 1
ATOM 2566 O O . ASP A 1 321 ? -45.369 33.591 11.954 1.00 70.69 321 ASP A O 1
ATOM 2570 N N . PRO A 1 322 ? -45.922 32.931 9.879 1.00 74.19 322 PRO A N 1
ATOM 2571 C CA . PRO A 1 322 ? -44.801 33.610 9.232 1.00 74.19 322 PRO A CA 1
ATOM 2572 C C . PRO A 1 322 ? -44.806 35.134 9.408 1.00 74.19 322 PRO A C 1
ATOM 2574 O O . PRO A 1 322 ? -43.778 35.770 9.176 1.00 74.19 322 PRO A O 1
ATOM 2577 N N . TYR A 1 323 ? -45.954 35.723 9.756 1.00 70.00 323 TYR A N 1
ATOM 2578 C CA . TYR A 1 323 ? -46.136 37.169 9.868 1.00 70.00 323 TYR A CA 1
ATOM 2579 C C . TYR A 1 323 ? -45.912 37.714 11.286 1.00 70.00 323 TYR A C 1
ATOM 2581 O O . TYR A 1 323 ? -45.860 38.933 11.455 1.00 70.00 323 TYR A O 1
ATOM 2589 N N . GLU A 1 324 ? -45.745 36.851 12.292 1.00 62.88 324 GLU A N 1
ATOM 2590 C CA . GLU A 1 324 ? -45.352 37.260 13.644 1.00 62.88 324 GLU A CA 1
ATOM 2591 C C . GLU A 1 324 ? -43.838 37.130 13.851 1.00 62.88 324 GLU A C 1
ATOM 2593 O O . GLU A 1 324 ? -43.218 36.133 13.480 1.00 62.88 324 GLU A O 1
ATOM 2598 N N . ASP A 1 325 ? -43.221 38.125 14.492 1.00 61.31 325 ASP A N 1
ATOM 2599 C CA . ASP A 1 325 ? -41.807 38.051 14.861 1.00 61.31 325 ASP A CA 1
ATOM 2600 C C . ASP A 1 325 ? -41.640 37.278 16.178 1.00 61.31 325 ASP A C 1
ATOM 2602 O O . ASP A 1 325 ? -41.541 37.830 17.276 1.00 61.31 325 ASP A O 1
ATOM 2606 N N . TRP A 1 326 ? -41.617 35.947 16.071 1.00 58.41 326 TRP A N 1
ATOM 2607 C CA . TRP A 1 326 ? -41.465 35.031 17.210 1.00 58.41 326 TRP A CA 1
ATOM 2608 C C . TRP A 1 326 ? -40.126 35.189 17.957 1.00 58.41 326 TRP A C 1
ATOM 2610 O O . TRP A 1 326 ? -39.968 34.622 19.054 1.00 58.41 326 TRP A O 1
ATOM 2620 N N . GLY A 1 327 ? -39.166 35.904 17.351 1.00 51.34 327 GLY A N 1
ATOM 2621 C CA . GLY A 1 327 ? -37.822 36.171 17.855 1.00 51.34 327 GLY A CA 1
ATOM 2622 C C . GLY A 1 327 ? -37.669 37.498 18.605 1.00 51.34 327 GLY A C 1
ATOM 2623 O O . GLY A 1 327 ? -36.744 37.605 19.415 1.00 51.34 327 GLY A O 1
ATOM 2624 N N . ASP A 1 328 ? -38.565 38.473 18.412 1.00 50.41 328 ASP A N 1
ATOM 2625 C CA . ASP A 1 328 ? -38.471 39.777 19.077 1.00 50.41 328 ASP A CA 1
ATOM 2626 C C . ASP A 1 328 ? -38.951 39.712 20.542 1.00 50.41 328 ASP A C 1
ATOM 2628 O O . ASP A 1 328 ? -40.094 39.380 20.874 1.00 50.41 328 ASP A O 1
ATOM 2632 N N . ARG A 1 329 ? -38.040 40.052 21.462 1.00 46.06 329 ARG A N 1
ATOM 2633 C CA . ARG A 1 329 ? -38.263 40.066 22.915 1.00 46.06 329 ARG A CA 1
ATOM 2634 C C . ARG A 1 329 ? -39.292 41.122 23.333 1.00 46.06 329 ARG A C 1
ATOM 2636 O O . ARG A 1 329 ? -39.950 40.928 24.354 1.00 46.06 329 ARG A O 1
ATOM 2643 N N . MET A 1 330 ? -39.423 42.212 22.575 1.00 42.19 330 MET A N 1
ATOM 2644 C CA . MET A 1 330 ? -40.283 43.351 22.918 1.00 42.19 330 MET A CA 1
ATOM 2645 C C . MET A 1 330 ? -41.727 43.192 22.427 1.00 42.19 330 MET A C 1
ATOM 2647 O O . MET A 1 330 ? -42.628 43.818 22.983 1.00 42.19 330 MET A O 1
ATOM 2651 N N . MET A 1 331 ? -41.968 42.326 21.438 1.00 47.25 331 MET A N 1
ATOM 2652 C CA . MET A 1 331 ? -43.312 42.047 20.916 1.00 47.25 331 MET A CA 1
ATOM 2653 C C . MET A 1 331 ? -44.062 40.956 21.685 1.00 47.25 331 MET A C 1
ATOM 2655 O O . MET A 1 331 ? -45.259 40.766 21.464 1.00 47.25 331 MET A O 1
ATOM 2659 N N . ARG A 1 332 ? -43.419 40.283 22.654 1.00 51.19 332 ARG A N 1
ATOM 2660 C CA . ARG A 1 332 ? -44.117 39.357 23.557 1.00 51.19 332 ARG A CA 1
ATOM 2661 C C . ARG A 1 332 ? -44.977 40.111 24.554 1.00 51.19 332 ARG A C 1
ATOM 2663 O O . ARG A 1 332 ? -44.607 40.391 25.691 1.00 51.19 332 ARG A O 1
ATOM 2670 N N . ARG A 1 333 ? -46.179 40.399 24.087 1.00 45.88 333 ARG A N 1
ATOM 2671 C CA . ARG A 1 333 ? -47.348 40.749 24.870 1.00 45.88 333 ARG A CA 1
ATOM 2672 C C . ARG A 1 333 ? -47.584 39.639 25.909 1.00 45.88 333 ARG A C 1
ATOM 2674 O O . ARG A 1 333 ? -48.115 38.582 25.598 1.00 45.88 333 ARG A O 1
ATOM 2681 N N . ASN A 1 334 ? -47.155 39.859 27.151 1.00 48.69 334 ASN A N 1
ATOM 2682 C CA . ASN A 1 334 ? -47.475 38.988 28.286 1.00 48.69 334 ASN A CA 1
ATOM 2683 C C . ASN A 1 334 ? -48.973 39.120 28.644 1.00 48.69 334 ASN A C 1
ATOM 2685 O O . ASN A 1 334 ? -49.312 39.639 29.704 1.00 48.69 334 ASN A O 1
ATOM 2689 N N . TRP A 1 335 ? -49.879 38.660 27.776 1.00 49.69 335 TRP A N 1
ATOM 2690 C CA . TRP A 1 335 ? -51.333 38.630 28.015 1.00 49.69 335 TRP A CA 1
ATOM 2691 C C . TRP A 1 335 ? -51.780 37.487 28.945 1.00 49.69 335 TRP A C 1
ATOM 2693 O O . TRP A 1 335 ? -52.941 37.099 28.935 1.00 49.69 335 TRP A O 1
ATOM 2703 N N . GLY A 1 336 ? -50.872 36.924 29.747 1.00 52.59 336 GLY A N 1
ATOM 2704 C CA . GLY A 1 336 ? -51.169 35.742 30.563 1.00 52.59 336 GLY A CA 1
ATOM 2705 C C . GLY A 1 336 ? -51.188 34.430 29.773 1.00 52.59 336 GLY A C 1
ATOM 2706 O O . GLY A 1 336 ? -51.659 33.423 30.284 1.00 52.59 336 GLY A O 1
ATOM 2707 N N . GLU A 1 337 ? -50.664 34.417 28.545 1.00 59.56 337 GLU A N 1
ATOM 2708 C CA . GLU A 1 337 ? -50.544 33.194 27.751 1.00 59.56 337 GLU A CA 1
ATOM 2709 C C . GLU A 1 337 ? -49.455 32.259 28.298 1.00 59.56 337 GLU A C 1
ATOM 2711 O O . GLU A 1 337 ? -48.387 32.679 28.762 1.00 59.56 337 GLU A O 1
ATOM 2716 N N . MET A 1 338 ? -49.733 30.960 28.227 1.00 66.06 338 MET A N 1
ATOM 2717 C CA . MET A 1 338 ? -48.824 29.912 28.673 1.00 66.06 338 MET A CA 1
ATOM 2718 C C . MET A 1 338 ? -47.703 29.695 27.655 1.00 66.06 338 MET A C 1
ATOM 2720 O O . MET A 1 338 ? -47.901 29.838 26.453 1.00 66.06 338 MET A O 1
ATOM 2724 N N . THR A 1 339 ? -46.508 29.325 28.118 1.00 66.25 339 THR A N 1
ATOM 2725 C CA . THR A 1 339 ? -45.367 29.073 27.223 1.00 66.25 339 THR A CA 1
ATOM 2726 C C . THR A 1 339 ? -44.724 27.734 27.541 1.00 66.25 339 THR A C 1
ATOM 2728 O O . THR A 1 339 ? -44.670 27.321 28.693 1.00 66.25 339 THR A O 1
ATOM 2731 N N . GLY A 1 340 ? -44.219 27.038 26.521 1.00 70.56 340 GLY A N 1
ATOM 2732 C CA . GLY A 1 340 ? -43.539 25.760 26.726 1.00 70.56 340 GLY A CA 1
ATOM 2733 C C . GLY A 1 340 ? -42.331 25.891 27.663 1.00 70.56 340 GLY A C 1
ATOM 2734 O O . GLY A 1 340 ? -41.539 26.832 27.541 1.00 70.56 340 GLY A O 1
ATOM 2735 N N . ILE A 1 341 ? -42.162 24.917 28.564 1.00 67.50 341 ILE A N 1
ATOM 2736 C CA . ILE A 1 341 ? -41.105 24.915 29.590 1.00 67.50 341 ILE A CA 1
ATOM 2737 C C . ILE A 1 341 ? -39.691 24.999 28.987 1.00 67.50 341 ILE A C 1
ATOM 2739 O O . ILE A 1 341 ? -38.817 25.689 29.514 1.00 67.50 341 ILE A O 1
ATOM 2743 N N . ASP A 1 342 ? -39.481 24.388 27.818 1.00 64.00 342 ASP A N 1
ATOM 2744 C CA . ASP A 1 342 ? -38.216 24.454 27.079 1.00 64.00 342 ASP A CA 1
ATOM 2745 C C . ASP A 1 342 ? -37.847 25.900 26.732 1.00 64.00 342 ASP A C 1
ATOM 2747 O O . ASP A 1 342 ? -36.701 26.321 26.880 1.00 64.00 342 ASP A O 1
ATOM 2751 N N . MET A 1 343 ? -38.828 26.710 26.336 1.00 61.69 343 MET A N 1
ATOM 2752 C CA . MET A 1 343 ? -38.592 28.101 25.965 1.00 61.69 343 MET A CA 1
ATOM 2753 C C . MET A 1 343 ? -38.294 28.989 27.178 1.00 61.69 343 MET A C 1
ATOM 2755 O O . MET A 1 343 ? -37.635 30.021 27.037 1.00 61.69 343 MET A O 1
ATOM 2759 N N . MET A 1 344 ? -38.738 28.587 28.371 1.00 59.53 344 MET A N 1
ATOM 2760 C CA . MET A 1 344 ? -38.313 29.207 29.627 1.00 59.53 344 MET A CA 1
ATOM 2761 C C . MET A 1 344 ? -36.860 28.829 29.970 1.00 59.53 344 MET A C 1
ATOM 2763 O O . MET A 1 344 ? -36.096 29.680 30.424 1.00 59.53 344 MET A O 1
ATOM 2767 N N . ARG A 1 345 ? -36.433 27.589 29.677 1.00 56.59 345 ARG A N 1
ATOM 2768 C CA . ARG A 1 345 ? -35.094 27.048 30.000 1.00 56.59 345 ARG A CA 1
ATOM 2769 C C . ARG A 1 345 ? -33.932 27.732 29.266 1.00 56.59 345 ARG A C 1
ATOM 2771 O O . ARG A 1 345 ? -32.827 27.835 29.820 1.00 56.59 345 ARG A O 1
ATOM 2778 N N . TYR A 1 346 ? -34.162 28.173 28.029 1.00 53.81 346 TYR A N 1
ATOM 2779 C CA . TYR A 1 346 ? -33.133 28.752 27.153 1.00 53.81 346 TYR A CA 1
ATOM 2780 C C . TYR A 1 346 ? -33.001 30.286 27.243 1.00 53.81 346 TYR A C 1
ATOM 2782 O O . TYR A 1 346 ? -32.257 30.872 26.458 1.00 53.81 346 TYR A O 1
ATOM 2790 N N . ARG A 1 347 ? -33.675 30.964 28.189 1.00 50.28 347 ARG A N 1
ATOM 2791 C CA . ARG A 1 347 ? -33.546 32.427 28.334 1.00 50.28 347 ARG A CA 1
ATOM 2792 C C . ARG A 1 347 ? -32.225 32.843 29.029 1.00 50.28 347 ARG A C 1
ATOM 2794 O O . ARG A 1 347 ? -31.835 32.198 30.005 1.00 50.28 347 ARG A O 1
ATOM 2801 N N . PRO A 1 348 ? -31.567 33.936 28.580 1.00 39.38 348 PRO A N 1
ATOM 2802 C CA . PRO A 1 348 ? -30.346 34.472 29.195 1.00 39.38 348 PRO A CA 1
ATOM 2803 C C . PRO A 1 348 ? -30.543 35.189 30.545 1.00 39.38 348 PRO A C 1
ATOM 2805 O O . PRO A 1 348 ? -29.569 35.350 31.274 1.00 39.38 348 PRO A O 1
ATOM 2808 N N . ASP A 1 349 ? -31.767 35.570 30.936 1.00 41.75 349 ASP A N 1
ATOM 2809 C CA . ASP A 1 349 ? -32.033 36.314 32.188 1.00 41.75 349 ASP A CA 1
ATOM 2810 C C . ASP A 1 349 ? -32.057 35.411 33.441 1.00 41.75 349 ASP A C 1
ATOM 2812 O O . ASP A 1 349 ? -32.874 35.583 34.340 1.00 41.75 349 ASP A O 1
ATOM 2816 N N . ARG A 1 350 ? -31.124 34.456 33.554 1.00 44.47 350 ARG A N 1
ATOM 2817 C CA . ARG A 1 350 ? -30.910 33.666 34.788 1.00 44.47 350 ARG A CA 1
ATOM 2818 C C . ARG A 1 350 ? -30.376 34.493 35.969 1.00 44.47 350 ARG A C 1
ATOM 2820 O O . ARG A 1 350 ? -30.076 33.931 37.016 1.00 44.47 350 ARG A O 1
ATOM 2827 N N . LEU A 1 351 ? -30.231 35.804 35.803 1.00 37.34 351 LEU A N 1
ATOM 2828 C CA . LEU A 1 351 ? -29.672 36.736 36.778 1.00 37.34 351 LEU A CA 1
ATOM 2829 C C . LEU A 1 351 ? -30.753 37.697 37.292 1.00 37.34 351 LEU A C 1
ATOM 2831 O O . LEU A 1 351 ? -30.583 38.910 37.262 1.00 37.34 351 LEU A O 1
ATOM 2835 N N . THR A 1 352 ? -31.884 37.180 37.769 1.00 34.69 352 THR A N 1
ATOM 2836 C CA . THR A 1 352 ? -32.693 37.937 38.73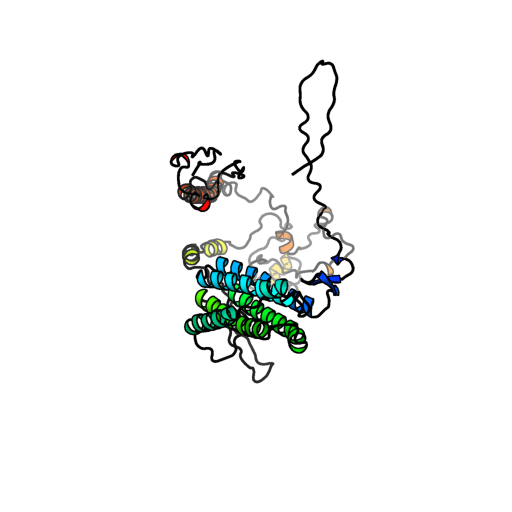5 1.00 34.69 352 THR A CA 1
ATOM 2837 C C . THR A 1 352 ? -32.148 37.636 40.127 1.00 34.69 352 THR A C 1
ATOM 2839 O O . THR A 1 352 ? -32.176 36.491 40.575 1.00 34.69 352 THR A O 1
ATOM 2842 N N . PHE A 1 353 ? -31.611 38.669 40.775 1.00 37.12 353 PHE A N 1
ATOM 2843 C CA . PHE A 1 353 ? -30.857 38.685 42.039 1.00 37.12 353 PHE A CA 1
ATOM 2844 C C . PHE A 1 353 ? -31.661 38.285 43.302 1.00 37.12 353 PHE A C 1
ATOM 2846 O O . PHE A 1 353 ? -31.459 38.839 44.376 1.00 37.12 353 PHE A O 1
ATOM 2853 N N . THR A 1 354 ? -32.609 37.354 43.207 1.00 35.62 354 THR A N 1
ATOM 2854 C CA . THR A 1 354 ? -33.577 37.079 44.285 1.00 35.62 354 THR A CA 1
ATOM 2855 C C . THR A 1 354 ? -33.831 35.583 44.472 1.00 35.62 354 THR A C 1
ATOM 2857 O O . THR A 1 354 ? -34.978 35.143 44.454 1.00 35.62 354 THR A O 1
ATOM 2860 N N . GLY A 1 355 ? -32.771 34.780 44.604 1.00 44.09 355 GLY A N 1
ATOM 2861 C CA . GLY A 1 355 ? -32.930 33.335 44.845 1.00 44.09 355 GLY A CA 1
ATOM 2862 C C . GLY A 1 355 ? -31.661 32.480 44.819 1.00 44.09 355 GLY A C 1
ATOM 2863 O O . GLY A 1 355 ? -31.723 31.299 45.139 1.00 44.09 355 GLY A O 1
ATOM 2864 N N . LEU A 1 356 ? -30.507 33.052 44.477 1.00 40.06 356 LEU A N 1
ATOM 2865 C CA . LEU A 1 356 ? -29.220 32.515 44.911 1.00 40.06 356 LEU A CA 1
ATOM 2866 C C . LEU A 1 356 ? -28.940 33.129 46.279 1.00 40.06 356 LEU A C 1
ATOM 2868 O O . LEU A 1 356 ? -28.752 34.342 46.364 1.00 40.06 356 LEU A O 1
ATOM 2872 N N . ASN A 1 357 ? -28.923 32.326 47.342 1.00 41.50 357 ASN A N 1
ATOM 2873 C CA . ASN A 1 357 ? -28.246 32.769 48.555 1.00 41.50 357 ASN A CA 1
ATOM 2874 C C . ASN A 1 357 ? -26.803 33.115 48.147 1.00 41.50 357 ASN A C 1
ATOM 2876 O O . ASN A 1 357 ? -26.162 32.331 47.443 1.00 41.50 357 ASN A O 1
ATOM 2880 N N . GLU A 1 358 ? -26.277 34.259 48.594 1.00 47.12 358 GLU A N 1
ATOM 2881 C CA . GLU A 1 358 ? -24.857 34.637 48.431 1.00 47.12 358 GLU A CA 1
ATOM 2882 C C . GLU A 1 358 ? -23.886 33.522 48.886 1.00 47.12 358 GLU A C 1
ATOM 2884 O O . GLU A 1 358 ? -22.709 33.511 48.530 1.00 47.12 358 GLU A O 1
ATOM 2889 N N . GLU A 1 359 ? -24.390 32.545 49.641 1.00 48.62 359 GLU A N 1
ATOM 2890 C CA . GLU A 1 359 ? -23.673 31.419 50.227 1.00 48.62 359 GLU A CA 1
ATOM 2891 C C . GLU A 1 359 ? -23.120 30.397 49.209 1.00 48.62 359 GLU A C 1
ATOM 2893 O O . GLU A 1 359 ? -22.088 29.775 49.483 1.00 48.62 359 GLU A O 1
ATOM 2898 N N . ASP A 1 360 ? -23.709 30.252 48.014 1.00 47.19 360 ASP A N 1
ATOM 2899 C CA . ASP A 1 360 ? -23.196 29.307 46.996 1.00 47.19 360 ASP A CA 1
ATOM 2900 C C . ASP A 1 360 ? -21.923 29.818 46.293 1.00 47.19 360 ASP A C 1
ATOM 2902 O O . ASP A 1 360 ? -21.122 29.033 45.773 1.00 47.19 360 ASP A O 1
ATOM 2906 N N . TYR A 1 361 ? -21.692 31.132 46.346 1.00 52.22 361 TYR A N 1
ATOM 2907 C CA . TYR A 1 361 ? -20.515 31.813 45.803 1.00 52.22 361 TYR A CA 1
ATOM 2908 C C . TYR A 1 361 ? -19.650 32.405 46.915 1.00 52.22 361 TYR A C 1
ATOM 2910 O O . TYR A 1 361 ? -19.077 33.488 46.787 1.00 52.22 361 TYR A O 1
ATOM 2918 N N . THR A 1 362 ? -19.506 31.681 48.027 1.00 64.56 362 THR A N 1
ATOM 2919 C CA . THR A 1 362 ? -18.487 32.041 49.017 1.00 64.56 362 THR A CA 1
ATOM 2920 C C . THR A 1 362 ? -17.117 32.090 48.339 1.00 64.56 362 THR A C 1
ATOM 2922 O O . THR A 1 362 ? -16.749 31.210 47.554 1.00 64.56 362 THR A O 1
ATOM 2925 N N . THR A 1 363 ? -16.317 33.106 48.667 1.00 73.06 363 THR A N 1
ATOM 2926 C CA . THR A 1 363 ? -14.914 33.224 48.222 1.00 73.06 363 THR A CA 1
ATOM 2927 C C . THR A 1 363 ? -14.151 31.915 48.434 1.00 73.06 363 THR A C 1
ATOM 2929 O O . THR A 1 363 ? -13.350 31.496 47.600 1.00 73.06 363 THR A O 1
ATOM 2932 N N . TRP A 1 364 ? -14.486 31.199 49.508 1.00 74.25 364 TRP A N 1
ATOM 2933 C CA . TRP A 1 364 ? -13.951 29.883 49.820 1.00 74.25 364 TRP A CA 1
ATOM 2934 C C . TRP A 1 364 ? -14.387 28.768 48.857 1.00 74.25 364 TRP A C 1
ATOM 2936 O O . TRP A 1 364 ? -13.580 27.900 48.516 1.00 74.25 364 TRP A O 1
ATOM 2946 N N . GLY A 1 365 ? -15.632 28.785 48.378 1.00 73.44 365 GLY A N 1
ATOM 2947 C CA . GLY A 1 365 ? -16.110 27.893 47.320 1.00 73.44 365 GLY A CA 1
ATOM 2948 C C . GLY A 1 365 ? -15.345 28.097 46.012 1.00 73.44 365 GLY A C 1
ATOM 2949 O O . GLY A 1 365 ? -14.880 27.127 45.408 1.00 73.44 365 GLY A O 1
ATOM 2950 N N . HIS A 1 366 ? -15.105 29.356 45.636 1.00 72.25 366 HIS A N 1
ATOM 2951 C CA . HIS A 1 366 ? -14.291 29.695 44.467 1.00 72.25 366 HIS A CA 1
ATOM 2952 C C . HIS A 1 366 ? -12.846 29.222 44.607 1.00 72.25 366 HIS A C 1
ATOM 2954 O O . HIS A 1 366 ? -12.325 28.572 43.700 1.00 72.25 366 HIS A O 1
ATOM 2960 N N . ILE A 1 367 ? -12.222 29.461 45.762 1.00 80.44 367 ILE A N 1
ATOM 2961 C CA . ILE A 1 367 ? -10.862 28.992 46.048 1.00 80.44 367 ILE A CA 1
ATOM 2962 C C . ILE A 1 367 ? -10.780 27.464 45.925 1.00 80.44 367 ILE A C 1
ATOM 2964 O O . ILE A 1 367 ? -9.871 26.949 45.277 1.00 80.44 367 ILE A O 1
ATOM 2968 N N . LYS A 1 368 ? -11.756 26.715 46.457 1.00 73.06 368 LYS A N 1
ATOM 2969 C CA . LYS A 1 368 ? -11.792 25.246 46.330 1.00 73.06 368 LYS A CA 1
ATOM 2970 C C . LYS A 1 368 ? -11.919 24.769 44.881 1.00 73.06 368 LYS A C 1
ATOM 2972 O O . LYS A 1 368 ? -11.302 23.765 44.524 1.00 73.06 368 LYS A O 1
ATOM 2977 N N . ILE A 1 369 ? -12.708 25.451 44.050 1.00 72.88 369 ILE A N 1
ATOM 2978 C CA . ILE A 1 369 ? -12.861 25.114 42.626 1.00 72.88 369 ILE A CA 1
ATOM 2979 C C . ILE A 1 369 ? -11.567 25.408 41.862 1.00 72.88 369 ILE A C 1
ATOM 2981 O O . ILE A 1 369 ? -11.111 24.558 41.099 1.00 72.88 369 ILE A O 1
ATOM 2985 N N . ILE A 1 370 ? -10.940 26.559 42.117 1.00 80.44 370 ILE A N 1
ATOM 2986 C CA . ILE A 1 370 ? -9.656 26.933 41.511 1.00 80.44 370 ILE A CA 1
ATOM 2987 C C . ILE A 1 370 ? -8.585 25.906 41.888 1.00 80.44 370 ILE A C 1
ATOM 2989 O O . ILE A 1 370 ? -7.920 25.360 41.010 1.00 80.44 370 ILE A O 1
ATOM 2993 N N . LEU A 1 371 ? -8.469 25.557 43.172 1.00 85.31 371 LEU A N 1
ATOM 2994 C CA . LEU A 1 371 ? -7.506 24.557 43.640 1.00 85.31 371 LEU A CA 1
ATOM 2995 C C . LEU A 1 371 ? -7.757 23.170 43.029 1.00 85.31 371 LEU A C 1
ATOM 2997 O O . LEU A 1 371 ? -6.799 22.480 42.689 1.00 85.31 371 LEU A O 1
ATOM 3001 N N . ARG A 1 372 ? -9.019 22.774 42.812 1.00 79.25 372 ARG A N 1
ATOM 3002 C CA . ARG A 1 372 ? -9.366 21.507 42.139 1.00 79.25 372 ARG A CA 1
ATOM 3003 C C . ARG A 1 372 ? -8.873 21.413 40.698 1.00 79.25 372 ARG A C 1
ATOM 3005 O O . ARG A 1 372 ? -8.720 20.297 40.215 1.00 79.25 372 ARG A O 1
ATOM 3012 N N . VAL A 1 373 ? -8.653 22.535 40.020 1.00 79.56 373 VAL A N 1
ATOM 3013 C CA . VAL A 1 373 ? -8.174 22.563 38.629 1.00 79.56 373 VAL A CA 1
ATOM 3014 C C . VAL A 1 373 ? -6.671 22.820 38.578 1.00 79.56 373 VAL A C 1
ATOM 3016 O O . VAL A 1 373 ? -5.945 22.109 37.888 1.00 79.56 373 VAL A O 1
ATOM 3019 N N . VAL A 1 374 ? -6.191 23.795 39.351 1.00 87.00 374 VAL A N 1
ATOM 3020 C CA . VAL A 1 374 ? -4.794 24.243 39.317 1.00 87.00 374 VAL A CA 1
ATOM 3021 C C . VAL A 1 374 ? -3.852 23.208 39.928 1.00 87.00 374 VAL A C 1
ATOM 3023 O O . VAL A 1 374 ? -2.799 22.945 39.354 1.00 87.00 374 VAL A O 1
ATOM 3026 N N . VAL A 1 375 ? -4.218 22.571 41.048 1.00 88.06 375 VAL A N 1
ATOM 3027 C CA . VAL A 1 375 ? -3.329 21.607 41.723 1.00 88.06 375 VAL A CA 1
ATOM 3028 C C . VAL A 1 375 ? -3.051 20.375 40.849 1.00 88.06 375 VAL A C 1
ATOM 3030 O O . VAL A 1 375 ? -1.878 20.058 40.664 1.00 88.06 375 VAL A O 1
ATOM 3033 N N . PRO A 1 376 ? -4.048 19.705 40.232 1.00 84.12 376 PRO A N 1
ATOM 3034 C CA . PRO A 1 376 ? -3.768 18.598 39.316 1.00 84.12 376 PRO A CA 1
ATOM 3035 C C . PRO A 1 376 ? -2.939 19.017 38.104 1.00 84.12 376 PRO A C 1
ATOM 3037 O O . PRO A 1 376 ? -2.079 18.256 37.671 1.00 84.12 376 PRO A O 1
ATOM 3040 N N . MET A 1 377 ? -3.168 20.224 37.575 1.00 81.50 377 MET A N 1
ATOM 3041 C CA . MET A 1 377 ? -2.427 20.739 36.426 1.00 81.50 377 MET A CA 1
ATOM 3042 C C . MET A 1 377 ? -0.957 20.987 36.777 1.00 81.50 377 MET A C 1
ATOM 3044 O O . MET A 1 377 ? -0.084 20.591 36.018 1.00 81.50 377 MET A O 1
ATOM 3048 N N . LEU A 1 378 ? -0.673 21.560 37.952 1.00 83.00 378 LEU A N 1
ATOM 3049 C CA . LEU A 1 378 ? 0.693 21.747 38.451 1.00 83.00 378 LEU A CA 1
ATOM 3050 C C . LEU A 1 378 ? 1.390 20.419 38.752 1.00 83.00 378 LEU A C 1
ATOM 3052 O O . LEU A 1 378 ? 2.571 20.287 38.460 1.00 83.00 378 LEU A O 1
ATOM 3056 N N . VAL A 1 379 ? 0.672 19.434 39.294 1.00 82.50 379 VAL A N 1
ATOM 3057 C CA . VAL A 1 379 ? 1.219 18.092 39.550 1.00 82.50 379 VAL A CA 1
ATOM 3058 C C . VAL A 1 379 ? 1.555 17.382 38.238 1.00 82.50 379 VAL A C 1
ATOM 3060 O O . VAL A 1 379 ? 2.639 16.823 38.114 1.00 82.50 379 VAL A O 1
ATOM 3063 N N . LEU A 1 380 ? 0.671 17.443 37.237 1.00 77.62 380 LEU A N 1
ATOM 3064 C CA . LEU A 1 380 ? 0.945 16.928 35.891 1.00 77.62 380 LEU A CA 1
ATOM 3065 C C . LEU A 1 380 ? 2.141 17.639 35.260 1.00 77.62 380 LEU A C 1
ATOM 3067 O O . LEU A 1 380 ? 3.050 16.969 34.785 1.00 77.62 380 LEU A O 1
ATOM 3071 N N . SER A 1 381 ? 2.175 18.972 35.309 1.00 74.50 381 SER A N 1
ATOM 3072 C CA . SER A 1 381 ? 3.312 19.755 34.821 1.00 74.50 381 SER A CA 1
ATOM 3073 C C . SER A 1 381 ? 4.605 19.378 35.535 1.00 74.50 381 SER A C 1
ATOM 3075 O O . SER A 1 381 ? 5.613 19.200 34.869 1.00 74.50 381 SER A O 1
ATOM 3077 N N . TYR A 1 382 ? 4.588 19.191 36.857 1.00 78.94 382 TYR A N 1
ATOM 3078 C CA . TYR A 1 382 ? 5.755 18.733 37.608 1.00 78.94 382 TYR A CA 1
ATOM 3079 C C . TYR A 1 382 ? 6.227 17.366 37.114 1.00 78.94 382 TYR A C 1
ATOM 3081 O O . TYR A 1 382 ? 7.393 17.235 36.781 1.00 78.94 382 TYR A O 1
ATOM 3089 N N . PHE A 1 383 ? 5.335 16.385 36.948 1.00 72.88 383 PHE A N 1
ATOM 3090 C CA . PHE A 1 383 ? 5.724 15.077 36.410 1.00 72.88 383 PHE A CA 1
ATOM 3091 C C . PHE A 1 383 ? 6.270 15.143 34.977 1.00 72.88 383 PHE A C 1
ATOM 3093 O O . PHE A 1 383 ? 7.194 14.400 34.669 1.00 72.88 383 PHE A O 1
ATOM 3100 N N . PHE A 1 384 ? 5.739 16.022 34.120 1.00 65.75 384 PHE A N 1
ATOM 3101 C CA . PHE A 1 384 ? 6.256 16.218 32.759 1.00 65.75 384 PHE A CA 1
ATOM 3102 C C . PHE A 1 384 ? 7.606 16.951 32.725 1.00 65.75 384 PHE A C 1
ATOM 3104 O O . PHE A 1 384 ? 8.425 16.668 31.855 1.00 65.75 384 PHE A O 1
ATOM 3111 N N . ILE A 1 385 ? 7.842 17.877 33.658 1.00 64.19 385 ILE A N 1
ATOM 3112 C CA . ILE A 1 385 ? 9.092 18.645 33.769 1.00 64.19 385 ILE A CA 1
ATOM 3113 C C . ILE A 1 385 ? 10.192 17.821 34.452 1.00 64.19 385 ILE A C 1
ATOM 3115 O O . ILE A 1 385 ? 11.348 17.898 34.053 1.00 64.19 385 ILE A O 1
ATOM 3119 N N . ASP A 1 386 ? 9.854 17.031 35.471 1.00 58.00 386 ASP A N 1
ATOM 3120 C CA . ASP A 1 386 ? 10.816 16.223 36.234 1.00 58.00 386 ASP A CA 1
ATOM 3121 C C . ASP A 1 386 ? 11.352 15.051 35.394 1.00 58.00 386 ASP A C 1
ATOM 3123 O O . ASP A 1 386 ? 12.505 14.652 35.534 1.00 58.00 386 ASP A O 1
ATOM 3127 N N . SER A 1 387 ? 10.546 14.539 34.453 1.00 58.12 387 SER A N 1
ATOM 3128 C CA . SER A 1 387 ? 10.995 13.535 33.483 1.00 58.12 387 SER A CA 1
ATOM 3129 C C . SER A 1 387 ? 11.901 14.090 32.380 1.00 58.12 387 SER A C 1
ATOM 3131 O O . SER A 1 387 ? 12.639 13.314 31.777 1.00 58.12 387 SER A O 1
ATOM 3133 N N . ASP A 1 388 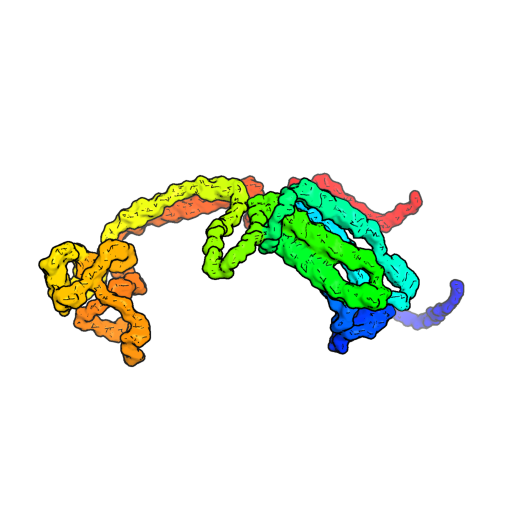? 11.843 15.396 32.092 1.00 53.84 388 ASP A N 1
ATOM 3134 C CA . ASP A 1 388 ? 12.676 16.030 31.067 1.00 53.84 388 ASP A CA 1
ATOM 3135 C C . ASP A 1 388 ? 12.830 17.549 31.333 1.00 53.84 388 ASP A C 1
ATOM 3137 O O . ASP A 1 388 ? 11.868 18.310 31.153 1.00 53.84 388 ASP A O 1
ATOM 3141 N N . PRO A 1 389 ? 14.033 18.042 31.709 1.00 55.91 389 PRO A N 1
ATOM 3142 C CA . PRO A 1 389 ? 14.285 19.461 32.002 1.00 55.91 389 PRO A CA 1
ATOM 3143 C C . PRO A 1 389 ? 13.974 20.418 30.836 1.00 55.91 389 PRO A C 1
ATOM 3145 O O . PRO A 1 389 ? 13.991 21.642 31.001 1.00 55.91 389 PRO A O 1
ATOM 3148 N N . SER A 1 390 ? 13.735 19.874 29.640 1.00 53.59 390 SER A N 1
ATOM 3149 C CA . SER A 1 390 ? 13.539 20.607 28.393 1.00 53.59 390 SER A CA 1
ATOM 3150 C C . SER A 1 390 ? 12.072 20.750 27.947 1.00 53.59 390 SER A C 1
ATOM 3152 O O . SER A 1 390 ? 11.795 21.544 27.045 1.00 53.59 390 SER A O 1
ATOM 3154 N N . ALA A 1 391 ? 11.115 20.094 28.619 1.00 56.41 391 ALA A N 1
ATOM 3155 C CA . ALA A 1 391 ? 9.739 19.890 28.137 1.00 56.41 391 ALA A CA 1
ATOM 3156 C C . ALA A 1 391 ? 8.897 21.157 27.848 1.00 56.41 391 ALA A C 1
ATOM 3158 O O . ALA A 1 391 ? 7.903 21.079 27.128 1.00 56.41 391 ALA A O 1
ATOM 3159 N N . LEU A 1 392 ? 9.260 22.331 28.384 1.00 52.59 392 LEU A N 1
ATOM 3160 C CA . LEU A 1 392 ? 8.470 23.570 28.246 1.00 52.59 392 LEU A CA 1
ATOM 3161 C C . LEU A 1 392 ? 9.202 24.746 27.584 1.00 52.59 392 LEU A C 1
ATOM 3163 O O . LEU A 1 392 ? 8.614 25.818 27.430 1.00 52.59 392 LEU A O 1
ATOM 3167 N N . ARG A 1 393 ? 10.464 24.596 27.160 1.00 48.84 393 ARG A N 1
ATOM 3168 C CA . ARG A 1 393 ? 11.127 25.660 26.389 1.00 48.84 393 ARG A CA 1
ATOM 3169 C C . ARG A 1 393 ? 10.833 25.467 24.906 1.00 48.84 393 ARG A C 1
ATOM 3171 O O . ARG A 1 393 ? 11.489 24.672 24.244 1.00 48.84 393 ARG A O 1
ATOM 3178 N N . TRP A 1 394 ? 9.907 26.258 24.365 1.00 46.00 394 TRP A N 1
ATOM 3179 C CA . TRP A 1 394 ? 9.831 26.506 22.922 1.00 46.00 394 TRP A CA 1
ATOM 3180 C C . TRP A 1 394 ? 11.169 27.096 22.451 1.00 46.00 394 TRP A C 1
ATOM 3182 O O . TRP A 1 394 ? 11.416 28.296 22.564 1.00 46.00 394 TRP A O 1
ATOM 3192 N N . ARG A 1 395 ? 12.072 26.246 21.958 1.00 44.94 395 ARG A N 1
ATOM 3193 C CA . ARG A 1 395 ? 13.213 26.675 21.152 1.00 44.94 395 ARG A CA 1
ATOM 3194 C C . ARG A 1 395 ? 12.880 26.376 19.700 1.00 44.94 395 ARG A C 1
ATOM 3196 O O . ARG A 1 395 ? 12.839 25.216 19.308 1.00 44.94 395 ARG A O 1
ATOM 3203 N N . ASN A 1 396 ? 12.683 27.424 18.903 1.00 40.97 396 ASN A N 1
ATOM 3204 C CA . ASN A 1 396 ? 12.879 27.302 17.462 1.00 40.97 396 ASN A CA 1
ATOM 3205 C C . ASN A 1 396 ? 14.327 26.838 17.247 1.00 40.97 396 ASN A C 1
ATOM 3207 O O . ASN A 1 396 ? 15.235 27.511 17.745 1.00 40.97 396 ASN A O 1
ATOM 3211 N N . PRO A 1 397 ? 14.582 25.715 16.559 1.00 47.06 397 PRO A N 1
ATOM 3212 C CA . PRO A 1 397 ? 15.947 25.309 16.285 1.00 47.06 397 PRO A CA 1
ATOM 3213 C C . PRO A 1 397 ? 16.557 26.291 15.278 1.00 47.06 397 PRO A C 1
ATOM 3215 O O . PRO A 1 397 ? 16.251 26.258 14.090 1.00 47.06 397 PRO A O 1
ATOM 3218 N N . THR A 1 398 ? 17.417 27.197 15.744 1.00 43.81 398 THR A N 1
ATOM 3219 C CA . THR A 1 398 ? 18.343 27.917 14.866 1.00 43.81 398 THR A CA 1
ATOM 3220 C C . THR A 1 398 ? 19.509 26.987 14.559 1.00 43.81 398 THR A C 1
ATOM 3222 O O . THR A 1 398 ? 20.270 26.635 15.459 1.00 43.81 398 THR A O 1
ATOM 3225 N N . MET A 1 399 ? 19.631 26.569 13.301 1.00 40.22 399 MET A N 1
ATOM 3226 C CA . MET A 1 399 ? 20.721 25.714 12.830 1.00 40.22 399 MET A CA 1
ATOM 3227 C C . MET A 1 399 ? 22.080 26.419 13.017 1.00 40.22 399 MET A C 1
ATOM 3229 O O . MET A 1 399 ? 22.240 27.536 12.516 1.00 40.22 399 MET A O 1
ATOM 3233 N N . PRO A 1 400 ? 23.076 25.813 13.691 1.00 42.53 400 PRO A N 1
ATOM 3234 C CA . PRO A 1 400 ? 24.443 26.317 13.657 1.00 42.53 400 PRO A CA 1
ATOM 3235 C C . PRO A 1 400 ? 25.087 25.956 12.314 1.00 42.53 400 PRO A C 1
ATOM 3237 O O . PRO A 1 400 ? 24.990 24.819 11.850 1.00 42.53 400 PRO A O 1
ATOM 3240 N N . LYS A 1 401 ? 25.750 26.927 11.679 1.00 46.25 401 LYS A N 1
ATOM 3241 C CA . LYS A 1 401 ? 26.608 26.680 10.513 1.00 46.25 401 LYS A CA 1
ATOM 3242 C C . LYS A 1 401 ? 27.788 25.809 10.967 1.00 46.25 401 LYS A C 1
ATOM 3244 O O . LYS A 1 401 ? 28.465 26.200 11.905 1.00 46.25 401 LYS A O 1
ATOM 3249 N N . GLN A 1 402 ? 28.051 24.717 10.245 1.00 49.34 402 GLN A N 1
ATOM 3250 C CA . GLN A 1 402 ? 29.283 23.902 10.284 1.00 49.34 402 GLN A CA 1
ATOM 3251 C C . GLN A 1 402 ? 29.385 22.829 11.390 1.00 49.34 402 GLN A C 1
ATOM 3253 O O . GLN A 1 402 ? 29.973 23.067 12.435 1.00 49.34 402 GLN A O 1
ATOM 3258 N N . TYR A 1 403 ? 28.939 21.602 11.085 1.00 44.03 403 TYR A N 1
ATOM 3259 C CA . TYR A 1 403 ? 29.521 20.358 11.622 1.00 44.03 403 TYR A CA 1
ATOM 3260 C C . TYR A 1 403 ? 29.509 19.257 10.546 1.00 44.03 403 TYR A C 1
ATOM 3262 O O . TYR A 1 403 ? 28.658 19.270 9.656 1.00 44.03 403 TYR A O 1
ATOM 3270 N N . ALA A 1 404 ? 30.481 18.339 10.609 1.00 40.59 404 ALA A N 1
ATOM 3271 C CA . ALA A 1 404 ? 30.714 17.285 9.619 1.00 40.59 404 ALA A CA 1
ATOM 3272 C C . ALA A 1 404 ? 29.948 15.975 9.916 1.00 40.59 404 ALA A C 1
ATOM 3274 O O . ALA A 1 404 ? 29.635 15.671 11.064 1.00 40.59 404 ALA A O 1
ATOM 3275 N N . TRP A 1 405 ? 29.699 15.236 8.828 1.00 41.06 405 TRP A N 1
ATOM 3276 C CA . TRP A 1 405 ? 29.036 13.941 8.552 1.00 41.06 405 TRP A CA 1
ATOM 3277 C C . TRP A 1 405 ? 28.701 12.921 9.672 1.00 41.06 405 TRP A C 1
ATOM 3279 O O . TRP A 1 405 ? 27.769 12.146 9.480 1.00 41.06 405 TRP A O 1
ATOM 3289 N N . ASP A 1 406 ? 29.340 12.927 10.844 1.00 44.53 406 ASP A N 1
ATOM 3290 C CA . ASP A 1 406 ? 29.139 11.908 11.900 1.00 44.53 406 ASP A CA 1
ATOM 3291 C C . ASP A 1 406 ? 28.212 12.348 13.053 1.00 44.53 406 ASP A C 1
ATOM 3293 O O . ASP A 1 406 ? 28.229 11.809 14.161 1.00 44.53 406 ASP A O 1
ATOM 3297 N N . PHE A 1 407 ? 27.321 13.304 12.790 1.00 44.66 407 PHE A N 1
ATOM 3298 C CA . PHE A 1 407 ? 26.385 13.837 13.789 1.00 44.66 407 PHE A CA 1
ATOM 3299 C C . PHE A 1 407 ? 25.283 12.848 14.223 1.00 44.66 407 PHE A C 1
ATOM 3301 O O . PHE A 1 407 ? 24.560 13.105 15.181 1.00 44.66 407 PHE A O 1
ATOM 3308 N N . ALA A 1 408 ? 25.142 11.696 13.558 1.00 45.97 408 ALA A N 1
ATOM 3309 C CA . ALA A 1 408 ? 24.106 10.713 13.889 1.00 45.97 408 ALA A CA 1
ATOM 3310 C C . ALA A 1 408 ? 24.351 9.972 15.220 1.00 45.97 408 ALA A C 1
ATOM 3312 O O . ALA A 1 408 ? 23.430 9.341 15.737 1.00 45.97 408 ALA A O 1
ATOM 3313 N N . ARG A 1 409 ? 25.564 10.044 15.792 1.00 44.34 409 ARG A N 1
ATOM 3314 C CA . ARG A 1 409 ? 25.859 9.486 17.128 1.00 44.34 409 ARG A CA 1
ATOM 3315 C C . ARG A 1 409 ? 25.692 10.471 18.275 1.00 44.34 409 ARG A C 1
ATOM 3317 O O . ARG A 1 409 ? 25.603 10.038 19.417 1.00 44.34 409 ARG A O 1
ATOM 3324 N N . ALA A 1 410 ? 25.618 11.762 17.984 1.00 45.28 410 ALA A N 1
ATOM 3325 C CA . ALA A 1 410 ? 25.526 12.797 18.995 1.00 45.28 410 ALA A CA 1
ATOM 3326 C C . ALA A 1 410 ? 24.173 13.490 18.864 1.00 45.28 410 ALA A C 1
ATOM 3328 O O . ALA A 1 410 ? 24.106 14.526 18.232 1.00 45.28 410 ALA A O 1
ATOM 3329 N N . PHE A 1 411 ? 23.094 12.901 19.391 1.00 39.06 411 PHE A N 1
ATOM 3330 C CA . PHE A 1 411 ? 21.921 13.611 19.940 1.00 39.06 411 PHE A CA 1
ATOM 3331 C C . PHE A 1 411 ? 20.957 12.584 20.590 1.00 39.06 411 PHE A C 1
ATOM 3333 O O . PHE A 1 411 ? 20.793 11.503 20.020 1.00 39.06 411 PHE A O 1
ATOM 3340 N N . PRO A 1 412 ? 20.268 12.873 21.723 1.00 47.03 412 PRO A N 1
ATOM 3341 C CA . PRO A 1 412 ? 20.211 14.138 22.466 1.00 47.03 412 PRO A CA 1
ATOM 3342 C C . PRO A 1 412 ? 20.598 14.050 23.970 1.00 47.03 412 PRO A C 1
ATOM 3344 O O . PRO A 1 412 ? 19.985 14.756 24.765 1.00 47.03 412 PRO A O 1
ATOM 3347 N N . TYR A 1 413 ? 21.538 13.195 24.406 1.00 48.94 413 TYR A N 1
ATOM 3348 C CA . TYR A 1 413 ? 21.754 12.955 25.855 1.00 48.94 413 TYR A CA 1
ATOM 3349 C C . TYR A 1 413 ? 23.169 13.206 26.418 1.00 48.94 413 TYR A C 1
ATOM 3351 O O . TYR A 1 413 ? 23.375 12.949 27.600 1.00 48.94 413 TYR A O 1
ATOM 3359 N N . GLU A 1 414 ? 24.126 13.738 25.650 1.00 52.91 414 GLU A N 1
ATOM 3360 C CA . GLU A 1 414 ? 25.498 13.990 26.146 1.00 52.91 414 GLU A CA 1
ATOM 3361 C C . GLU A 1 414 ? 25.940 15.455 25.965 1.00 52.91 414 GLU A C 1
ATOM 3363 O O . GLU A 1 414 ? 25.483 16.137 25.043 1.00 52.91 414 GLU A O 1
ATOM 3368 N N . ASP A 1 415 ? 26.794 15.954 26.874 1.00 54.75 415 ASP A N 1
ATOM 3369 C CA . ASP A 1 415 ? 27.261 17.348 26.894 1.00 54.75 415 ASP A CA 1
ATOM 3370 C C . ASP A 1 415 ? 28.265 17.585 25.743 1.00 54.75 415 ASP A C 1
ATOM 3372 O O . ASP A 1 415 ? 29.318 16.947 25.688 1.00 54.75 415 ASP A O 1
ATOM 3376 N N . PRO A 1 416 ? 27.988 18.507 24.804 1.00 49.88 416 PRO A N 1
ATOM 3377 C CA . PRO A 1 416 ? 28.844 18.750 23.640 1.00 49.88 416 PRO A CA 1
ATOM 3378 C C . PRO A 1 416 ? 30.253 19.270 23.978 1.00 49.88 416 PRO A C 1
ATOM 3380 O O . PRO A 1 416 ? 31.090 19.365 23.085 1.00 49.88 416 PRO A O 1
ATOM 3383 N N . ARG A 1 417 ? 30.534 19.621 25.240 1.00 56.88 417 ARG A N 1
ATOM 3384 C CA . ARG A 1 417 ? 31.870 20.035 25.708 1.00 56.88 417 ARG A CA 1
ATOM 3385 C C . ARG A 1 417 ? 32.846 18.875 25.893 1.00 56.88 417 ARG A C 1
ATOM 3387 O O . ARG A 1 417 ? 34.049 19.122 25.925 1.00 56.88 417 ARG A O 1
ATOM 3394 N N . ASP A 1 418 ? 32.340 17.649 25.993 1.00 52.44 418 ASP A N 1
ATOM 3395 C CA . ASP A 1 418 ? 33.157 16.448 26.196 1.00 52.44 418 ASP A CA 1
ATOM 3396 C C . ASP A 1 418 ? 33.802 15.942 24.893 1.00 52.44 418 ASP A C 1
ATOM 3398 O O . ASP A 1 418 ? 34.671 15.069 24.912 1.00 52.44 418 ASP A O 1
ATOM 3402 N N . TYR A 1 419 ? 33.426 16.525 23.750 1.00 55.72 419 TYR A N 1
ATOM 3403 C CA . TYR A 1 419 ? 33.956 16.176 22.438 1.00 55.72 419 TYR A CA 1
ATOM 3404 C C . TYR A 1 419 ? 35.056 17.166 22.019 1.00 55.72 419 TYR A C 1
ATOM 3406 O O . TYR A 1 419 ? 34.799 18.371 21.938 1.00 55.72 419 TYR A O 1
ATOM 3414 N N . PRO A 1 420 ? 36.289 16.702 21.733 1.00 52.12 420 PRO A N 1
ATOM 3415 C CA . PRO A 1 420 ? 37.365 17.589 21.314 1.00 52.12 420 PRO A CA 1
ATOM 3416 C C . PRO A 1 420 ? 37.019 18.227 19.966 1.00 52.12 420 PRO A C 1
ATOM 3418 O O . PRO A 1 420 ? 36.699 17.539 18.998 1.00 52.12 420 PRO A O 1
ATOM 3421 N N . ILE A 1 421 ? 37.104 19.556 19.901 1.00 53.91 421 ILE A N 1
ATOM 3422 C CA . ILE A 1 421 ? 36.932 20.311 18.658 1.00 53.91 421 ILE A CA 1
ATOM 3423 C C . ILE A 1 421 ? 38.111 19.961 17.746 1.00 53.91 421 ILE A C 1
ATOM 3425 O O . ILE A 1 421 ? 39.233 20.421 17.958 1.00 53.91 421 ILE A O 1
ATOM 3429 N N . THR A 1 422 ? 37.870 19.123 16.741 1.00 47.88 422 THR A N 1
ATOM 3430 C CA . THR A 1 422 ? 38.852 18.838 15.699 1.00 47.88 422 THR A CA 1
ATOM 3431 C C . THR A 1 422 ? 38.851 19.993 14.702 1.00 47.88 422 THR A C 1
ATOM 3433 O O . THR A 1 422 ? 37.943 20.155 13.889 1.00 47.88 422 THR A O 1
ATOM 3436 N N . ASN A 1 423 ? 39.874 20.844 14.784 1.00 43.00 423 ASN A N 1
ATOM 3437 C CA . ASN A 1 423 ? 40.147 21.823 13.740 1.00 43.00 423 ASN A CA 1
ATOM 3438 C C . ASN A 1 423 ? 40.674 21.065 12.517 1.00 43.00 423 ASN A C 1
ATOM 3440 O O . ASN A 1 423 ? 41.808 20.594 12.529 1.00 43.00 423 ASN A O 1
ATOM 3444 N N . TYR A 1 424 ? 39.860 20.923 11.475 1.00 44.16 424 TYR A N 1
ATOM 3445 C CA . TYR A 1 424 ? 40.331 20.389 10.199 1.00 44.16 424 TYR A CA 1
ATOM 3446 C C . TYR A 1 424 ? 41.239 21.427 9.523 1.00 44.16 424 TYR A C 1
ATOM 3448 O O . TYR A 1 424 ? 40.784 22.526 9.199 1.00 44.16 424 TYR A O 1
ATOM 3456 N N . SER A 1 425 ? 42.514 21.095 9.308 1.00 45.25 425 SER A N 1
ATOM 3457 C CA . SER A 1 425 ? 43.377 21.796 8.352 1.00 45.25 425 SER A CA 1
ATOM 3458 C C . SER A 1 425 ? 43.220 21.152 6.972 1.00 45.25 425 SER A C 1
ATOM 3460 O O . SER A 1 425 ? 43.207 19.932 6.845 1.00 45.25 425 SER A O 1
ATOM 3462 N N . PHE A 1 426 ? 43.087 21.971 5.928 1.00 44.38 426 PHE A N 1
ATOM 3463 C CA . PHE A 1 426 ? 42.943 21.528 4.532 1.00 44.38 426 PHE A CA 1
ATOM 3464 C C . PHE A 1 426 ? 44.295 21.311 3.830 1.00 44.38 426 PHE A C 1
ATOM 3466 O O . PHE A 1 426 ? 44.401 21.483 2.617 1.00 44.38 426 PHE A O 1
ATOM 3473 N N . GLU A 1 427 ? 45.346 20.975 4.575 1.00 41.91 427 GLU A N 1
ATOM 3474 C CA . GLU A 1 427 ? 46.624 20.621 3.958 1.00 41.91 427 GLU A CA 1
ATOM 3475 C C . GLU A 1 427 ? 46.566 19.160 3.503 1.00 41.91 427 GLU A C 1
ATOM 3477 O O . GLU A 1 427 ? 46.178 18.274 4.263 1.00 41.91 427 GLU A O 1
ATOM 3482 N N . LEU A 1 428 ? 46.892 18.926 2.231 1.00 40.50 428 LEU A N 1
ATOM 3483 C CA . LEU A 1 428 ? 47.014 17.585 1.667 1.00 40.50 428 LEU A CA 1
ATOM 3484 C C . LEU A 1 428 ? 48.201 16.889 2.343 1.00 40.50 428 LEU A C 1
ATOM 3486 O O . LEU A 1 428 ? 49.323 17.382 2.259 1.00 40.50 428 LEU A O 1
ATOM 3490 N N . GLU A 1 429 ? 47.958 15.755 3.002 1.00 40.53 429 GLU A N 1
ATOM 3491 C CA . GLU A 1 429 ? 49.035 14.877 3.461 1.00 40.53 429 GLU A CA 1
ATOM 3492 C C . GLU A 1 429 ? 49.831 14.392 2.241 1.00 40.53 429 GLU A C 1
ATOM 3494 O O . GLU A 1 429 ? 49.328 13.648 1.394 1.00 40.53 429 GLU A O 1
ATOM 3499 N N . ASP A 1 430 ? 51.084 14.833 2.135 1.00 45.53 430 ASP A N 1
ATOM 3500 C CA . ASP A 1 430 ? 52.027 14.282 1.171 1.00 45.53 430 ASP A CA 1
ATOM 3501 C C . ASP A 1 430 ? 52.452 12.867 1.618 1.00 45.53 430 ASP A C 1
ATOM 3503 O O . ASP A 1 430 ? 53.400 12.708 2.383 1.00 45.53 430 ASP A O 1
ATOM 3507 N N . LYS A 1 431 ? 51.771 11.873 1.026 1.00 41.06 431 LYS A N 1
ATOM 3508 C CA . LYS A 1 431 ? 52.102 10.435 0.866 1.00 41.06 431 LYS A CA 1
ATOM 3509 C C . LYS A 1 431 ? 51.978 9.469 2.042 1.00 41.06 431 LYS A C 1
ATOM 3511 O O . LYS A 1 431 ? 52.762 9.566 3.009 1.00 41.06 431 LYS A O 1
#

InterPro domains:
  IPR008699 NADH dehydrogenase [ubiquinone] 1 beta subcomplex subunit 8 [PF05821] (254-426)
  IPR016030 Cobalamin adenosyltransferase-like [PF01923] (35-200)
  IPR029499 Corrinoid adenosyltransferase, PduO-type [PTHR12213] (35-215)
  IPR029499 Corrinoid adenosyltransferase, PduO-type [TIGR00636] (35-212)
  IPR036451 Cobalamin adenosyltransferase-like superfamily [G3DSA:1.20.1200.10] (42-228)
  IPR036451 Cobalamin adenosyltransferase-like superfamily [SSF89028] (35-213)

pLDDT: mean 71.89, std 23.51, range [24.75, 98.38]

Sequence (431 aa):
MKVLNFSNSQDVQTSAFLGDNDFEIFDEKPPNRGSGDSGQSALFNDERRWKDDETFNAIGAADELASYLGVCREAAVRACLPPEVAETLIRVQCCLQDVLAHFATPPNATDRKKKLTNFDSAMVYWLDGEIERFAEKVPPLRQFILSGGGETSASLQFARTIARRAERAAVPLLRAEAIDPKALVFLNRLSDLLFLLGRYSCMKTGHEELVYMRPKEFTKQRWQSKKLVMPLHPSLLRVLARRPLYTSGVVSNRRGPLTFDGWYPRDHKPGPYPETEEERRAAAIKYGLRPEDYKPIDKNDVVRYAGDYPEFGIVTFDHKDPYEDWGDRMMRRNWGEMTGIDMMRYRPDRLTFTGLNEEDYTTWGHIKIILRVVVPMLVLSYFFIDSDPSALRWRNPTMPKQYAWDFARAFPYEDPRDYPITNYSFELEDK

Radius of gyration: 39.68 Å; chains: 1; bounding box: 112×79×80 Å

Organism: NCBI:txid2138241